Protein AF-A0A8T5K7J1-F1 (afdb_monomer_lite)

Radius of gyration: 38.27 Å; chains: 1; bounding box: 118×87×114 Å

pLDDT: mean 76.96, std 23.85, range [23.45, 98.19]

Foldseek 3Di:
DDDDDDDDDDDDDDDDDPDDPPPPQDEAAAQDEDDACDEALDRYHYYELYEYEHNYHHHAAEEHAANYEDAEADEADPVGDYHQQHAQYEYYQQHAYEYAAAEEHHHQYEAQNHAHQHDPDGQEHDDEHAYEAQYEHHACHEHQDEYHYYAQYEYDELYEAQNDAYDDDAQYAADHNYWHHQQHKDPARYQYLQAGFHHIAGHNGGNRDDDCVGGQAAARFDFAPDWRDKHKHKADQVRQWDDGNNNPKIKGAPGWPDIAIKIKTFGGLVPDFQWDDDGRWIAHHPGGTFFGGKIQIATDPIDGFDKMKIKGAGDPVRDPDQQFKFKWFQDPRGIDTADAWDGDPVRRMIIGIDGHGGIMTMDGDPPPPPDPPPCQLPDDDDLGPQFFKDWFKWKAALVQQKTKTKMAGSAADKWKWKDFPPDIDTFAFDPDQPCVVVVITMTMDHDDNPTQKMKMWIDGPRAIEIDIDGPPSHIDMFGFDASDDRYPVPTDGPPDDDDDDDDDDDDDDDDDDDDDPDDDDDDDDDDDDDDDDDDDDDDDDDDDDDDDDDDDDDDDDDDQDDEDDQWDDDPSDTHGDDDDDDDDDDDDDDD

Sequence (591 aa):
MGKKIIVTIAIISLGLIGLSPIVYADSFADRTVIAAGTDLTGDHTFGEHMEFKSNVSFKDFTTFPAGTFFSGEYTYPGDKVYTFTGNGIIFGDGSAISFITPTTFGKNADFSAGVIKNGPDAGCITGVNTYDEGTMFAPEQGFCGTQNFDKHTHFGDNTDFTAAVQTFREGMTFAEGSVFNDEQVFPVNTILSHGIVINAVTCSDSACVPDPADVISPGEKYEAGVDPAATLHQIRSDDKTFEVDGLGLTMTFDTVSTNGNIKADLVDPATVAGATLSGTTLTMEGLGPIIGNVIDLSSDSAVITGNIVVTLPYQDSEADDENNLTMYHYVNNSWIEEQNCTTDTTANTVTCTVDSLSPFGIGGKNNNSMSGGSERCSGSHEFGKNKSLKVSQVSYDIESFELTVHAYSTCGSIISKVFTSNNVSVLGLSKNQTLIDEFIAIYSIQLEESDKKFKITVANDRNAFAEAFYIHDKSIIKKYTGNTGYTSEQQNVESNVELDAITSNQLNESSEPYANLTSPIIEKTISVENEKQISNKKLDIEKVPIVEYVPEPVAEELVEPVCGIGTESKDGICKIIKQDKSPSCFLFWCE

Secondary structure (DSSP, 8-state):
-------PPP---------------EEEPTTPEEPTT-EE-SSEEE-TT-EE-TT-EE-TTEEPPTT-EE-S-EEE-TTS-EEB-STT-EE-SSS-EEESS--EE-TT-EETTS---BSSSTTEE-S--EE-TT-EE-TT-EE-S--EE-TT-EE-TT-B-TTS-----TT-EE-TT-B--TT-EE-TT-EETTEEESS-EE-SSTT-PPPGGGEE-TT----TT--PPPEEEEE-SS--EEEEGGGTEEEEEEEEEE-EEEEEEEPPTTT-TTEEEETTEEEETTS-BEEEEEEEEEESS-EEEEEEEEEEE--GGG-S-GGGEEEEEEETTEEEE-SSEEEETTTTEEEEEESS--EEEEEE-----S---TTTTSS-STT-TT--EEEEEEEE-TTT-EEEEEEEESSSPPEEEEE-SS-EEEPEEPS--TTGGGTPEEEEEEPPTT-SEEEEEEE-SS-EEEEEEE--SS-EEEE--S---SSGGGS---------S----------------------------------------PPPPPPPPPPPPPPP------PPTTEEEETTEEEE---PPPPPP-S----

Structure (mmCIF, N/CA/C/O backbone):
data_AF-A0A8T5K7J1-F1
#
_entry.id   AF-A0A8T5K7J1-F1
#
loop_
_atom_site.group_PDB
_atom_site.id
_atom_site.type_symbol
_atom_site.label_atom_id
_atom_site.label_alt_id
_atom_site.label_comp_id
_atom_site.label_asym_id
_atom_site.label_entity_id
_atom_site.label_seq_id
_atom_site.pdbx_PDB_ins_code
_atom_site.Cartn_x
_atom_site.Cartn_y
_atom_site.Cartn_z
_atom_site.occupancy
_atom_site.B_iso_or_equiv
_atom_site.auth_seq_id
_atom_site.auth_comp_id
_atom_site.auth_asym_id
_atom_site.auth_atom_id
_atom_site.pdbx_PDB_model_num
ATOM 1 N N . MET A 1 1 ? 52.796 19.834 0.984 1.00 34.38 1 MET A N 1
ATOM 2 C CA . MET A 1 1 ? 54.202 19.643 0.553 1.00 34.38 1 MET A CA 1
ATOM 3 C C . MET A 1 1 ? 54.374 18.158 0.279 1.00 34.38 1 MET A C 1
ATOM 5 O O . MET A 1 1 ? 53.837 17.369 1.039 1.00 34.38 1 MET A O 1
ATOM 9 N N . GLY A 1 2 ? 54.905 17.803 -0.888 1.00 36.69 2 GLY A N 1
ATOM 10 C CA . GLY A 1 2 ? 54.459 16.623 -1.632 1.00 36.69 2 GLY A CA 1
ATOM 11 C C . GLY A 1 2 ? 54.999 15.264 -1.191 1.00 36.69 2 GLY A C 1
ATOM 12 O O . GLY A 1 2 ? 55.945 15.177 -0.418 1.00 36.69 2 GLY A O 1
ATOM 13 N N . LYS A 1 3 ? 54.443 14.219 -1.814 1.00 32.28 3 LYS A N 1
ATOM 14 C CA . LYS A 1 3 ? 55.210 13.173 -2.511 1.00 32.28 3 LYS A CA 1
ATOM 15 C C . LYS A 1 3 ? 54.273 12.338 -3.390 1.00 32.28 3 LYS A C 1
ATOM 17 O O . LYS A 1 3 ? 53.499 11.528 -2.901 1.00 32.28 3 LYS A O 1
ATOM 22 N N . LYS A 1 4 ? 54.364 12.574 -4.703 1.00 35.75 4 LYS A N 1
ATOM 23 C CA . LYS A 1 4 ? 53.914 11.649 -5.748 1.00 35.75 4 LYS A CA 1
ATOM 24 C C . LYS A 1 4 ? 54.850 10.440 -5.721 1.00 35.75 4 LYS A C 1
ATOM 26 O O . LYS A 1 4 ? 56.065 10.630 -5.769 1.00 35.75 4 LYS A O 1
ATOM 31 N N . ILE A 1 5 ? 54.300 9.234 -5.663 1.00 33.22 5 ILE A N 1
ATOM 32 C CA . ILE A 1 5 ? 55.044 8.001 -5.919 1.00 33.22 5 ILE A CA 1
ATOM 33 C C . ILE A 1 5 ? 54.714 7.587 -7.352 1.00 33.22 5 ILE A C 1
ATOM 35 O O . ILE A 1 5 ? 53.588 7.218 -7.662 1.00 33.22 5 ILE A O 1
ATOM 39 N N . ILE A 1 6 ? 55.709 7.731 -8.225 1.00 36.62 6 ILE A N 1
ATOM 40 C CA . ILE A 1 6 ? 55.748 7.149 -9.565 1.00 36.62 6 ILE A CA 1
ATOM 41 C C . ILE A 1 6 ? 56.441 5.797 -9.398 1.00 36.62 6 ILE A C 1
ATOM 43 O O . ILE A 1 6 ? 57.596 5.762 -8.971 1.00 36.62 6 ILE A O 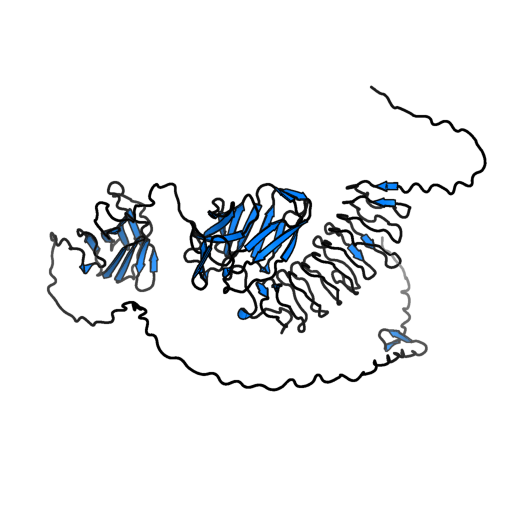1
ATOM 47 N N . VAL A 1 7 ? 55.752 4.700 -9.712 1.00 34.41 7 VAL A N 1
ATOM 48 C CA . VAL A 1 7 ? 56.388 3.387 -9.872 1.00 34.41 7 VAL A CA 1
ATOM 49 C C . VAL A 1 7 ? 56.571 3.141 -11.363 1.00 34.41 7 VAL A C 1
ATOM 51 O O . VAL A 1 7 ? 55.621 2.903 -12.101 1.00 34.41 7 VAL A O 1
ATOM 54 N N . THR A 1 8 ? 57.823 3.242 -11.792 1.00 33.78 8 THR A N 1
ATOM 55 C CA . THR A 1 8 ? 58.313 2.861 -13.116 1.00 33.78 8 THR A CA 1
ATOM 56 C C . THR A 1 8 ? 58.421 1.337 -13.180 1.00 33.78 8 THR A C 1
ATOM 58 O O . THR A 1 8 ? 59.195 0.756 -12.420 1.00 33.78 8 THR A O 1
ATOM 61 N N . ILE A 1 9 ? 57.685 0.680 -14.082 1.00 37.69 9 ILE A N 1
ATOM 62 C CA . ILE A 1 9 ? 57.870 -0.748 -14.386 1.00 37.69 9 ILE A CA 1
ATOM 63 C C . ILE A 1 9 ? 58.792 -0.880 -15.602 1.00 37.69 9 ILE A C 1
ATOM 65 O O . ILE A 1 9 ? 58.571 -0.276 -16.650 1.00 37.69 9 ILE A O 1
ATOM 69 N N . ALA A 1 10 ? 59.862 -1.651 -15.416 1.00 34.44 10 ALA A N 1
ATOM 70 C CA . ALA A 1 10 ? 60.880 -1.950 -16.410 1.00 34.44 10 ALA A CA 1
ATOM 71 C C . ALA A 1 10 ? 60.357 -2.937 -17.467 1.00 34.44 10 ALA A C 1
ATOM 73 O O . ALA A 1 10 ? 59.827 -3.996 -17.135 1.00 34.44 10 ALA A O 1
ATOM 74 N N . ILE A 1 11 ? 60.560 -2.602 -18.742 1.00 39.97 11 ILE A N 1
ATOM 75 C CA . ILE A 1 11 ? 60.294 -3.478 -19.885 1.00 39.97 11 ILE A CA 1
ATOM 76 C C . ILE A 1 11 ? 61.473 -4.450 -20.019 1.00 39.97 11 ILE A C 1
ATOM 78 O O . ILE A 1 11 ? 62.574 -4.044 -20.390 1.00 39.97 11 ILE A O 1
ATOM 82 N N . ILE A 1 12 ? 61.238 -5.729 -19.721 1.00 39.22 12 ILE A N 1
ATOM 83 C CA . ILE A 1 12 ? 62.132 -6.834 -20.081 1.00 39.22 12 ILE A CA 1
ATOM 84 C C . ILE A 1 12 ? 61.516 -7.554 -21.278 1.00 39.22 12 ILE A C 1
ATOM 86 O O . ILE A 1 12 ? 60.428 -8.118 -21.210 1.00 39.22 12 ILE A O 1
ATOM 90 N N . SER A 1 13 ? 62.237 -7.507 -22.389 1.00 41.66 13 SER A N 1
ATOM 91 C CA . SER A 1 13 ? 61.968 -8.202 -23.636 1.00 41.66 13 SER A CA 1
ATOM 92 C C . SER A 1 13 ? 62.274 -9.699 -23.512 1.00 41.66 13 SER A C 1
ATOM 94 O O . SER A 1 13 ? 63.436 -10.099 -23.466 1.00 41.66 13 SER A O 1
ATOM 96 N N . LEU A 1 14 ? 61.238 -10.541 -23.539 1.00 38.06 14 LEU A N 1
ATOM 97 C CA . LEU A 1 14 ? 61.361 -11.964 -23.861 1.00 38.06 14 LEU A CA 1
ATOM 98 C C . LEU A 1 14 ? 60.199 -12.427 -24.756 1.00 38.06 14 LEU A C 1
ATOM 100 O O . LEU A 1 14 ? 59.050 -12.434 -24.342 1.00 38.06 14 LEU A O 1
ATOM 104 N N . GLY A 1 15 ? 60.567 -12.800 -25.985 1.00 37.06 15 GLY A N 1
ATOM 105 C CA . GLY A 1 15 ? 60.052 -13.925 -26.775 1.00 37.06 15 GLY A CA 1
ATOM 106 C C . GLY A 1 15 ? 58.543 -14.136 -26.922 1.00 37.06 15 GLY A C 1
ATOM 107 O O . GLY A 1 15 ? 57.894 -14.613 -26.004 1.00 37.06 15 GLY A O 1
ATOM 108 N N . LEU A 1 16 ? 58.060 -13.917 -28.153 1.00 43.44 16 LEU A N 1
ATOM 109 C CA . LEU A 1 16 ? 56.945 -14.607 -28.824 1.00 43.44 16 LEU A CA 1
ATOM 110 C C . LEU A 1 16 ? 56.210 -15.676 -27.986 1.00 43.44 16 LEU A C 1
ATOM 112 O O . LEU A 1 16 ? 56.467 -16.873 -28.096 1.00 43.44 16 LEU A O 1
ATOM 116 N N . ILE A 1 17 ? 55.214 -15.225 -27.236 1.00 42.16 17 ILE A N 1
ATOM 117 C CA . ILE A 1 17 ? 53.998 -15.980 -26.955 1.00 42.16 17 ILE A CA 1
ATOM 118 C C . ILE A 1 17 ? 52.887 -15.089 -27.496 1.00 42.16 17 ILE A C 1
ATOM 120 O O . ILE A 1 17 ? 52.887 -13.885 -27.236 1.00 42.16 17 ILE A O 1
ATOM 124 N N . GLY A 1 18 ? 51.997 -15.651 -28.314 1.00 42.72 18 GLY A N 1
ATOM 125 C CA . GLY A 1 18 ? 50.793 -14.963 -28.761 1.00 42.72 18 GLY A CA 1
ATOM 126 C C . GLY A 1 18 ? 49.935 -14.637 -27.547 1.00 42.72 18 GLY A C 1
ATOM 127 O O . GLY A 1 18 ? 49.114 -15.446 -27.133 1.00 42.72 18 GLY A O 1
ATOM 128 N N . LEU A 1 19 ? 50.176 -13.476 -26.946 1.00 36.53 19 LEU A N 1
ATOM 129 C CA . LEU A 1 19 ? 49.265 -12.879 -25.996 1.00 36.53 19 LEU A CA 1
ATOM 130 C C . LEU A 1 19 ? 48.112 -12.342 -26.832 1.00 36.53 19 LEU A C 1
ATOM 132 O O . LEU A 1 19 ? 48.249 -11.339 -27.535 1.00 36.53 19 LEU A O 1
ATOM 136 N N . SER A 1 20 ? 46.981 -13.041 -26.774 1.00 38.69 20 SER A N 1
ATOM 137 C CA . SER A 1 20 ? 45.677 -12.419 -26.977 1.00 38.69 20 SER A CA 1
ATOM 138 C C . SER A 1 20 ? 45.686 -11.070 -26.246 1.00 38.69 20 SER A C 1
ATOM 140 O O . SER A 1 20 ? 46.233 -11.018 -25.137 1.00 38.69 20 SER A O 1
ATOM 142 N N . PRO A 1 21 ? 45.141 -9.980 -26.814 1.00 43.38 21 PRO A N 1
ATOM 143 C CA . PRO A 1 21 ? 44.996 -8.756 -26.044 1.00 43.38 21 PRO A CA 1
ATOM 144 C C . PRO A 1 21 ? 44.247 -9.116 -24.759 1.00 43.38 21 PRO A C 1
ATOM 146 O O . PRO A 1 21 ? 43.143 -9.656 -24.811 1.00 43.38 21 PRO A O 1
ATOM 149 N N . ILE A 1 22 ? 44.889 -8.898 -23.610 1.00 42.72 22 ILE A N 1
ATOM 150 C CA . ILE A 1 22 ? 44.202 -8.906 -22.324 1.00 42.72 22 ILE A CA 1
ATOM 151 C C . ILE A 1 22 ? 43.258 -7.712 -22.421 1.00 42.72 22 ILE A C 1
ATOM 153 O O . ILE A 1 22 ? 43.688 -6.570 -22.271 1.00 42.72 22 ILE A O 1
ATOM 157 N N . VAL A 1 23 ? 42.004 -7.969 -22.788 1.00 41.75 23 VAL A N 1
ATOM 158 C CA . VAL A 1 23 ? 40.929 -6.996 -22.641 1.00 41.75 23 VAL A CA 1
ATOM 159 C C . VAL A 1 23 ? 40.800 -6.810 -21.137 1.00 41.75 23 VAL A C 1
ATOM 161 O O . VAL A 1 23 ? 40.403 -7.727 -20.420 1.00 41.75 23 VAL A O 1
ATOM 164 N N . TYR A 1 24 ? 41.285 -5.675 -20.641 1.00 46.41 24 TYR A N 1
ATOM 165 C CA . TYR A 1 24 ? 41.057 -5.280 -19.263 1.00 46.41 24 TYR A CA 1
ATOM 166 C C . TYR A 1 24 ? 39.566 -4.955 -19.194 1.00 46.41 24 TYR A C 1
ATOM 168 O O . TYR A 1 24 ? 39.142 -3.936 -19.729 1.00 46.41 24 TYR A O 1
ATOM 176 N N . ALA A 1 25 ? 38.762 -5.879 -18.669 1.00 57.00 25 ALA A N 1
ATOM 177 C CA . ALA A 1 25 ? 37.384 -5.558 -18.349 1.00 57.00 25 ALA A CA 1
ATOM 178 C C . ALA A 1 25 ? 37.436 -4.544 -17.205 1.00 57.00 25 ALA A C 1
ATOM 180 O O . ALA A 1 25 ? 37.921 -4.871 -16.118 1.00 57.00 25 ALA A O 1
ATOM 181 N N . ASP A 1 26 ? 37.015 -3.309 -17.464 1.00 78.25 26 ASP A N 1
ATOM 182 C CA . ASP A 1 26 ? 36.948 -2.305 -16.410 1.00 78.25 26 ASP A CA 1
ATOM 183 C C . ASP A 1 26 ? 35.801 -2.694 -15.473 1.00 78.25 26 ASP A C 1
ATOM 185 O O . ASP A 1 26 ? 34.637 -2.774 -15.878 1.00 78.25 26 ASP A O 1
ATOM 189 N N . SER A 1 27 ? 36.148 -2.989 -14.220 1.00 88.19 27 SER A N 1
ATOM 190 C CA . SER A 1 27 ? 35.187 -3.312 -13.172 1.00 88.19 27 SER A CA 1
ATOM 191 C C . SER A 1 27 ? 34.806 -2.052 -12.405 1.00 88.19 27 SER A C 1
ATOM 193 O O . SER A 1 27 ? 35.673 -1.408 -11.805 1.00 88.19 27 SER A O 1
ATOM 195 N N . PHE A 1 28 ? 33.518 -1.734 -12.369 1.00 94.94 28 PHE A N 1
ATOM 196 C CA . PHE A 1 28 ? 32.984 -0.686 -11.507 1.00 94.94 28 PHE A CA 1
ATOM 197 C C . PHE A 1 28 ? 32.604 -1.285 -10.153 1.00 94.94 28 PHE A C 1
ATOM 199 O O . PHE A 1 28 ? 31.970 -2.335 -10.095 1.00 94.94 28 PHE A O 1
ATOM 206 N N . ALA A 1 29 ? 33.024 -0.633 -9.070 1.00 95.12 29 ALA A N 1
ATOM 207 C CA . ALA A 1 29 ? 32.695 -1.062 -7.714 1.00 95.12 29 ALA A CA 1
ATOM 208 C C . ALA A 1 29 ? 31.231 -0.748 -7.370 1.00 95.12 29 ALA A C 1
ATOM 210 O O . ALA A 1 29 ? 30.603 0.080 -8.033 1.00 95.12 29 ALA A O 1
ATOM 211 N N . ASP A 1 30 ? 30.719 -1.360 -6.303 1.00 94.88 30 ASP A N 1
ATOM 212 C CA . ASP A 1 30 ? 29.373 -1.093 -5.795 1.00 94.88 30 ASP A CA 1
ATOM 213 C C . ASP A 1 30 ? 29.132 0.409 -5.584 1.00 94.88 30 ASP A C 1
ATOM 215 O O . ASP A 1 30 ? 30.039 1.149 -5.184 1.00 94.88 30 ASP A O 1
ATOM 219 N N . ARG A 1 31 ? 27.891 0.853 -5.813 1.00 93.06 31 ARG A N 1
ATOM 220 C CA . ARG A 1 31 ? 27.452 2.247 -5.613 1.00 93.06 31 ARG A CA 1
ATOM 221 C C . ARG A 1 31 ? 28.199 3.271 -6.471 1.00 93.06 31 ARG A C 1
ATOM 223 O O . ARG A 1 31 ? 28.239 4.455 -6.135 1.00 93.06 31 ARG A O 1
ATOM 230 N N . THR A 1 32 ? 28.805 2.840 -7.578 1.00 96.00 32 THR A N 1
ATOM 231 C CA . THR A 1 32 ? 29.431 3.769 -8.523 1.00 96.00 32 THR A CA 1
ATOM 232 C C . THR A 1 32 ? 28.358 4.511 -9.323 1.00 96.00 32 THR A C 1
ATOM 234 O O . THR A 1 32 ? 27.439 3.901 -9.865 1.00 96.00 32 THR A O 1
ATOM 237 N N . VAL A 1 33 ? 28.517 5.832 -9.441 1.00 96.19 33 VAL A N 1
ATOM 238 C CA . VAL A 1 33 ? 27.673 6.692 -10.281 1.00 96.19 33 VAL A CA 1
ATOM 239 C C . VAL A 1 33 ? 28.342 6.899 -11.638 1.00 96.19 33 VAL A C 1
ATOM 241 O O . VAL A 1 33 ? 29.462 7.411 -11.718 1.00 96.19 33 VAL A O 1
ATOM 244 N N . ILE A 1 34 ? 27.647 6.535 -12.710 1.00 95.94 34 ILE A N 1
ATOM 245 C CA . ILE A 1 34 ? 28.077 6.717 -14.094 1.00 95.94 34 ILE A CA 1
ATOM 246 C C . ILE A 1 34 ? 27.441 7.984 -14.659 1.00 95.94 34 ILE A C 1
ATOM 248 O O . ILE A 1 34 ? 26.221 8.139 -14.684 1.00 95.94 34 ILE A O 1
ATOM 252 N N . ALA A 1 35 ? 28.290 8.900 -15.123 1.00 95.44 35 ALA A N 1
ATOM 253 C CA . ALA A 1 35 ? 27.867 10.190 -15.649 1.00 95.44 35 ALA A CA 1
ATOM 254 C C . ALA A 1 35 ? 27.041 10.061 -16.941 1.00 95.44 35 ALA A C 1
ATOM 256 O O . ALA A 1 35 ? 27.180 9.100 -17.701 1.00 95.44 35 ALA A O 1
ATOM 257 N N . ALA A 1 36 ? 26.219 11.075 -17.211 1.00 95.06 36 ALA A N 1
ATOM 258 C CA . ALA A 1 36 ? 25.362 11.108 -18.390 1.00 95.06 36 ALA A CA 1
ATOM 259 C C . ALA A 1 36 ? 26.174 11.040 -19.694 1.00 95.06 36 ALA A C 1
ATOM 261 O O . ALA A 1 36 ? 27.257 11.623 -19.793 1.00 95.06 36 ALA A O 1
ATOM 262 N N . GLY A 1 37 ? 25.639 10.343 -20.698 1.00 93.50 37 GLY A N 1
ATOM 263 C CA . GLY A 1 37 ? 26.270 10.193 -22.013 1.00 93.50 37 GLY A CA 1
ATOM 264 C C . GLY A 1 37 ? 27.544 9.339 -22.032 1.00 93.50 37 GLY A C 1
ATOM 265 O O . GLY A 1 37 ? 28.262 9.354 -23.031 1.00 93.50 37 GLY A O 1
ATOM 266 N N . THR A 1 38 ? 27.858 8.621 -20.947 1.00 94.94 38 THR A N 1
ATOM 267 C CA . THR A 1 38 ? 29.011 7.708 -20.915 1.00 94.94 38 THR A CA 1
ATOM 268 C C . THR A 1 38 ? 28.789 6.539 -21.878 1.00 94.94 38 THR A C 1
ATOM 270 O O . THR A 1 38 ? 27.721 5.926 -21.891 1.00 94.94 38 THR A O 1
ATOM 273 N N . ASP A 1 39 ? 29.809 6.209 -22.668 1.00 94.12 39 ASP A N 1
ATOM 274 C CA . ASP A 1 39 ? 29.814 5.042 -23.551 1.00 94.12 39 ASP A CA 1
ATOM 275 C C . ASP A 1 39 ? 30.459 3.842 -22.839 1.00 94.12 39 ASP A C 1
ATOM 277 O O . ASP A 1 39 ? 31.661 3.839 -22.576 1.00 94.12 39 ASP A O 1
ATOM 281 N N . LEU A 1 40 ? 29.640 2.841 -22.515 1.00 94.06 40 LEU A N 1
ATOM 282 C CA . LEU A 1 40 ? 30.005 1.559 -21.904 1.00 94.06 40 LEU A CA 1
ATOM 283 C C . LEU A 1 40 ? 29.709 0.392 -22.864 1.00 94.06 40 LEU A C 1
ATOM 285 O O . LEU A 1 40 ? 29.287 -0.689 -22.449 1.00 94.06 40 LEU A O 1
ATOM 289 N N . THR A 1 41 ? 29.899 0.594 -24.171 1.00 93.88 41 THR A N 1
ATOM 290 C CA . THR A 1 41 ? 29.715 -0.462 -25.185 1.00 93.88 41 THR A CA 1
ATOM 291 C C . THR A 1 41 ? 30.812 -1.537 -25.186 1.00 93.88 41 THR A C 1
ATOM 293 O O . THR A 1 41 ? 30.729 -2.494 -25.959 1.00 93.88 41 THR A O 1
ATOM 296 N N . GLY A 1 42 ? 31.820 -1.417 -24.315 1.00 90.88 42 GLY A N 1
ATOM 297 C CA . GLY A 1 42 ? 32.902 -2.385 -24.142 1.00 90.88 42 GLY A CA 1
ATOM 298 C C . GLY A 1 42 ? 32.679 -3.460 -23.065 1.00 90.88 42 GLY A C 1
ATOM 299 O O . GLY A 1 42 ? 31.618 -3.589 -22.460 1.00 90.88 42 GLY A O 1
ATOM 300 N N . ASP A 1 43 ? 33.746 -4.235 -22.853 1.00 89.88 43 ASP A N 1
ATOM 301 C CA . ASP A 1 43 ? 34.038 -5.135 -21.725 1.00 89.88 43 ASP A CA 1
ATOM 302 C C . ASP A 1 43 ? 33.861 -4.528 -20.322 1.00 89.88 43 ASP A C 1
ATOM 304 O O . ASP A 1 43 ? 34.859 -4.048 -19.789 1.00 89.88 43 ASP A O 1
ATOM 308 N N . HIS A 1 44 ? 32.679 -4.571 -19.691 1.00 91.19 44 HIS A N 1
ATOM 309 C CA . HIS A 1 44 ? 32.494 -4.050 -18.323 1.00 91.19 44 HIS A CA 1
ATOM 310 C C . HIS A 1 44 ? 31.800 -5.032 -17.376 1.00 91.19 44 HIS A C 1
ATOM 312 O O . HIS A 1 44 ? 30.934 -5.808 -17.777 1.00 91.19 44 HIS A O 1
ATOM 318 N N . THR A 1 45 ? 32.160 -4.959 -16.093 1.00 91.81 45 THR A N 1
ATOM 319 C CA . THR A 1 45 ? 31.432 -5.617 -14.997 1.00 91.81 45 THR A CA 1
ATOM 320 C C . THR A 1 45 ? 30.998 -4.578 -13.975 1.00 91.81 45 THR A C 1
ATOM 322 O O . THR A 1 45 ? 31.778 -3.685 -13.637 1.00 91.81 45 THR A O 1
ATOM 325 N N . PHE A 1 46 ? 29.788 -4.722 -13.447 1.00 95.62 46 PHE A N 1
ATOM 326 C CA . PHE A 1 46 ? 29.178 -3.767 -12.530 1.00 95.62 46 PHE A CA 1
ATOM 327 C C . PHE A 1 46 ? 28.980 -4.392 -11.145 1.00 95.62 46 PHE A C 1
ATOM 329 O O . PHE A 1 46 ? 28.479 -5.513 -11.051 1.00 95.62 46 PHE A O 1
ATOM 336 N N . GLY A 1 47 ? 29.385 -3.677 -10.094 1.00 96.06 47 GLY A N 1
ATOM 337 C CA . GLY A 1 47 ? 29.016 -3.980 -8.709 1.00 96.06 47 GLY A CA 1
ATOM 338 C C . GLY A 1 47 ? 27.548 -3.659 -8.423 1.00 96.06 47 GLY A C 1
ATOM 339 O O . GLY A 1 47 ? 26.853 -3.138 -9.283 1.00 96.06 47 GLY A O 1
ATOM 340 N N . GLU A 1 48 ? 27.048 -3.956 -7.230 1.00 95.19 48 GLU A N 1
ATOM 341 C CA . GLU A 1 48 ? 25.643 -3.695 -6.879 1.00 95.19 48 GLU A CA 1
ATOM 342 C C . GLU A 1 48 ? 25.360 -2.203 -6.647 1.00 95.19 48 GLU A C 1
ATOM 344 O O . GLU A 1 48 ? 26.257 -1.412 -6.351 1.00 95.19 48 GLU A O 1
ATOM 349 N N . HIS A 1 49 ? 24.086 -1.816 -6.712 1.00 93.69 49 HIS A N 1
ATOM 350 C CA . HIS A 1 49 ? 23.616 -0.460 -6.413 1.00 93.69 49 HIS A CA 1
ATOM 351 C C . HIS A 1 49 ? 24.216 0.633 -7.313 1.00 93.69 49 HIS A C 1
ATOM 353 O O . HIS A 1 49 ? 24.423 1.763 -6.871 1.00 93.69 49 HIS A O 1
ATOM 359 N N . MET A 1 50 ? 24.553 0.296 -8.559 1.00 95.69 50 MET A N 1
ATOM 360 C CA . MET A 1 50 ? 25.048 1.266 -9.541 1.00 95.69 50 MET A CA 1
ATOM 361 C C . MET A 1 50 ? 24.013 2.343 -9.817 1.00 95.69 50 MET A C 1
ATOM 363 O O . MET A 1 50 ? 22.828 2.045 -9.880 1.00 95.69 50 MET A O 1
ATOM 367 N N . GLU A 1 51 ? 24.464 3.559 -10.105 1.00 95.62 51 GLU A N 1
ATOM 368 C CA . GLU A 1 51 ? 23.595 4.597 -10.650 1.00 95.62 51 GLU A CA 1
ATOM 369 C C . GLU A 1 51 ? 24.034 4.952 -12.072 1.00 95.62 51 GLU A C 1
ATOM 371 O O . GLU A 1 51 ? 25.180 5.345 -12.297 1.00 95.62 51 GLU A O 1
ATOM 376 N N . PHE A 1 52 ? 23.122 4.854 -13.035 1.00 95.31 52 PHE A N 1
ATOM 377 C CA . PHE A 1 52 ? 23.341 5.268 -14.415 1.00 95.31 52 PHE A CA 1
ATOM 378 C C . PHE A 1 52 ? 22.494 6.503 -14.720 1.00 95.31 52 PHE A C 1
ATOM 380 O O . PHE A 1 52 ? 21.266 6.448 -14.709 1.00 95.31 52 PHE A O 1
ATOM 387 N N . LYS A 1 53 ? 23.163 7.625 -15.007 1.00 94.56 53 LYS A N 1
ATOM 388 C CA . LYS A 1 53 ? 22.509 8.866 -15.443 1.00 94.56 53 LYS A CA 1
ATOM 389 C C . LYS A 1 53 ? 21.994 8.740 -16.889 1.00 94.56 53 LYS A C 1
ATOM 391 O O . LYS A 1 53 ? 22.174 7.719 -17.549 1.00 94.56 53 LYS A O 1
ATOM 396 N N . SER A 1 54 ? 21.379 9.802 -17.409 1.00 91.94 54 SER A N 1
ATOM 397 C CA . SER A 1 54 ? 20.753 9.804 -18.739 1.00 91.94 54 SER A CA 1
ATOM 398 C C . SER A 1 54 ? 21.702 9.426 -19.885 1.00 91.94 54 SER A C 1
ATOM 400 O O . SER A 1 54 ? 22.891 9.763 -19.888 1.00 91.94 54 SER A O 1
ATOM 402 N N . ASN A 1 55 ? 21.153 8.767 -20.909 1.00 90.19 55 ASN A N 1
ATOM 403 C CA . ASN A 1 55 ? 21.848 8.458 -22.168 1.00 90.19 55 ASN A CA 1
ATOM 404 C C . ASN A 1 55 ? 23.165 7.657 -22.039 1.00 90.19 55 ASN A C 1
ATOM 406 O O . ASN A 1 55 ? 24.022 7.745 -22.921 1.00 90.19 55 ASN A O 1
ATOM 410 N N . VAL A 1 56 ? 23.354 6.865 -20.976 1.00 93.19 56 VAL A N 1
ATOM 411 C CA . VAL A 1 56 ? 24.486 5.923 -20.880 1.00 93.19 56 VAL A CA 1
ATOM 412 C C . VAL A 1 56 ? 24.291 4.784 -21.883 1.00 93.19 56 VAL A C 1
ATOM 414 O O . VAL A 1 56 ? 23.249 4.140 -21.912 1.00 93.19 56 VAL A O 1
ATOM 417 N N . SER A 1 57 ? 25.285 4.527 -22.731 1.00 93.00 57 SER A N 1
ATOM 418 C CA . SER A 1 57 ? 25.206 3.468 -23.745 1.00 93.00 57 SER A CA 1
ATOM 419 C C . SER A 1 57 ? 25.816 2.171 -23.236 1.00 93.00 57 SER A C 1
ATOM 421 O O . SER A 1 57 ? 26.962 2.168 -22.810 1.00 93.00 57 SER A O 1
ATOM 423 N N . PHE A 1 58 ? 25.084 1.062 -23.334 1.00 94.38 58 PHE A N 1
ATOM 424 C CA . PHE A 1 58 ? 25.542 -0.244 -22.853 1.00 94.38 58 PHE A CA 1
ATOM 425 C C . PHE A 1 58 ? 25.880 -1.204 -23.992 1.00 94.38 58 PHE A C 1
ATOM 427 O O . PHE A 1 58 ? 25.273 -1.163 -25.077 1.00 94.38 58 PHE A O 1
ATOM 434 N N . LYS A 1 59 ? 26.817 -2.112 -23.707 1.00 94.94 59 LYS A N 1
ATOM 435 C CA . LYS A 1 59 ? 27.093 -3.290 -24.528 1.00 94.94 59 LYS A CA 1
ATOM 436 C C . LYS A 1 59 ? 25.841 -4.171 -24.631 1.00 94.94 59 LYS A C 1
ATOM 438 O O . LYS A 1 59 ? 25.072 -4.289 -23.679 1.00 94.94 59 LYS A O 1
ATOM 443 N N . ASP A 1 60 ? 25.649 -4.798 -25.784 1.00 95.12 60 ASP A N 1
ATOM 444 C CA . ASP A 1 60 ? 24.651 -5.855 -25.947 1.00 95.12 60 ASP A CA 1
ATOM 445 C C . ASP A 1 60 ? 24.902 -7.020 -24.965 1.00 95.12 60 ASP A C 1
ATOM 447 O O . ASP A 1 60 ? 26.051 -7.304 -24.606 1.00 95.12 60 ASP A O 1
ATOM 451 N N . PHE A 1 61 ? 23.834 -7.680 -24.520 1.00 93.88 61 PHE A N 1
ATOM 452 C CA . PHE A 1 61 ? 23.827 -8.707 -23.471 1.00 93.88 61 PHE A CA 1
ATOM 453 C C . PHE A 1 61 ? 24.327 -8.229 -22.095 1.00 93.88 61 PHE A C 1
ATOM 455 O O . PHE 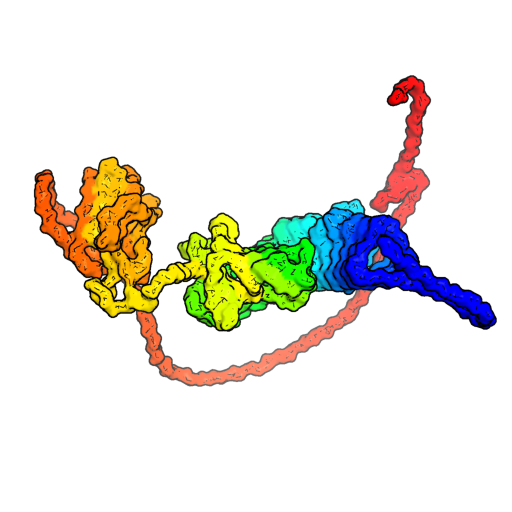A 1 61 ? 24.822 -9.027 -21.295 1.00 93.88 61 PHE A O 1
ATOM 462 N N . THR A 1 62 ? 24.198 -6.934 -21.784 1.00 94.88 62 THR A N 1
ATOM 463 C CA . THR A 1 62 ? 24.517 -6.425 -20.439 1.00 94.88 62 THR A CA 1
ATOM 464 C C . THR A 1 62 ? 23.504 -6.939 -19.415 1.00 94.88 62 THR A C 1
ATOM 466 O O . THR A 1 62 ? 22.292 -6.866 -19.626 1.00 94.88 62 THR A O 1
ATOM 469 N N . THR A 1 63 ? 24.011 -7.438 -18.286 1.00 95.12 63 THR A N 1
ATOM 470 C CA . THR A 1 63 ? 23.214 -7.802 -17.108 1.00 95.12 63 THR A CA 1
ATOM 471 C C . THR A 1 63 ? 23.399 -6.753 -16.027 1.00 95.12 63 THR A C 1
ATOM 473 O O . THR A 1 63 ? 24.535 -6.428 -15.675 1.00 95.12 63 THR A O 1
ATOM 476 N N . PHE A 1 64 ? 22.291 -6.241 -15.499 1.00 96.62 64 PHE A N 1
ATOM 477 C CA . PHE A 1 64 ? 22.311 -5.230 -14.453 1.00 96.62 64 PHE A CA 1
ATOM 478 C C . PHE A 1 64 ? 22.200 -5.874 -13.062 1.00 96.62 64 PHE A C 1
ATOM 480 O O . PHE A 1 64 ? 21.327 -6.720 -12.849 1.00 96.62 64 PHE A O 1
ATOM 487 N N . PRO A 1 65 ? 23.094 -5.518 -12.124 1.00 96.56 65 PRO A N 1
ATOM 488 C CA . PRO A 1 65 ? 23.106 -6.080 -10.777 1.00 96.56 65 PRO A CA 1
ATOM 489 C C . PRO A 1 65 ? 21.972 -5.518 -9.904 1.00 96.56 65 PRO A C 1
ATOM 491 O O . PRO A 1 65 ? 21.290 -4.559 -10.276 1.00 96.56 65 PRO A O 1
ATOM 494 N N . ALA A 1 66 ? 21.774 -6.120 -8.729 1.00 95.38 66 ALA A N 1
ATOM 495 C CA . ALA A 1 66 ? 20.761 -5.696 -7.763 1.00 95.38 66 ALA A CA 1
ATOM 496 C C . ALA A 1 66 ? 20.938 -4.227 -7.342 1.00 95.38 66 ALA A C 1
ATOM 498 O O . ALA A 1 66 ? 22.061 -3.717 -7.278 1.00 95.38 66 ALA A O 1
ATOM 499 N N . GLY A 1 67 ? 19.824 -3.547 -7.072 1.00 93.75 67 GLY A N 1
ATOM 500 C CA . GLY A 1 67 ? 19.800 -2.149 -6.642 1.00 93.75 67 GLY A CA 1
ATOM 501 C C . GLY A 1 67 ? 20.213 -1.133 -7.711 1.00 93.75 67 GLY A C 1
ATOM 502 O O . GLY A 1 67 ? 20.429 0.028 -7.372 1.00 93.75 67 GLY A O 1
ATOM 503 N N . THR A 1 68 ? 20.398 -1.544 -8.972 1.00 96.19 68 THR A N 1
ATOM 504 C CA . THR A 1 68 ? 20.759 -0.614 -10.053 1.00 96.19 68 THR A CA 1
ATOM 505 C C . THR A 1 68 ? 19.693 0.471 -10.197 1.00 96.19 68 THR A C 1
ATOM 507 O O . THR A 1 68 ? 18.515 0.153 -10.302 1.00 96.19 68 THR A O 1
ATOM 510 N N . PHE A 1 69 ? 20.107 1.734 -10.264 1.00 95.19 69 PHE A N 1
ATOM 511 C CA . PHE A 1 69 ? 19.239 2.890 -10.440 1.00 95.19 69 PHE A CA 1
ATOM 512 C C . PHE A 1 69 ? 19.499 3.576 -11.785 1.00 95.19 69 PHE A C 1
ATOM 514 O O . PHE A 1 69 ? 20.582 4.109 -12.032 1.00 95.19 69 PHE A O 1
ATOM 521 N N . PHE A 1 70 ? 18.493 3.588 -12.656 1.00 94.81 70 PHE A N 1
ATOM 522 C CA . PHE A 1 70 ? 18.496 4.340 -13.908 1.00 94.81 70 PHE A CA 1
ATOM 523 C C . PHE A 1 70 ? 17.826 5.700 -13.700 1.00 94.81 70 PHE A C 1
ATOM 525 O O . PHE A 1 70 ? 16.623 5.836 -13.875 1.00 94.81 70 PHE A O 1
ATOM 532 N N . SER A 1 71 ? 18.594 6.717 -13.319 1.00 90.75 71 SER A N 1
ATOM 533 C CA . SER A 1 71 ? 18.073 8.021 -12.877 1.00 90.75 71 SER A CA 1
ATOM 534 C C . SER A 1 71 ? 17.958 9.066 -13.986 1.00 90.75 71 SER A C 1
ATOM 536 O O . SER A 1 71 ? 18.072 10.262 -13.747 1.00 90.75 71 SER A O 1
ATOM 538 N N . GLY A 1 72 ? 17.820 8.653 -15.241 1.00 85.31 72 GLY A N 1
ATOM 539 C CA . GLY A 1 72 ? 17.700 9.603 -16.336 1.00 85.31 72 GLY A CA 1
ATOM 540 C C . GLY A 1 72 ? 17.062 8.993 -17.563 1.00 85.31 72 GLY A C 1
ATOM 541 O O . GLY A 1 72 ? 16.974 7.775 -17.693 1.00 85.31 72 GLY A O 1
ATOM 542 N N . GLU A 1 73 ? 16.636 9.865 -18.475 1.00 86.38 73 GLU A N 1
ATOM 543 C CA . GLU A 1 73 ? 15.948 9.441 -19.690 1.00 86.38 73 GLU A CA 1
ATOM 544 C C . GLU A 1 73 ? 16.798 8.458 -20.502 1.00 86.38 73 GLU A C 1
ATOM 546 O O . GLU A 1 73 ? 17.990 8.694 -20.761 1.00 86.38 73 GLU A O 1
ATOM 551 N N . TYR A 1 74 ? 16.164 7.351 -20.894 1.00 87.94 74 TYR A N 1
ATOM 552 C CA . TYR A 1 74 ? 16.769 6.345 -21.750 1.00 87.94 74 TYR A CA 1
ATOM 553 C C . TYR A 1 74 ? 15.719 5.555 -22.534 1.00 87.94 74 TYR A C 1
ATOM 555 O O . TYR A 1 74 ? 14.667 5.176 -22.020 1.00 87.94 74 TYR A O 1
ATOM 563 N N . THR A 1 75 ? 16.036 5.275 -23.796 1.00 90.06 75 THR A N 1
ATOM 564 C CA . THR A 1 75 ? 15.277 4.351 -24.644 1.00 90.06 75 THR A CA 1
ATOM 565 C C . THR A 1 75 ? 16.130 3.117 -24.881 1.00 90.06 75 THR A C 1
ATOM 567 O O . THR A 1 75 ? 17.150 3.201 -25.568 1.00 90.06 75 THR A O 1
ATOM 570 N N . TYR A 1 76 ? 15.723 1.975 -24.329 1.00 89.38 76 TYR A N 1
ATOM 571 C CA . TYR A 1 76 ? 16.397 0.703 -24.569 1.00 89.38 76 TYR A CA 1
ATOM 572 C C . TYR A 1 76 ? 16.040 0.199 -25.971 1.00 89.38 76 TYR A C 1
ATOM 574 O O . TYR A 1 76 ? 14.868 -0.097 -26.235 1.00 89.38 76 TYR A O 1
ATOM 582 N N . PRO A 1 77 ? 17.018 0.132 -26.893 1.00 89.06 77 PRO A N 1
ATOM 583 C CA . PRO A 1 77 ? 16.745 -0.194 -28.283 1.00 89.06 77 PRO A CA 1
ATOM 584 C C . PRO A 1 77 ? 16.360 -1.669 -28.444 1.00 89.06 77 PRO A C 1
ATOM 586 O O . PRO A 1 77 ? 16.866 -2.537 -27.738 1.00 89.06 77 PRO A O 1
ATOM 589 N N . GLY A 1 78 ? 15.480 -1.950 -29.406 1.00 88.06 78 GLY A N 1
ATOM 590 C CA . GLY A 1 78 ? 14.933 -3.293 -29.632 1.00 88.06 78 GLY A CA 1
ATOM 591 C C . GLY A 1 78 ? 15.856 -4.257 -30.383 1.00 88.06 78 GLY A C 1
ATOM 592 O O . GLY A 1 78 ? 15.502 -5.416 -30.575 1.00 88.06 78 GLY A O 1
ATOM 593 N N . ASP A 1 79 ? 17.017 -3.790 -30.846 1.00 91.12 79 ASP A N 1
ATOM 594 C CA . ASP A 1 79 ? 18.039 -4.603 -31.515 1.00 91.12 79 ASP A CA 1
ATOM 595 C C . ASP A 1 79 ? 19.127 -5.113 -30.554 1.00 91.12 79 ASP A C 1
ATOM 597 O O . ASP A 1 79 ? 20.066 -5.777 -30.993 1.00 91.12 79 ASP A O 1
ATOM 601 N N . LYS A 1 80 ? 18.994 -4.821 -29.253 1.00 91.94 80 LYS A N 1
ATOM 602 C CA . LYS A 1 80 ? 19.897 -5.268 -28.190 1.00 91.94 80 LYS A CA 1
ATOM 603 C C . LYS A 1 80 ? 19.135 -6.016 -27.106 1.00 91.94 80 LYS A C 1
ATOM 605 O O . LYS A 1 80 ? 17.962 -5.761 -26.850 1.00 91.94 80 LYS A O 1
ATOM 610 N N . VAL A 1 81 ? 19.835 -6.919 -26.437 1.00 92.00 81 VAL A N 1
ATOM 611 C CA . VAL A 1 81 ? 19.324 -7.719 -25.330 1.00 92.00 81 VAL A CA 1
ATOM 612 C C . VAL A 1 81 ? 19.933 -7.216 -24.028 1.00 92.00 81 VAL A C 1
ATOM 614 O O . VAL A 1 81 ? 21.151 -7.142 -23.876 1.00 92.00 81 VAL A O 1
ATOM 617 N N . TYR A 1 82 ? 19.079 -6.916 -23.057 1.00 94.56 82 TYR A N 1
ATOM 618 C CA . TYR A 1 82 ? 19.473 -6.503 -21.714 1.00 94.56 82 TYR A CA 1
ATOM 619 C C . TYR A 1 82 ? 18.793 -7.390 -20.677 1.00 94.56 82 TYR A C 1
ATOM 621 O O . TYR A 1 82 ? 17.682 -7.866 -20.896 1.00 94.56 82 TYR A O 1
ATOM 629 N N . THR A 1 83 ? 19.465 -7.638 -19.554 1.00 95.62 83 THR A N 1
ATOM 630 C CA . THR A 1 83 ? 18.923 -8.456 -18.459 1.00 95.62 83 THR A CA 1
ATOM 631 C C . THR A 1 83 ? 18.704 -7.594 -17.220 1.00 95.62 83 THR A C 1
ATOM 633 O O . THR A 1 83 ? 19.668 -7.122 -16.616 1.00 95.62 83 THR A O 1
ATOM 636 N N . PHE A 1 84 ? 17.436 -7.425 -16.834 1.00 96.56 84 PHE A N 1
ATOM 637 C CA . PHE A 1 84 ? 16.986 -6.603 -15.702 1.00 96.56 84 PHE A CA 1
ATOM 638 C C . PHE A 1 84 ? 16.469 -7.447 -14.528 1.00 96.56 84 PHE A C 1
ATOM 640 O O . PHE A 1 84 ? 15.539 -7.062 -13.829 1.00 96.56 84 PHE A O 1
ATOM 647 N N . THR A 1 85 ? 17.045 -8.629 -14.316 1.00 94.94 85 THR A N 1
ATOM 648 C CA . THR A 1 85 ? 16.591 -9.578 -13.285 1.00 94.94 85 THR A CA 1
ATOM 649 C C . THR A 1 85 ? 17.251 -9.363 -11.920 1.00 94.94 85 THR A C 1
ATOM 651 O O . THR A 1 85 ? 17.071 -10.181 -11.020 1.00 94.94 85 THR A O 1
ATOM 654 N N . GLY A 1 86 ? 18.061 -8.311 -11.759 1.00 95.44 86 GLY A N 1
ATOM 655 C CA . GLY A 1 86 ? 18.569 -7.905 -10.450 1.00 95.44 86 GLY A CA 1
ATOM 656 C C . GLY A 1 86 ? 17.416 -7.496 -9.531 1.00 95.44 86 GLY A C 1
ATOM 657 O O . GLY A 1 86 ? 16.456 -6.880 -9.981 1.00 95.44 86 GLY A O 1
ATOM 658 N N . ASN A 1 87 ? 17.505 -7.843 -8.248 1.00 94.94 87 ASN A N 1
ATOM 659 C CA . ASN A 1 87 ? 16.498 -7.456 -7.260 1.00 94.94 87 ASN A CA 1
ATOM 660 C C . ASN A 1 87 ? 16.540 -5.936 -7.018 1.00 94.94 87 ASN A C 1
ATOM 662 O O . ASN A 1 87 ? 17.631 -5.387 -6.835 1.00 94.94 87 ASN A O 1
ATOM 666 N N . GLY A 1 88 ? 15.387 -5.270 -6.976 1.00 94.06 88 GLY A N 1
ATOM 667 C CA . GLY A 1 88 ? 15.295 -3.862 -6.587 1.00 94.06 88 GLY A CA 1
ATOM 668 C C . GLY A 1 88 ? 15.889 -2.894 -7.608 1.00 94.06 88 GLY A C 1
ATOM 669 O O . GLY A 1 88 ? 16.507 -1.911 -7.205 1.00 94.06 88 GLY A O 1
ATOM 670 N N . ILE A 1 89 ? 15.818 -3.204 -8.907 1.00 95.81 89 ILE A N 1
ATOM 671 C CA . ILE A 1 89 ? 16.251 -2.258 -9.946 1.00 95.81 89 ILE A CA 1
ATOM 672 C C . ILE A 1 89 ? 15.227 -1.125 -10.040 1.00 95.81 89 ILE A C 1
ATOM 674 O O . ILE A 1 89 ? 14.038 -1.377 -10.205 1.00 95.81 89 ILE A O 1
ATOM 678 N N . ILE A 1 90 ? 15.710 0.113 -9.980 1.00 94.31 90 ILE A N 1
ATOM 679 C CA . ILE A 1 90 ? 14.899 1.329 -9.990 1.00 94.31 90 ILE A CA 1
ATOM 680 C C . ILE A 1 90 ? 14.989 1.974 -11.370 1.00 94.31 90 ILE A C 1
ATOM 682 O O . ILE A 1 90 ? 16.082 2.243 -11.885 1.00 94.31 90 ILE A O 1
ATOM 686 N N . PHE A 1 91 ? 13.833 2.250 -11.956 1.00 93.00 91 PHE A N 1
ATOM 687 C CA . PHE A 1 91 ? 13.682 2.873 -13.256 1.00 93.00 91 PHE A CA 1
ATOM 688 C C . PHE A 1 91 ? 13.095 4.271 -13.103 1.00 93.00 91 PHE A C 1
ATOM 690 O O . PHE A 1 91 ? 11.891 4.465 -12.972 1.00 93.00 91 PHE A O 1
ATOM 697 N N . GLY A 1 92 ? 13.976 5.254 -13.241 1.00 82.62 92 GLY A N 1
ATOM 698 C CA . GLY A 1 92 ? 13.614 6.648 -13.412 1.00 82.62 92 GLY A CA 1
ATOM 699 C C . GLY A 1 92 ? 13.586 7.419 -12.104 1.00 82.62 92 GLY A C 1
ATOM 700 O O . GLY A 1 92 ? 13.416 6.884 -11.019 1.00 82.62 92 GLY A O 1
ATOM 701 N N . ASP A 1 93 ? 13.757 8.723 -12.245 1.00 82.31 93 ASP A N 1
ATOM 702 C CA . ASP A 1 93 ? 13.533 9.755 -11.232 1.00 82.31 93 ASP A CA 1
ATOM 703 C C . ASP A 1 93 ? 12.342 10.654 -11.637 1.00 82.31 93 ASP A C 1
ATOM 705 O O . ASP A 1 93 ? 12.284 11.832 -11.287 1.00 82.31 93 ASP A O 1
ATOM 709 N N . GLY A 1 94 ? 11.440 10.111 -12.467 1.00 79.44 94 GLY A N 1
ATOM 710 C CA . GLY A 1 94 ? 10.433 10.844 -13.245 1.00 79.44 94 GLY A CA 1
ATOM 711 C C . GLY A 1 94 ? 10.863 11.150 -14.682 1.00 79.44 94 GLY A C 1
ATOM 712 O O . GLY A 1 94 ? 10.042 11.537 -15.518 1.00 79.44 94 GLY A O 1
ATOM 713 N N . SER A 1 95 ? 12.137 10.931 -15.017 1.00 80.88 95 SER A N 1
ATOM 714 C CA . SER A 1 95 ? 12.603 10.942 -16.404 1.00 80.88 95 SER A CA 1
ATOM 715 C C . SER A 1 95 ? 11.988 9.806 -17.230 1.00 80.88 95 SER A C 1
ATOM 717 O O . SER A 1 95 ? 11.730 8.713 -16.735 1.00 80.88 95 SER A O 1
ATOM 719 N N . ALA A 1 96 ? 11.795 10.045 -18.530 1.00 79.56 96 ALA A N 1
ATOM 720 C CA . ALA A 1 96 ? 11.175 9.074 -19.425 1.00 79.56 96 ALA A CA 1
ATOM 721 C C . ALA A 1 96 ? 12.049 7.823 -19.627 1.00 79.56 96 ALA A C 1
ATOM 723 O O . ALA A 1 96 ? 13.160 7.914 -20.146 1.00 79.56 96 ALA A O 1
ATOM 724 N N . ILE A 1 97 ? 11.521 6.646 -19.296 1.00 86.56 97 ILE A N 1
ATOM 725 C CA . ILE A 1 97 ? 12.148 5.360 -19.618 1.00 86.56 97 ILE A CA 1
ATOM 726 C C . ILE A 1 97 ? 11.238 4.580 -20.563 1.00 86.56 97 ILE A C 1
ATOM 728 O O . ILE A 1 97 ? 10.015 4.555 -20.403 1.00 86.56 97 ILE A O 1
ATOM 732 N N . SER A 1 98 ? 11.844 3.977 -21.586 1.00 88.38 98 SER A N 1
ATOM 733 C CA . SER A 1 98 ? 11.133 3.156 -22.566 1.00 88.38 98 SER A CA 1
ATOM 734 C C . SER A 1 98 ? 11.931 1.925 -22.991 1.00 88.38 98 SER A C 1
ATOM 736 O O . SER A 1 98 ? 13.161 1.943 -23.066 1.00 88.38 98 SER A O 1
ATOM 738 N N . PHE A 1 99 ? 11.204 0.858 -23.302 1.00 89.88 99 PHE A N 1
ATOM 739 C CA . PHE A 1 99 ? 11.688 -0.434 -23.767 1.00 89.88 99 PHE A CA 1
ATOM 740 C C . PHE A 1 99 ? 10.995 -0.753 -25.092 1.00 89.88 99 PHE A C 1
ATOM 742 O O . PHE A 1 99 ? 9.778 -0.923 -25.144 1.00 89.88 99 PHE A O 1
ATOM 749 N N . ILE A 1 100 ? 11.764 -0.820 -26.180 1.00 87.62 100 ILE A N 1
ATOM 750 C CA . ILE A 1 100 ? 11.207 -1.031 -27.527 1.00 87.62 100 ILE A CA 1
ATOM 751 C C . ILE A 1 100 ? 10.733 -2.478 -27.742 1.00 87.62 100 ILE A C 1
ATOM 753 O O . ILE A 1 100 ? 9.883 -2.734 -28.593 1.00 87.62 100 ILE A O 1
ATOM 757 N N . THR A 1 101 ? 11.261 -3.432 -26.974 1.00 87.19 101 THR A N 1
ATOM 758 C CA . THR A 1 101 ? 10.883 -4.849 -27.034 1.00 87.19 101 THR A CA 1
ATOM 759 C C . THR A 1 101 ? 10.389 -5.355 -25.683 1.00 87.19 101 THR A C 1
ATOM 761 O O . THR A 1 101 ? 10.864 -4.873 -24.649 1.00 87.19 101 THR A O 1
ATOM 764 N N . PRO A 1 102 ? 9.496 -6.364 -25.672 1.00 89.81 102 PRO A N 1
ATOM 765 C CA . PRO A 1 102 ? 9.071 -7.019 -24.443 1.00 89.81 102 PRO A CA 1
ATOM 766 C C . PRO A 1 102 ? 10.257 -7.473 -23.592 1.00 89.81 102 PRO A C 1
ATOM 768 O O . PRO A 1 102 ? 11.219 -8.045 -24.107 1.00 89.81 102 PRO A O 1
ATOM 771 N N . THR A 1 103 ? 10.180 -7.200 -22.296 1.00 92.31 103 THR A N 1
ATOM 772 C CA . THR A 1 103 ? 11.287 -7.349 -21.352 1.00 92.31 103 THR A CA 1
ATOM 773 C C . THR A 1 103 ? 10.824 -8.078 -20.089 1.00 92.31 103 THR A C 1
ATOM 775 O O . THR A 1 103 ? 9.652 -8.024 -19.710 1.00 92.31 103 THR A O 1
ATOM 778 N N . THR A 1 104 ? 11.752 -8.784 -19.441 1.00 96.12 104 THR A N 1
ATOM 779 C CA . THR A 1 104 ? 11.548 -9.398 -18.124 1.00 96.12 104 THR A CA 1
ATOM 780 C C . THR A 1 104 ? 12.286 -8.597 -17.058 1.00 96.12 104 THR A C 1
ATOM 782 O O . THR A 1 104 ? 13.489 -8.350 -17.189 1.00 96.12 104 THR A O 1
ATOM 785 N N . PHE A 1 105 ? 11.572 -8.243 -15.996 1.00 97.38 105 PHE A N 1
ATOM 786 C CA . PHE A 1 105 ? 12.068 -7.501 -14.844 1.00 97.38 105 PHE A CA 1
ATOM 787 C C . PHE A 1 105 ? 12.071 -8.401 -13.609 1.00 97.38 105 PHE A C 1
ATOM 789 O O . PHE A 1 105 ? 11.159 -9.204 -13.426 1.00 97.38 105 PHE A O 1
ATOM 796 N N . GLY A 1 106 ? 13.133 -8.308 -12.808 1.00 97.38 106 GLY A N 1
ATOM 797 C CA . GLY A 1 106 ? 13.285 -9.081 -11.575 1.00 97.38 106 GLY A CA 1
ATOM 798 C C . GLY A 1 106 ? 12.455 -8.533 -10.418 1.00 97.38 106 GLY A C 1
ATOM 799 O O . GLY A 1 106 ? 11.758 -7.530 -10.554 1.00 97.38 106 GLY A O 1
ATOM 800 N N . LYS A 1 107 ? 12.555 -9.209 -9.269 1.00 96.44 107 LYS A N 1
ATOM 801 C CA . LYS A 1 107 ? 11.814 -8.855 -8.053 1.00 96.44 107 LYS A CA 1
ATOM 802 C C . LYS A 1 107 ? 12.023 -7.406 -7.641 1.00 96.44 107 LYS A C 1
ATOM 804 O O . LYS A 1 107 ? 13.144 -6.895 -7.711 1.00 96.44 107 LYS A O 1
ATOM 809 N N . ASN A 1 108 ? 10.954 -6.801 -7.138 1.00 95.38 108 ASN A N 1
ATOM 810 C CA . ASN A 1 108 ? 10.918 -5.431 -6.650 1.00 95.38 108 ASN A CA 1
ATOM 811 C C . ASN A 1 108 ? 11.448 -4.411 -7.675 1.00 95.38 108 ASN A C 1
ATOM 813 O O . ASN A 1 108 ? 12.102 -3.438 -7.306 1.00 95.38 108 ASN A O 1
ATOM 817 N N . ALA A 1 109 ? 11.251 -4.659 -8.974 1.00 96.19 109 ALA A N 1
ATOM 818 C CA . ALA A 1 109 ? 11.528 -3.646 -9.981 1.00 96.19 109 ALA A CA 1
ATOM 819 C C . ALA A 1 109 ? 10.620 -2.434 -9.738 1.00 96.19 109 ALA A C 1
ATOM 821 O O . ALA A 1 109 ? 9.415 -2.587 -9.543 1.00 96.19 109 ALA A O 1
ATOM 822 N N . ASP A 1 110 ? 11.192 -1.238 -9.752 1.00 94.75 110 ASP A N 1
ATOM 823 C CA . ASP A 1 110 ? 10.468 -0.032 -9.378 1.00 94.75 110 ASP A CA 1
ATOM 824 C C . ASP A 1 110 ? 10.333 0.942 -10.549 1.00 94.75 110 ASP A C 1
ATOM 826 O O . ASP A 1 110 ? 11.328 1.469 -11.044 1.00 94.75 110 ASP A O 1
ATOM 830 N N . PHE A 1 111 ? 9.091 1.197 -10.954 1.00 94.19 111 PHE A N 1
ATOM 831 C CA . PHE A 1 111 ? 8.682 2.193 -11.944 1.00 94.19 111 PHE A CA 1
ATOM 832 C C . PHE A 1 111 ? 7.786 3.283 -11.330 1.00 94.19 111 PHE A C 1
ATOM 834 O O . PHE A 1 111 ? 7.120 4.011 -12.061 1.00 94.19 111 PHE A O 1
ATOM 841 N N . SER A 1 112 ? 7.731 3.403 -10.000 1.00 91.94 112 SER A N 1
ATOM 842 C CA . SER A 1 112 ? 6.879 4.358 -9.270 1.00 91.94 112 SER A CA 1
ATOM 843 C C . SER A 1 112 ? 7.219 5.824 -9.542 1.00 91.94 112 SER A C 1
ATOM 845 O O . SER A 1 112 ? 6.359 6.694 -9.423 1.00 91.94 112 SER A O 1
ATOM 847 N N . ALA A 1 113 ? 8.451 6.113 -9.972 1.00 90.19 113 ALA A N 1
ATOM 848 C CA . ALA A 1 113 ? 8.900 7.476 -10.226 1.00 90.19 113 ALA A CA 1
ATOM 849 C C . ALA A 1 113 ? 8.250 8.122 -11.465 1.00 90.19 113 ALA A C 1
ATOM 851 O O . ALA A 1 113 ? 8.214 9.349 -11.561 1.00 90.19 113 ALA A O 1
ATOM 852 N N . GLY A 1 114 ? 7.752 7.337 -12.427 1.00 89.06 114 GLY A N 1
ATOM 853 C CA . GLY A 1 114 ? 7.052 7.871 -13.594 1.00 89.06 114 GLY A CA 1
ATOM 854 C C . GLY A 1 114 ? 6.593 6.812 -14.594 1.00 89.06 114 GLY A C 1
ATOM 855 O O . GLY A 1 114 ? 7.122 5.706 -14.647 1.00 89.06 114 GLY A O 1
ATOM 856 N N . VAL A 1 115 ? 5.617 7.182 -15.429 1.00 90.19 115 VAL A N 1
ATOM 857 C CA . VAL A 1 115 ? 5.009 6.263 -16.402 1.00 90.19 115 VAL A CA 1
ATOM 858 C C . VAL A 1 115 ? 6.013 5.729 -17.427 1.00 90.19 115 VAL A C 1
ATOM 860 O O . VAL A 1 115 ? 6.819 6.467 -18.011 1.00 90.19 115 VAL A O 1
ATOM 863 N N . ILE A 1 116 ? 5.898 4.437 -17.717 1.00 88.38 116 ILE A N 1
ATOM 864 C CA . ILE A 1 116 ? 6.624 3.762 -18.786 1.00 88.38 116 ILE A CA 1
ATOM 865 C C . ILE A 1 116 ? 6.015 4.174 -20.128 1.00 88.38 116 ILE A C 1
ATOM 867 O O . ILE A 1 116 ? 4.805 4.083 -20.355 1.00 88.38 116 ILE A O 1
ATOM 871 N N . LYS A 1 117 ? 6.866 4.606 -21.061 1.00 75.94 117 LYS A N 1
ATOM 872 C CA . LYS A 1 117 ? 6.443 5.061 -22.394 1.00 75.94 117 LYS A CA 1
ATOM 873 C C . LYS A 1 117 ? 6.745 3.991 -23.442 1.00 75.94 117 LYS A C 1
ATOM 875 O O . LYS A 1 117 ? 7.721 4.110 -24.174 1.00 75.94 117 LYS A O 1
ATOM 880 N N . ASN A 1 118 ? 5.912 2.952 -23.518 1.00 69.88 118 ASN A N 1
ATOM 881 C CA . ASN A 1 118 ? 6.121 1.815 -24.422 1.00 69.88 118 ASN A CA 1
ATOM 882 C C . ASN A 1 118 ? 4.980 1.659 -25.433 1.00 69.88 118 ASN A C 1
ATOM 884 O O . ASN A 1 118 ? 4.108 0.808 -25.266 1.00 69.88 118 ASN A O 1
ATOM 888 N N . GLY A 1 119 ? 5.006 2.406 -26.534 1.00 61.72 119 GLY A N 1
ATOM 889 C CA . GLY A 1 119 ? 4.013 2.227 -27.593 1.00 61.72 119 GLY A CA 1
ATOM 890 C C . GLY A 1 119 ? 3.814 3.460 -28.470 1.00 61.72 119 GLY A C 1
ATOM 891 O O . GLY A 1 119 ? 4.553 4.437 -28.334 1.00 61.72 119 GLY A O 1
ATOM 892 N N . PRO A 1 120 ? 2.832 3.418 -29.390 1.00 56.97 120 PRO A N 1
ATOM 893 C CA . PRO A 1 120 ? 2.442 4.582 -30.186 1.00 56.97 120 PRO A CA 1
ATOM 894 C C . PRO A 1 120 ? 1.848 5.705 -29.320 1.00 56.97 120 PRO A C 1
ATOM 896 O O . PRO A 1 120 ? 2.026 6.876 -29.655 1.00 56.97 120 PRO A O 1
ATOM 899 N N . ASP A 1 121 ? 1.208 5.345 -28.202 1.00 65.25 121 ASP A N 1
ATOM 900 C CA . ASP A 1 121 ? 0.612 6.268 -27.239 1.00 65.25 121 ASP A CA 1
ATOM 901 C C . ASP A 1 121 ? 1.501 6.380 -25.991 1.00 65.25 121 ASP A C 1
ATOM 903 O O . ASP A 1 121 ? 1.913 5.382 -25.393 1.00 65.25 121 ASP A O 1
ATOM 907 N N . ALA A 1 122 ? 1.837 7.611 -25.602 1.00 66.75 122 ALA A N 1
ATOM 908 C CA . ALA A 1 122 ? 2.669 7.867 -24.429 1.00 66.75 122 ALA A CA 1
ATOM 909 C C . ALA A 1 122 ? 1.938 7.463 -23.137 1.00 66.75 122 ALA A C 1
ATOM 911 O O . ALA A 1 122 ? 0.761 7.770 -22.982 1.00 66.75 122 ALA A O 1
ATOM 912 N N . GLY A 1 123 ? 2.647 6.819 -22.205 1.00 75.94 123 GLY A N 1
ATOM 913 C CA . GLY A 1 123 ? 2.087 6.394 -20.914 1.00 75.94 123 GLY A CA 1
ATOM 914 C C . GLY A 1 123 ? 1.311 5.077 -20.955 1.00 75.94 123 GLY A C 1
ATOM 915 O O . GLY A 1 123 ? 0.836 4.639 -19.914 1.00 75.94 123 GLY A O 1
ATOM 916 N N . CYS A 1 124 ? 1.223 4.414 -22.114 1.00 86.00 124 CYS A N 1
ATOM 917 C CA . CYS A 1 124 ? 0.652 3.077 -22.206 1.00 86.00 124 CYS A CA 1
ATOM 918 C C . CYS A 1 124 ? 1.711 2.020 -22.512 1.00 86.00 124 CYS A C 1
ATOM 920 O O . CYS A 1 124 ? 2.561 2.222 -23.379 1.00 86.00 124 CYS A O 1
ATOM 922 N N . ILE A 1 125 ? 1.648 0.879 -21.824 1.00 91.00 125 ILE A N 1
ATOM 923 C CA . ILE A 1 125 ? 2.521 -0.269 -22.069 1.00 91.00 125 ILE A CA 1
ATOM 924 C C . ILE A 1 125 ? 1.866 -1.197 -23.088 1.00 91.00 125 ILE A C 1
ATOM 926 O O . ILE A 1 125 ? 0.761 -1.704 -22.890 1.00 91.00 125 ILE A O 1
ATOM 930 N N . THR A 1 126 ? 2.586 -1.434 -24.179 1.00 85.94 126 THR A N 1
ATOM 931 C CA . THR A 1 126 ? 2.245 -2.404 -25.224 1.00 85.94 126 THR A CA 1
ATOM 932 C C . THR A 1 126 ? 3.266 -3.550 -25.264 1.00 85.94 126 THR A C 1
ATOM 934 O O . THR A 1 126 ? 4.359 -3.454 -24.701 1.00 85.94 126 THR A O 1
ATOM 937 N N . GLY A 1 127 ? 2.909 -4.663 -25.914 1.00 87.69 127 GLY A N 1
ATOM 938 C CA . GLY A 1 127 ? 3.688 -5.909 -25.867 1.00 87.69 127 GLY A CA 1
ATOM 939 C C . GLY A 1 127 ? 3.407 -6.734 -24.605 1.00 87.69 127 GLY A C 1
ATOM 940 O O . GLY A 1 127 ? 2.499 -6.401 -23.854 1.00 87.69 127 GLY A O 1
ATOM 941 N N . VAL A 1 128 ? 4.158 -7.821 -24.394 1.00 92.81 128 VAL A N 1
ATOM 942 C CA . VAL A 1 128 ? 3.965 -8.753 -23.263 1.00 92.81 128 VAL A CA 1
ATOM 943 C C . VAL A 1 128 ? 5.218 -8.781 -22.392 1.00 92.81 128 VAL A C 1
ATOM 945 O O . VAL A 1 128 ? 6.107 -9.612 -22.586 1.00 92.81 128 VAL A O 1
ATOM 948 N N . ASN A 1 129 ? 5.320 -7.846 -21.452 1.00 94.81 129 ASN A N 1
ATOM 949 C CA . ASN A 1 129 ? 6.405 -7.820 -20.474 1.00 94.81 129 ASN A CA 1
ATOM 950 C C . ASN A 1 129 ? 6.119 -8.794 -19.328 1.00 94.81 129 ASN A C 1
ATOM 952 O O . ASN A 1 129 ? 4.985 -9.227 -19.118 1.00 94.81 129 ASN A O 1
ATOM 956 N N . THR A 1 130 ? 7.171 -9.163 -18.601 1.00 97.44 130 THR A N 1
ATOM 957 C CA . THR A 1 130 ? 7.062 -9.998 -17.401 1.00 97.44 130 THR A CA 1
ATOM 958 C C . THR A 1 130 ? 7.650 -9.262 -16.211 1.00 97.44 130 THR A C 1
ATOM 960 O O . THR A 1 130 ? 8.819 -8.884 -16.245 1.00 97.44 130 THR A O 1
ATOM 963 N N . TYR A 1 131 ? 6.835 -9.078 -15.182 1.00 97.75 131 TYR A N 1
ATOM 964 C CA . TYR A 1 131 ? 7.156 -8.382 -13.946 1.00 97.75 131 TYR A CA 1
ATOM 965 C C . TYR A 1 131 ? 7.084 -9.384 -12.797 1.00 97.75 131 TYR A C 1
ATOM 967 O O . TYR A 1 131 ? 6.045 -10.012 -12.585 1.00 97.75 131 TYR A O 1
ATOM 975 N N . ASP A 1 132 ? 8.205 -9.573 -12.113 1.00 97.75 132 ASP A N 1
ATOM 976 C CA . ASP A 1 132 ? 8.314 -10.477 -10.969 1.00 97.75 132 ASP A CA 1
ATOM 977 C C . ASP A 1 132 ? 7.727 -9.825 -9.697 1.00 97.75 132 ASP A C 1
ATOM 979 O O . ASP A 1 132 ? 7.270 -8.677 -9.703 1.00 97.75 132 ASP A O 1
ATOM 983 N N . GLU A 1 133 ? 7.729 -10.580 -8.604 1.00 96.50 133 GLU A N 1
ATOM 984 C CA . GLU A 1 133 ? 7.111 -10.239 -7.322 1.00 96.50 133 GLU A CA 1
ATOM 985 C C . GLU A 1 133 ? 7.531 -8.856 -6.796 1.00 96.50 133 GLU A C 1
ATOM 987 O O . GLU A 1 133 ? 8.718 -8.513 -6.826 1.00 96.50 133 GLU A O 1
ATOM 992 N N . GLY A 1 134 ? 6.572 -8.080 -6.281 1.00 94.88 134 GLY A N 1
ATOM 993 C CA . GLY A 1 134 ? 6.844 -6.786 -5.639 1.00 94.88 134 GLY A CA 1
ATOM 994 C C . GLY A 1 134 ? 7.096 -5.622 -6.604 1.00 94.88 134 GLY A C 1
ATOM 995 O O . GLY A 1 134 ? 7.571 -4.574 -6.175 1.00 94.88 134 GLY A O 1
ATOM 996 N N . THR A 1 135 ? 6.853 -5.793 -7.910 1.00 97.00 135 THR A N 1
ATOM 997 C CA . THR A 1 135 ? 7.032 -4.706 -8.891 1.00 97.00 135 THR A CA 1
ATOM 998 C C . THR A 1 135 ? 6.103 -3.528 -8.579 1.00 97.00 135 THR A C 1
ATOM 1000 O O . THR A 1 135 ? 4.939 -3.743 -8.252 1.00 97.00 135 THR A O 1
ATOM 1003 N N . MET A 1 136 ? 6.584 -2.291 -8.727 1.00 95.38 136 MET A N 1
ATOM 1004 C CA . MET A 1 136 ? 5.815 -1.069 -8.445 1.00 95.38 136 MET A CA 1
ATOM 1005 C C . MET A 1 136 ? 5.655 -0.201 -9.693 1.00 95.38 136 MET A C 1
ATOM 1007 O O . MET A 1 136 ? 6.608 -0.038 -10.455 1.00 95.38 136 MET A O 1
ATOM 1011 N N . PHE A 1 137 ? 4.473 0.382 -9.888 1.00 95.31 137 PHE A N 1
ATOM 1012 C CA . PHE A 1 137 ? 4.162 1.271 -11.009 1.00 95.31 137 PHE A CA 1
ATOM 1013 C C . PHE A 1 137 ? 3.696 2.646 -10.539 1.00 95.31 137 PHE A C 1
ATOM 1015 O O . PHE A 1 137 ? 2.978 2.767 -9.549 1.00 95.31 137 PHE A O 1
ATOM 1022 N N . ALA A 1 138 ? 4.091 3.674 -11.291 1.00 93.88 138 ALA A N 1
ATOM 1023 C CA . ALA A 1 138 ? 3.650 5.043 -11.067 1.00 93.88 138 ALA A CA 1
ATOM 1024 C C . ALA A 1 138 ? 2.130 5.200 -11.256 1.00 93.88 138 ALA A C 1
ATOM 1026 O O . ALA A 1 138 ? 1.515 4.407 -11.978 1.00 93.88 138 ALA A O 1
ATOM 1027 N N . PRO A 1 139 ? 1.544 6.268 -10.689 1.00 94.12 139 PRO A N 1
ATOM 1028 C CA . PRO A 1 139 ? 0.203 6.707 -11.043 1.00 94.12 139 PRO A CA 1
ATOM 1029 C C . PRO A 1 139 ? 0.029 6.932 -12.551 1.00 94.12 139 PRO A C 1
ATOM 1031 O O . PRO A 1 139 ? 0.992 7.209 -13.269 1.00 94.12 139 PRO A O 1
ATOM 1034 N N . GLU A 1 140 ? -1.217 6.856 -13.016 1.00 94.06 140 GLU A N 1
ATOM 1035 C CA . GLU A 1 140 ? -1.651 7.092 -14.402 1.00 94.06 140 GLU A CA 1
ATOM 1036 C C . GLU A 1 140 ? -1.052 6.116 -15.435 1.00 94.06 140 GLU A C 1
ATOM 1038 O O . GLU A 1 140 ? -1.120 6.349 -16.646 1.00 94.06 140 GLU A O 1
ATOM 1043 N N . GLN A 1 141 ? -0.452 5.009 -14.988 1.00 95.00 141 GLN A N 1
ATOM 1044 C CA . GLN A 1 141 ? 0.109 4.007 -15.888 1.00 95.00 141 GLN A CA 1
ATOM 1045 C C . GLN A 1 141 ? -1.006 3.279 -16.655 1.00 95.00 141 GLN A C 1
ATOM 1047 O O . GLN A 1 141 ? -1.877 2.648 -16.065 1.00 95.00 141 GLN A O 1
ATOM 1052 N N . GLY A 1 142 ? -0.948 3.295 -17.987 1.00 94.69 142 GLY A N 1
ATOM 1053 C CA . GLY A 1 142 ? -1.839 2.497 -18.831 1.00 94.69 142 GLY A CA 1
ATOM 1054 C C . GLY A 1 142 ? -1.238 1.144 -19.216 1.00 94.69 142 GLY A C 1
ATOM 1055 O O . GLY A 1 142 ? -0.053 1.056 -19.557 1.00 94.69 142 GLY A O 1
ATOM 1056 N N . PHE A 1 143 ? -2.061 0.097 -19.248 1.00 95.25 143 PHE A N 1
ATOM 1057 C CA . PHE A 1 143 ? -1.717 -1.244 -19.727 1.00 95.25 143 PHE A CA 1
ATOM 1058 C C . PHE A 1 143 ? -2.562 -1.618 -20.954 1.00 95.25 143 PHE A C 1
ATOM 1060 O O . PHE A 1 143 ? -3.583 -2.297 -20.867 1.00 95.25 143 PHE A O 1
ATOM 1067 N N . CYS A 1 144 ? -2.091 -1.201 -22.133 1.00 92.44 144 CYS A N 1
ATOM 1068 C CA . CYS A 1 144 ? -2.772 -1.376 -23.425 1.00 92.44 144 CYS A CA 1
ATOM 1069 C C . CYS A 1 144 ? -2.643 -2.785 -24.027 1.00 92.44 144 CYS A C 1
ATOM 1071 O O . CYS A 1 144 ? -3.142 -3.050 -25.121 1.00 92.44 144 CYS A O 1
ATOM 1073 N N . GLY A 1 145 ? -1.941 -3.690 -23.354 1.00 92.06 145 GLY A N 1
ATOM 1074 C CA . GLY A 1 145 ? -1.816 -5.088 -23.739 1.00 92.06 145 GLY A CA 1
ATOM 1075 C C . GLY A 1 145 ? -1.668 -5.973 -22.510 1.00 92.06 145 GLY A C 1
ATOM 1076 O O . GLY A 1 145 ? -1.321 -5.500 -21.425 1.00 92.06 145 GLY A O 1
ATOM 1077 N N . THR A 1 146 ? -1.913 -7.270 -22.675 1.00 95.56 146 THR A N 1
ATOM 1078 C CA . THR A 1 146 ? -1.733 -8.247 -21.597 1.00 95.56 146 THR A CA 1
ATOM 1079 C C . THR A 1 146 ? -0.270 -8.301 -21.159 1.00 95.56 146 THR A C 1
ATOM 1081 O O . THR A 1 146 ? 0.621 -8.511 -21.982 1.00 95.56 146 THR A O 1
ATOM 1084 N N . GLN A 1 147 ? -0.030 -8.134 -19.861 1.00 97.25 147 GLN A N 1
ATOM 1085 C CA . GLN A 1 147 ? 1.275 -8.323 -19.233 1.00 97.25 147 GLN A CA 1
ATOM 1086 C C . GLN A 1 147 ? 1.264 -9.583 -18.361 1.00 97.25 147 GLN A C 1
ATOM 1088 O O . GLN A 1 147 ? 0.209 -10.094 -17.984 1.00 97.25 147 GLN A O 1
ATOM 1093 N N . ASN A 1 148 ? 2.451 -10.068 -18.005 1.00 98.00 148 ASN A N 1
ATOM 1094 C CA . ASN A 1 148 ? 2.606 -11.108 -16.997 1.00 98.00 148 ASN A CA 1
ATOM 1095 C C . ASN A 1 148 ? 3.054 -10.463 -15.686 1.00 98.00 148 ASN A C 1
ATOM 1097 O O . ASN A 1 148 ? 4.202 -10.035 -15.580 1.00 98.00 148 ASN A O 1
ATOM 1101 N N . PHE A 1 149 ? 2.168 -10.422 -14.696 1.00 98.19 149 PHE A N 1
ATOM 1102 C CA . PHE A 1 149 ? 2.491 -9.959 -13.349 1.00 98.19 149 PHE A CA 1
ATOM 1103 C C . PHE A 1 149 ? 2.583 -11.143 -12.379 1.00 98.19 149 PHE A C 1
ATOM 1105 O O . PHE A 1 149 ? 1.767 -12.077 -12.438 1.00 98.19 149 PHE A O 1
ATOM 1112 N N . ASP A 1 150 ? 3.560 -11.102 -11.478 1.00 97.69 150 ASP A N 1
ATOM 1113 C CA . ASP A 1 150 ? 3.606 -11.972 -10.303 1.00 97.69 150 ASP A CA 1
ATOM 1114 C C . ASP A 1 150 ? 2.930 -11.308 -9.084 1.00 97.69 150 ASP A C 1
ATOM 1116 O O . ASP A 1 150 ? 2.407 -10.193 -9.160 1.00 97.69 150 ASP A O 1
ATOM 1120 N N . LYS A 1 151 ? 2.860 -12.029 -7.965 1.00 96.31 151 LYS A N 1
ATOM 1121 C CA . LYS A 1 151 ? 2.206 -11.593 -6.721 1.00 96.31 151 LYS A CA 1
ATOM 1122 C C . LYS A 1 151 ? 2.781 -10.279 -6.191 1.00 96.31 151 LYS A C 1
ATOM 1124 O O . LYS A 1 151 ? 3.908 -9.905 -6.510 1.00 96.31 151 LYS A O 1
ATOM 1129 N N . HIS A 1 152 ? 2.008 -9.601 -5.347 1.00 95.88 152 HIS A N 1
ATOM 1130 C CA . HIS A 1 152 ? 2.453 -8.375 -4.669 1.00 95.88 152 HIS A CA 1
ATOM 1131 C C . HIS A 1 152 ? 2.868 -7.243 -5.629 1.00 95.88 152 HIS A C 1
ATOM 1133 O O . HIS A 1 152 ? 3.657 -6.383 -5.272 1.00 95.88 152 HIS A O 1
ATOM 1139 N N . THR A 1 153 ? 2.372 -7.238 -6.870 1.00 97.25 153 THR A N 1
ATOM 1140 C CA . THR A 1 153 ? 2.573 -6.094 -7.773 1.00 97.25 153 THR A CA 1
ATOM 1141 C C . THR A 1 153 ? 1.723 -4.911 -7.298 1.00 97.25 153 THR A C 1
ATOM 1143 O O . THR A 1 153 ? 0.544 -5.092 -6.988 1.00 97.25 153 THR A O 1
ATOM 1146 N N . HIS A 1 154 ? 2.304 -3.713 -7.272 1.00 96.00 154 HIS A N 1
ATOM 1147 C CA . HIS A 1 154 ? 1.663 -2.484 -6.812 1.00 96.00 154 HIS A CA 1
ATOM 1148 C C . HIS A 1 154 ? 1.397 -1.525 -7.970 1.00 96.00 154 HIS A C 1
ATOM 1150 O O . HIS A 1 154 ? 2.309 -1.170 -8.722 1.00 96.00 154 HIS A O 1
ATOM 1156 N N . PHE A 1 155 ? 0.153 -1.074 -8.080 1.00 97.00 155 PHE A N 1
ATOM 1157 C CA . PHE A 1 155 ? -0.294 -0.118 -9.083 1.00 97.00 155 PHE A CA 1
ATOM 1158 C C . PHE A 1 155 ? -0.738 1.178 -8.403 1.00 97.00 155 PHE A C 1
ATOM 1160 O O . PHE A 1 155 ? -1.614 1.140 -7.536 1.00 97.00 155 PHE A O 1
ATOM 1167 N N . GLY A 1 156 ? -0.116 2.298 -8.785 1.00 95.06 156 GLY A N 1
ATOM 1168 C CA . GLY A 1 156 ? -0.449 3.626 -8.269 1.00 95.06 156 GLY A CA 1
ATOM 1169 C C . GLY A 1 156 ? -1.786 4.166 -8.782 1.00 95.06 156 GLY A C 1
ATOM 1170 O O . GLY A 1 156 ? -2.481 3.517 -9.570 1.00 95.06 156 GLY A O 1
ATOM 1171 N N . ASP A 1 157 ? -2.145 5.365 -8.326 1.00 95.62 157 ASP A N 1
ATOM 1172 C CA . ASP A 1 157 ? -3.458 5.964 -8.581 1.00 95.62 157 ASP A CA 1
ATOM 1173 C C . ASP A 1 157 ? -3.785 6.040 -10.069 1.00 95.62 157 ASP A C 1
ATOM 1175 O O . ASP A 1 157 ? -2.915 6.288 -10.903 1.00 95.62 157 ASP A O 1
ATOM 1179 N N . ASN A 1 158 ? -5.062 5.925 -10.418 1.00 96.00 158 ASN A N 1
ATOM 1180 C CA . ASN A 1 158 ? -5.544 6.113 -11.789 1.00 96.00 158 ASN A CA 1
ATOM 1181 C C . ASN A 1 158 ? -4.875 5.186 -12.825 1.00 96.00 158 ASN A C 1
ATOM 1183 O O . ASN A 1 158 ? -4.756 5.549 -13.996 1.00 96.00 158 ASN A O 1
ATOM 1187 N N . THR A 1 159 ? -4.424 3.995 -12.416 1.00 96.88 159 THR A N 1
ATOM 1188 C CA . THR A 1 159 ? -3.896 2.989 -13.349 1.00 96.88 159 THR A CA 1
ATOM 1189 C C . THR A 1 159 ? -5.012 2.479 -14.273 1.00 96.88 159 THR A C 1
ATOM 1191 O O . THR A 1 159 ? -6.114 2.170 -13.818 1.00 96.88 159 THR A O 1
ATOM 1194 N N . ASP A 1 160 ? -4.736 2.358 -15.575 1.00 96.50 160 ASP A N 1
ATOM 1195 C CA . ASP A 1 160 ? -5.729 1.983 -16.592 1.00 96.50 160 ASP A CA 1
ATOM 1196 C C . ASP A 1 160 ? -5.479 0.580 -17.172 1.00 96.50 160 ASP A C 1
ATOM 1198 O O . ASP A 1 160 ? -4.483 0.335 -17.859 1.00 96.50 160 ASP A O 1
ATOM 1202 N N . PHE A 1 161 ? -6.424 -0.335 -16.940 1.00 97.38 161 PHE A N 1
ATOM 1203 C CA . PHE A 1 161 ? -6.457 -1.698 -17.485 1.00 97.38 161 PHE A CA 1
ATOM 1204 C C . PHE A 1 161 ? -7.623 -1.942 -18.458 1.00 97.38 161 PHE A C 1
ATOM 1206 O O . PHE A 1 161 ? -7.899 -3.085 -18.825 1.00 97.38 161 PHE A O 1
ATOM 1213 N N . THR A 1 162 ? -8.336 -0.903 -18.895 1.00 96.44 162 THR A N 1
ATOM 1214 C CA . THR A 1 162 ? -9.556 -1.040 -19.714 1.00 96.44 162 THR A CA 1
ATOM 1215 C C . THR A 1 162 ? -9.306 -1.734 -21.055 1.00 96.44 162 THR A C 1
ATOM 1217 O O . THR A 1 162 ? -10.171 -2.446 -21.570 1.00 96.44 162 THR A O 1
ATOM 1220 N N . ALA A 1 163 ? -8.106 -1.576 -21.614 1.00 94.56 163 ALA A N 1
ATOM 1221 C CA . ALA A 1 163 ? -7.746 -2.062 -22.941 1.00 94.56 163 ALA A CA 1
ATOM 1222 C C . ALA A 1 163 ? -7.537 -3.586 -23.037 1.00 94.56 163 ALA A C 1
ATOM 1224 O O . ALA A 1 163 ? -7.682 -4.146 -24.126 1.00 94.56 163 ALA A O 1
ATOM 1225 N N . ALA A 1 164 ? -7.180 -4.264 -21.941 1.00 94.50 164 ALA A N 1
ATOM 1226 C CA . ALA A 1 164 ? -6.906 -5.698 -21.950 1.00 94.50 164 ALA A CA 1
ATOM 1227 C C . ALA A 1 164 ? -7.171 -6.339 -20.585 1.00 94.50 164 ALA A C 1
ATOM 1229 O O . ALA A 1 164 ? -6.691 -5.853 -19.564 1.00 94.50 164 ALA A O 1
ATOM 1230 N N . VAL A 1 165 ? -7.849 -7.490 -20.588 1.00 97.12 165 VAL A N 1
ATOM 1231 C CA . VAL A 1 165 ? -8.007 -8.321 -19.388 1.00 97.12 165 VAL A CA 1
ATOM 1232 C C . VAL A 1 165 ? -6.641 -8.851 -18.953 1.00 97.12 165 VAL A C 1
ATOM 1234 O O . VAL A 1 165 ? -5.909 -9.463 -19.740 1.00 97.12 165 VAL A O 1
ATOM 1237 N N . GLN A 1 166 ? -6.307 -8.623 -17.688 1.00 98.00 166 GLN A N 1
ATOM 1238 C CA . GLN A 1 166 ? -5.076 -9.080 -17.058 1.00 98.00 166 GLN A CA 1
ATOM 1239 C C . GLN A 1 166 ? -5.331 -10.309 -16.186 1.00 98.00 166 GLN A C 1
ATOM 1241 O O . GLN A 1 166 ? -6.446 -10.572 -15.736 1.00 98.00 166 GLN A O 1
ATOM 1246 N N . THR A 1 167 ? -4.273 -11.066 -15.900 1.00 97.81 167 THR A N 1
ATOM 1247 C CA . THR A 1 167 ? -4.324 -12.129 -14.887 1.00 97.81 167 THR A CA 1
ATOM 1248 C C . THR A 1 167 ? -3.767 -11.601 -13.570 1.00 97.81 167 THR A C 1
ATOM 1250 O O . THR A 1 167 ? -2.551 -11.573 -13.380 1.00 97.81 167 THR A O 1
ATOM 1253 N N . PHE A 1 168 ? -4.653 -11.188 -12.665 1.00 97.75 168 PHE A N 1
ATOM 1254 C CA . PHE A 1 168 ? -4.271 -10.737 -11.328 1.00 97.75 168 PHE A CA 1
ATOM 1255 C C . PHE A 1 168 ? -4.050 -11.902 -10.357 1.00 97.75 168 PHE A C 1
ATOM 1257 O O . PHE A 1 168 ? -4.473 -13.036 -10.600 1.00 97.75 168 PHE A O 1
ATOM 1264 N N . ARG A 1 169 ? -3.331 -11.629 -9.265 1.00 96.44 169 ARG A N 1
ATOM 1265 C CA . ARG A 1 169 ? -2.935 -12.600 -8.235 1.00 96.44 169 ARG A CA 1
ATOM 1266 C C . ARG A 1 169 ? -3.110 -11.999 -6.840 1.00 96.44 169 ARG A C 1
ATOM 1268 O O . ARG A 1 169 ? -3.340 -10.801 -6.687 1.00 96.44 169 ARG A O 1
ATOM 1275 N N . GLU A 1 170 ? -2.975 -12.851 -5.831 1.00 94.56 170 GLU A N 1
ATOM 1276 C CA . GLU A 1 170 ? -2.975 -12.438 -4.428 1.00 94.56 170 GLU A CA 1
ATOM 1277 C C . GLU A 1 170 ? -1.896 -11.389 -4.120 1.00 94.56 170 GLU A C 1
ATOM 1279 O O . GLU A 1 170 ? -0.822 -11.360 -4.734 1.00 94.56 170 GLU A O 1
ATOM 1284 N N . GLY A 1 171 ? -2.214 -10.514 -3.170 1.00 94.44 171 GLY A N 1
ATOM 1285 C CA . GLY A 1 171 ? -1.350 -9.459 -2.662 1.00 94.44 171 GLY A CA 1
ATOM 1286 C C . GLY A 1 171 ? -1.137 -8.276 -3.605 1.00 94.44 171 GLY A C 1
ATOM 1287 O O . GLY A 1 171 ? -0.523 -7.302 -3.180 1.00 94.44 171 GLY A O 1
ATOM 1288 N N . MET A 1 172 ? -1.618 -8.331 -4.854 1.00 97.06 172 MET A N 1
ATOM 1289 C CA . MET A 1 172 ? -1.574 -7.176 -5.756 1.00 97.06 172 MET A CA 1
ATOM 1290 C C . MET A 1 172 ? -2.401 -6.025 -5.190 1.00 97.06 172 MET A C 1
ATOM 1292 O O . MET A 1 172 ? -3.513 -6.261 -4.712 1.00 97.06 172 MET A O 1
ATOM 1296 N N . THR A 1 173 ? -1.875 -4.803 -5.272 1.00 96.81 173 THR A N 1
ATOM 1297 C CA . THR A 1 173 ? -2.537 -3.606 -4.742 1.00 96.81 173 THR A CA 1
ATOM 1298 C C . THR A 1 173 ? -2.897 -2.640 -5.860 1.00 96.81 173 THR A C 1
ATOM 1300 O O . THR A 1 173 ? -2.069 -2.358 -6.727 1.00 96.81 173 THR A O 1
ATOM 1303 N N . PHE A 1 174 ? -4.109 -2.102 -5.805 1.00 97.00 174 PHE A N 1
ATOM 1304 C CA . PHE A 1 174 ? -4.624 -1.123 -6.755 1.00 97.00 174 PHE A CA 1
ATOM 1305 C C . PHE A 1 174 ? -5.074 0.115 -5.989 1.00 97.00 174 PHE A C 1
ATOM 1307 O O . PHE A 1 174 ? -6.044 0.051 -5.230 1.00 97.00 174 PHE A O 1
ATOM 1314 N N . ALA A 1 175 ? -4.347 1.210 -6.179 1.00 94.31 175 ALA A N 1
ATOM 1315 C CA . ALA A 1 175 ? -4.637 2.484 -5.543 1.00 94.31 175 ALA A CA 1
ATOM 1316 C C . ALA A 1 175 ? -5.869 3.175 -6.159 1.00 94.31 175 ALA A C 1
ATOM 1318 O O . ALA A 1 175 ? -6.464 2.693 -7.140 1.00 94.31 175 ALA A O 1
ATOM 1319 N N . GLU A 1 176 ? -6.284 4.288 -5.553 1.00 93.38 176 GLU A N 1
ATOM 1320 C CA . GLU A 1 176 ? -7.521 4.996 -5.896 1.00 93.38 176 GLU A CA 1
ATOM 1321 C C . GLU A 1 176 ? -7.614 5.372 -7.389 1.00 93.38 176 GLU A C 1
ATOM 1323 O O . GLU A 1 176 ? -6.634 5.689 -8.062 1.00 93.38 176 GLU A O 1
ATOM 1328 N N . GLY A 1 177 ? -8.827 5.319 -7.947 1.00 94.94 177 GLY A N 1
ATOM 1329 C CA . GLY A 1 177 ? -9.096 5.754 -9.321 1.00 94.94 177 GLY A CA 1
ATOM 1330 C C . GLY A 1 177 ? -8.665 4.775 -10.415 1.00 94.94 177 GLY A C 1
ATOM 1331 O O . GLY A 1 177 ? -8.890 5.060 -11.591 1.00 94.94 177 GLY A O 1
ATOM 1332 N N . SER A 1 178 ? -8.083 3.624 -10.064 1.00 96.94 178 SER A N 1
ATOM 1333 C CA . SER A 1 178 ? -7.781 2.566 -11.033 1.00 96.94 178 SER A CA 1
ATOM 1334 C C . SER A 1 178 ? -9.044 2.115 -11.782 1.00 96.94 178 SER A C 1
ATOM 1336 O O . SER A 1 178 ? -10.104 1.944 -11.179 1.00 96.94 178 SER A O 1
ATOM 1338 N N . VAL A 1 179 ? -8.927 1.906 -13.095 1.00 97.44 179 VAL A N 1
ATOM 1339 C CA . VAL A 1 179 ? -10.032 1.475 -13.967 1.00 97.44 179 VAL A CA 1
ATOM 1340 C C . VAL A 1 179 ? -9.697 0.175 -14.683 1.00 97.44 179 VAL A C 1
ATOM 1342 O O . VAL A 1 179 ? -8.554 -0.079 -15.065 1.00 97.44 179 VAL A O 1
ATOM 1345 N N . PHE A 1 180 ? -10.711 -0.659 -14.883 1.00 98.06 180 PHE A N 1
ATOM 1346 C CA . PHE A 1 180 ? -10.544 -2.042 -15.306 1.00 98.06 180 PHE A CA 1
ATOM 1347 C C . PHE A 1 180 ? -11.353 -2.369 -16.551 1.00 98.06 180 PHE A C 1
ATOM 1349 O O . PHE A 1 180 ? -12.280 -1.663 -16.939 1.00 98.06 180 PHE A O 1
ATOM 1356 N N . ASN A 1 181 ? -10.977 -3.460 -17.207 1.00 97.31 181 ASN A N 1
ATOM 1357 C CA . ASN A 1 181 ? -11.819 -4.053 -18.230 1.00 97.31 181 ASN A CA 1
ATOM 1358 C C . ASN A 1 181 ? -13.081 -4.660 -17.585 1.00 97.31 181 ASN A C 1
ATOM 1360 O O . ASN A 1 181 ? -12.993 -5.250 -16.510 1.00 97.31 181 ASN A O 1
ATOM 1364 N N . ASP A 1 182 ? -14.230 -4.576 -18.258 1.00 94.88 182 ASP A N 1
ATOM 1365 C CA . ASP A 1 182 ? -15.506 -5.100 -17.742 1.00 94.88 182 ASP A CA 1
ATOM 1366 C C . ASP A 1 182 ? -15.487 -6.627 -17.515 1.00 94.88 182 ASP A C 1
ATOM 1368 O O . ASP A 1 182 ? -16.305 -7.143 -16.767 1.00 94.88 182 ASP A O 1
ATOM 1372 N N . GLU A 1 183 ? -14.558 -7.368 -18.129 1.00 95.44 183 GLU A N 1
ATOM 1373 C CA . GLU A 1 183 ? -14.377 -8.815 -17.921 1.00 95.44 183 GLU A CA 1
ATOM 1374 C C . GLU A 1 183 ? -13.270 -9.146 -16.901 1.00 95.44 183 GLU A C 1
ATOM 1376 O O . GLU A 1 183 ? -12.893 -10.310 -16.735 1.00 95.44 183 GLU A O 1
ATOM 1381 N N . GLN A 1 184 ? -12.706 -8.140 -16.230 1.00 98.06 184 GLN A N 1
ATOM 1382 C CA . GLN A 1 184 ? -11.613 -8.338 -15.287 1.00 98.06 184 GLN A CA 1
ATOM 1383 C C . GLN A 1 184 ? -12.076 -9.136 -14.059 1.00 98.06 184 GLN A C 1
ATOM 1385 O O . GLN A 1 184 ? -13.168 -8.945 -13.527 1.00 98.06 184 GLN A O 1
ATOM 1390 N N . VAL A 1 185 ? -11.218 -10.049 -13.601 1.00 97.75 185 VAL A N 1
ATOM 1391 C CA . VAL A 1 185 ? -11.452 -10.867 -12.406 1.00 97.75 185 VAL A CA 1
ATOM 1392 C C . VAL A 1 185 ? -10.406 -10.535 -11.352 1.00 97.75 185 VAL A C 1
ATOM 1394 O O . VAL A 1 185 ? -9.206 -10.517 -11.647 1.00 97.75 185 VAL A O 1
ATOM 1397 N N . PHE A 1 186 ? -10.867 -10.324 -10.124 1.00 97.94 186 PHE A N 1
ATOM 1398 C CA . PHE A 1 186 ? -10.052 -10.182 -8.929 1.00 97.94 186 PHE A CA 1
ATOM 1399 C C . PHE A 1 186 ? -10.121 -11.465 -8.098 1.00 97.94 186 PHE A C 1
ATOM 1401 O O . PHE A 1 186 ? -11.197 -11.824 -7.608 1.00 97.94 186 PHE A O 1
ATOM 1408 N N . PRO A 1 187 ? -9.007 -12.203 -7.954 1.00 97.19 187 PRO A N 1
ATOM 1409 C CA . PRO A 1 187 ? -8.965 -13.340 -7.050 1.00 97.19 187 PRO A CA 1
ATOM 1410 C C . PRO A 1 187 ? -9.020 -12.887 -5.584 1.00 97.19 187 PRO A C 1
ATOM 1412 O O . PRO A 1 187 ? -8.786 -11.727 -5.249 1.00 97.19 187 PRO A O 1
ATOM 1415 N N . VAL A 1 188 ? -9.289 -13.845 -4.696 1.00 96.69 188 VAL A N 1
ATOM 1416 C CA . VAL A 1 188 ? -9.159 -13.653 -3.244 1.00 96.69 188 VAL A CA 1
ATOM 1417 C C . VAL A 1 188 ? -7.749 -13.151 -2.910 1.00 96.69 188 VAL A C 1
ATOM 1419 O O . VAL A 1 188 ? -6.772 -13.560 -3.543 1.00 96.69 188 VAL A O 1
ATOM 1422 N N . ASN A 1 189 ? -7.659 -12.282 -1.904 1.00 96.50 189 ASN A N 1
ATOM 1423 C CA . ASN A 1 189 ? -6.463 -11.588 -1.429 1.00 96.50 189 ASN A CA 1
ATOM 1424 C C . ASN A 1 189 ? -5.893 -10.528 -2.381 1.00 96.50 189 ASN A C 1
ATOM 1426 O O . ASN A 1 189 ? -4.778 -10.056 -2.163 1.00 96.50 189 ASN A O 1
ATOM 1430 N N . THR A 1 190 ? -6.605 -10.131 -3.434 1.00 97.25 190 THR A N 1
ATOM 1431 C CA . THR A 1 190 ? -6.294 -8.863 -4.106 1.00 97.25 190 THR A CA 1
ATOM 1432 C C . THR A 1 190 ? -6.725 -7.685 -3.227 1.00 97.25 190 THR A C 1
ATOM 1434 O O . THR A 1 190 ? -7.734 -7.768 -2.533 1.00 97.25 190 THR A O 1
ATOM 1437 N N . ILE A 1 191 ? -5.958 -6.597 -3.240 1.00 97.25 191 ILE A N 1
ATOM 1438 C CA . ILE A 1 191 ? -6.185 -5.410 -2.414 1.00 97.25 191 ILE A CA 1
ATOM 1439 C C . ILE A 1 191 ? -6.590 -4.258 -3.336 1.00 97.25 191 ILE A C 1
ATOM 1441 O O . ILE A 1 191 ? -5.763 -3.694 -4.050 1.00 97.25 191 ILE A O 1
ATOM 1445 N N . LEU A 1 192 ? -7.877 -3.930 -3.345 1.00 96.06 192 LEU A N 1
ATOM 1446 C CA . LEU A 1 192 ? -8.423 -2.775 -4.056 1.00 96.06 192 LEU A CA 1
ATOM 1447 C C . LEU A 1 192 ? -8.459 -1.581 -3.104 1.00 96.06 192 LEU A C 1
ATOM 1449 O O . LEU A 1 192 ? -8.503 -1.781 -1.896 1.00 96.06 192 LEU A O 1
ATOM 1453 N N . SER A 1 193 ? -8.565 -0.353 -3.610 1.00 92.94 193 SER A N 1
ATOM 1454 C CA . SER A 1 193 ? -8.772 0.837 -2.763 1.00 92.94 193 SER A CA 1
ATOM 1455 C C . SER A 1 193 ? -9.982 0.725 -1.815 1.00 92.94 193 SER A C 1
ATOM 1457 O O . SER A 1 193 ? -10.037 1.391 -0.788 1.00 92.94 193 SER A O 1
ATOM 1459 N N . HIS A 1 194 ? -10.943 -0.149 -2.131 1.00 90.62 194 HIS A N 1
ATOM 1460 C CA . HIS A 1 194 ? -12.138 -0.415 -1.328 1.00 90.62 194 HIS A CA 1
ATOM 1461 C C . HIS A 1 194 ? -11.933 -1.448 -0.207 1.00 90.62 194 HIS A C 1
ATOM 1463 O O . HIS A 1 194 ? -12.819 -1.599 0.636 1.00 90.62 194 HIS A O 1
ATOM 1469 N N . GLY A 1 195 ? -10.817 -2.184 -0.202 1.00 94.44 195 GLY A N 1
ATOM 1470 C CA . GLY A 1 195 ? -10.583 -3.276 0.737 1.00 94.44 195 GLY A CA 1
ATOM 1471 C C . GLY A 1 195 ? -9.849 -4.479 0.148 1.00 94.44 195 GLY A C 1
ATOM 1472 O O . GLY A 1 195 ? -9.574 -4.559 -1.054 1.00 94.44 195 GLY A O 1
ATOM 1473 N N . ILE A 1 196 ? -9.576 -5.462 1.005 1.00 95.81 196 ILE A N 1
ATOM 1474 C CA . ILE A 1 196 ? -9.054 -6.767 0.588 1.00 95.81 196 ILE A CA 1
ATOM 1475 C C . ILE A 1 196 ? -10.195 -7.695 0.162 1.00 95.81 196 ILE A C 1
ATOM 1477 O O . ILE A 1 196 ? -11.177 -7.866 0.876 1.00 95.81 196 ILE A O 1
ATOM 1481 N N . VAL A 1 197 ? -10.057 -8.310 -1.008 1.00 96.69 197 VAL A N 1
ATOM 1482 C CA . VAL A 1 197 ? -11.041 -9.219 -1.604 1.00 96.69 197 VAL A CA 1
ATOM 1483 C C . VAL A 1 197 ? -11.041 -10.559 -0.866 1.00 96.69 197 VAL A C 1
ATOM 1485 O O . VAL A 1 197 ? -10.030 -11.260 -0.852 1.00 96.69 197 VAL A O 1
ATOM 1488 N N . ILE A 1 198 ? -12.182 -10.951 -0.297 1.00 95.25 198 ILE A N 1
ATOM 1489 C CA . ILE A 1 198 ? -12.361 -12.219 0.435 1.00 95.25 198 ILE A CA 1
ATOM 1490 C C . ILE A 1 198 ? -13.150 -13.272 -0.352 1.00 95.25 198 ILE A C 1
ATOM 1492 O O . ILE A 1 198 ? -12.998 -14.466 -0.100 1.00 95.25 198 ILE A O 1
ATOM 1496 N N . ASN A 1 199 ? -13.910 -12.857 -1.368 1.00 94.69 199 ASN A N 1
ATOM 1497 C CA . ASN A 1 199 ? -14.515 -13.735 -2.372 1.00 94.69 199 ASN A CA 1
ATOM 1498 C C . ASN A 1 199 ? -14.155 -13.219 -3.765 1.00 94.69 199 ASN A C 1
ATOM 1500 O O . ASN A 1 199 ? -14.117 -12.017 -3.973 1.00 94.69 199 ASN A O 1
ATOM 1504 N N . ALA A 1 200 ? -13.896 -14.101 -4.734 1.00 95.88 200 ALA A N 1
ATOM 1505 C CA . ALA A 1 200 ? -13.494 -13.658 -6.071 1.00 95.88 200 ALA A CA 1
ATOM 1506 C C . ALA A 1 200 ? -14.559 -12.754 -6.724 1.00 95.88 200 ALA A C 1
ATOM 1508 O O . ALA A 1 200 ? -15.722 -13.145 -6.831 1.00 95.88 200 ALA A O 1
ATOM 1509 N N . VAL A 1 201 ? -14.135 -11.591 -7.218 1.00 96.81 201 VAL A N 1
ATOM 1510 C CA . VAL A 1 201 ? -15.003 -10.580 -7.839 1.00 96.81 201 VAL A CA 1
ATOM 1511 C C . VAL A 1 201 ? -14.769 -10.570 -9.344 1.00 96.81 201 VAL A C 1
ATOM 1513 O O . VAL A 1 201 ? -13.633 -10.618 -9.807 1.00 96.81 201 VAL A O 1
ATOM 1516 N N . THR A 1 202 ? -15.844 -10.521 -10.127 1.00 96.69 202 THR A N 1
ATOM 1517 C CA . THR A 1 202 ? -15.784 -10.252 -11.571 1.00 96.69 202 THR A CA 1
ATOM 1518 C C . THR A 1 202 ? -16.402 -8.891 -11.821 1.00 96.69 202 THR A C 1
ATOM 1520 O O . THR A 1 202 ? -17.484 -8.615 -11.304 1.00 96.69 202 THR A O 1
ATOM 1523 N N . CYS A 1 203 ? -15.723 -8.056 -12.596 1.00 95.00 203 CYS A N 1
ATOM 1524 C CA . CYS A 1 203 ? -16.194 -6.718 -12.897 1.00 95.00 203 CYS A CA 1
ATOM 1525 C C . CYS A 1 203 ? -17.529 -6.745 -13.646 1.00 95.00 203 CYS A C 1
ATOM 1527 O O . CYS A 1 203 ? -17.822 -7.646 -14.431 1.00 95.00 203 CYS A O 1
ATOM 1529 N N . SER A 1 204 ? -18.374 -5.761 -13.351 1.00 91.19 204 SER A N 1
ATOM 1530 C CA . SER A 1 204 ? -19.604 -5.484 -14.103 1.00 91.19 204 SER A CA 1
ATOM 1531 C C . SER A 1 204 ? -19.498 -4.218 -14.950 1.00 91.19 204 SER A C 1
ATOM 1533 O O . SER A 1 204 ? -20.319 -4.009 -15.841 1.00 91.19 204 SER A O 1
ATOM 1535 N N . ASP A 1 205 ? -18.522 -3.372 -14.630 1.00 94.50 205 ASP A N 1
ATOM 1536 C CA . ASP A 1 205 ? -18.172 -2.127 -15.299 1.00 94.50 205 ASP A CA 1
ATOM 1537 C C . ASP A 1 205 ? -16.696 -1.791 -15.025 1.00 94.50 205 ASP A C 1
ATOM 1539 O O . ASP A 1 205 ? -16.018 -2.472 -14.247 1.00 94.50 205 ASP A O 1
ATOM 1543 N N . SER A 1 206 ? -16.221 -0.706 -15.633 1.00 93.56 206 SER A N 1
ATOM 1544 C CA . SER A 1 206 ? -14.826 -0.289 -15.549 1.00 93.56 206 SER A CA 1
ATOM 1545 C C . SER A 1 206 ? -14.394 0.259 -14.191 1.00 93.56 206 SER A C 1
ATOM 1547 O O . SER A 1 206 ? -13.196 0.329 -13.935 1.00 93.56 206 SER A O 1
ATOM 1549 N N . ALA A 1 207 ? -15.322 0.695 -13.334 1.00 92.56 207 ALA A N 1
ATOM 1550 C CA . ALA A 1 207 ? -14.980 1.114 -11.974 1.00 92.56 207 ALA A CA 1
ATOM 1551 C C . ALA A 1 207 ? -14.756 -0.106 -11.071 1.00 92.56 207 ALA A C 1
ATOM 1553 O O . ALA A 1 207 ? -13.984 -0.034 -10.121 1.00 92.56 207 ALA A O 1
ATOM 1554 N N . CYS A 1 208 ? -15.422 -1.220 -11.393 1.00 93.94 208 CYS A N 1
ATOM 1555 C CA . CYS A 1 208 ? -15.295 -2.510 -10.732 1.00 93.94 208 CYS A CA 1
ATOM 1556 C C . CYS A 1 208 ? -15.337 -2.420 -9.202 1.00 93.94 208 CYS A C 1
ATOM 1558 O O . CYS A 1 208 ? -14.480 -2.947 -8.490 1.00 93.94 208 CYS A O 1
ATOM 1560 N N . VAL A 1 209 ? -16.355 -1.722 -8.699 1.00 93.62 209 VAL A N 1
ATOM 1561 C CA . VAL A 1 209 ? -16.600 -1.598 -7.263 1.00 93.62 209 VAL A CA 1
ATOM 1562 C C . VAL A 1 209 ? -17.175 -2.928 -6.750 1.00 93.62 209 VAL A C 1
ATOM 1564 O O . VAL A 1 209 ? -18.242 -3.335 -7.219 1.00 93.62 209 VAL A O 1
ATOM 1567 N N . PRO A 1 210 ? -16.494 -3.624 -5.824 1.00 93.25 210 PRO A N 1
ATOM 1568 C CA . PRO A 1 210 ? -16.959 -4.900 -5.286 1.00 93.25 210 PRO A CA 1
ATOM 1569 C C . PRO A 1 210 ? -18.165 -4.726 -4.346 1.00 93.25 210 PRO A C 1
ATOM 1571 O O . PRO A 1 210 ? -18.385 -3.649 -3.788 1.00 93.25 210 PRO A O 1
ATOM 1574 N N . ASP A 1 211 ? -18.942 -5.796 -4.145 1.00 90.94 211 ASP A N 1
ATOM 1575 C CA . ASP A 1 211 ? -19.978 -5.827 -3.102 1.00 90.94 211 ASP A CA 1
ATOM 1576 C C . ASP A 1 211 ? -19.305 -5.786 -1.714 1.00 90.94 211 ASP A C 1
ATOM 1578 O O . ASP A 1 211 ? -18.318 -6.500 -1.515 1.00 90.94 211 ASP A O 1
ATOM 1582 N N . PRO A 1 212 ? -19.819 -5.010 -0.739 1.00 90.44 212 PRO A N 1
ATOM 1583 C CA . PRO A 1 212 ? -19.292 -5.001 0.627 1.00 90.44 212 PRO A CA 1
ATOM 1584 C C . PRO A 1 212 ? -19.187 -6.383 1.288 1.00 90.44 212 PRO A C 1
ATOM 1586 O O . PRO A 1 212 ? -18.365 -6.566 2.170 1.00 90.44 212 PRO A O 1
ATOM 1589 N N . ALA A 1 213 ? -19.989 -7.373 0.884 1.00 90.31 213 ALA A N 1
ATOM 1590 C CA . ALA A 1 213 ? -19.884 -8.737 1.409 1.00 90.31 213 ALA A CA 1
ATOM 1591 C C . ALA A 1 213 ? -18.671 -9.529 0.872 1.00 90.31 213 ALA A C 1
ATOM 1593 O O . ALA A 1 213 ? -18.342 -10.586 1.416 1.00 90.31 213 ALA A O 1
ATOM 1594 N N . ASP A 1 214 ? -18.035 -9.050 -0.200 1.00 94.62 214 ASP A N 1
ATOM 1595 C CA . ASP A 1 214 ? -16.920 -9.711 -0.884 1.00 94.62 214 ASP A CA 1
ATOM 1596 C C . ASP A 1 214 ? -15.561 -9.062 -0.589 1.00 94.62 214 ASP A C 1
ATOM 1598 O O . ASP A 1 214 ? -14.529 -9.563 -1.051 1.00 94.62 214 ASP A O 1
ATOM 1602 N N . VAL A 1 215 ? -15.537 -7.990 0.207 1.00 94.38 215 VAL A N 1
ATOM 1603 C CA . VAL A 1 215 ? -14.322 -7.293 0.643 1.00 94.38 215 VAL A CA 1
ATOM 1604 C C . VAL A 1 215 ? -14.322 -7.034 2.144 1.00 94.38 215 VAL A C 1
ATOM 1606 O O . VAL A 1 215 ? -15.373 -6.929 2.756 1.00 94.38 215 VAL A O 1
ATOM 1609 N N . ILE A 1 216 ? -13.131 -6.905 2.727 1.00 94.00 216 ILE A N 1
ATOM 1610 C CA . ILE A 1 216 ? -12.939 -6.276 4.038 1.00 94.00 216 ILE A CA 1
ATOM 1611 C C . ILE A 1 216 ? -12.412 -4.871 3.776 1.00 94.00 216 ILE A C 1
ATOM 1613 O O . ILE A 1 216 ? -11.279 -4.711 3.308 1.00 94.00 216 ILE A O 1
ATOM 1617 N N . SER A 1 217 ? -13.229 -3.863 4.058 1.00 94.12 217 SER A N 1
ATOM 1618 C CA . SER A 1 217 ? -12.865 -2.462 3.884 1.00 94.12 217 SER A CA 1
ATOM 1619 C C . SER A 1 217 ? -11.838 -1.984 4.924 1.00 94.12 217 SER A C 1
ATOM 1621 O O . SER A 1 217 ? -11.700 -2.578 5.999 1.00 94.12 217 SER A O 1
ATOM 1623 N N . PRO A 1 218 ? -11.112 -0.883 4.649 1.00 92.88 218 PRO A N 1
ATOM 1624 C CA . PRO A 1 218 ? -10.167 -0.300 5.600 1.00 92.88 218 PRO A CA 1
ATOM 1625 C C . PRO A 1 218 ? -10.787 -0.095 6.993 1.00 92.88 218 PRO A C 1
ATOM 1627 O O . PRO A 1 218 ? -11.795 0.590 7.142 1.00 92.88 218 PRO A O 1
ATOM 1630 N N . GLY A 1 219 ? -10.204 -0.699 8.031 1.00 90.50 219 GLY A N 1
ATOM 1631 C CA . GLY A 1 219 ? -10.667 -0.557 9.420 1.00 90.50 219 GLY A CA 1
ATOM 1632 C C . GLY A 1 219 ? -11.960 -1.311 9.777 1.00 90.50 219 GLY A C 1
ATOM 1633 O O . GLY A 1 219 ? -12.431 -1.188 10.908 1.00 90.50 219 GLY A O 1
ATOM 1634 N N . GLU A 1 220 ? -12.541 -2.089 8.861 1.00 90.31 220 GLU A N 1
ATOM 1635 C CA . GLU A 1 220 ? -13.774 -2.859 9.083 1.00 90.31 220 GLU A CA 1
ATOM 1636 C C . GLU A 1 220 ? -13.511 -4.143 9.870 1.00 90.31 220 GLU A C 1
ATOM 1638 O O . GLU A 1 220 ? -12.701 -4.950 9.436 1.00 90.31 220 GLU A O 1
ATOM 1643 N N . LYS A 1 221 ? -14.232 -4.400 10.969 1.00 89.00 221 LYS A N 1
ATOM 1644 C CA . LYS A 1 221 ? -14.160 -5.684 11.694 1.00 89.00 221 LYS A CA 1
ATOM 1645 C C . LYS A 1 221 ? -14.642 -6.853 10.841 1.00 89.00 221 LYS A C 1
ATOM 1647 O O . LYS A 1 221 ? -15.683 -6.753 10.204 1.00 89.00 221 LYS A O 1
ATOM 1652 N N . TYR A 1 222 ? -13.980 -8.000 10.953 1.00 89.56 222 TYR A N 1
ATOM 1653 C CA . TYR A 1 222 ? -14.438 -9.230 10.307 1.00 89.56 222 TYR A CA 1
ATOM 1654 C C . TYR A 1 222 ? -14.521 -10.419 11.272 1.00 89.56 222 TYR A C 1
ATOM 1656 O O . TYR A 1 222 ? -14.050 -10.383 12.410 1.00 89.56 222 TYR A O 1
ATOM 1664 N N . GLU A 1 223 ? -15.216 -11.465 10.830 1.00 85.44 223 GLU A N 1
ATOM 1665 C CA . GLU A 1 223 ? -15.489 -12.657 11.631 1.00 85.44 223 GLU A CA 1
ATOM 1666 C C . GLU A 1 223 ? -14.237 -13.523 11.831 1.00 85.44 223 GLU A C 1
ATOM 1668 O O . GLU A 1 223 ? -13.354 -13.601 10.977 1.00 85.44 223 GLU A O 1
ATOM 1673 N N . ALA A 1 224 ? -14.198 -14.248 12.948 1.00 89.62 224 ALA A N 1
ATOM 1674 C CA . ALA A 1 224 ? -13.141 -15.218 13.218 1.00 89.62 224 ALA A CA 1
ATOM 1675 C C . ALA A 1 224 ? -13.066 -16.337 12.167 1.00 89.62 224 ALA A C 1
ATOM 1677 O O . ALA A 1 224 ? -14.087 -16.853 11.705 1.00 89.62 224 ALA A O 1
ATOM 1678 N N . GLY A 1 225 ? -11.843 -16.788 11.888 1.00 88.38 225 GLY A N 1
ATOM 1679 C CA . GLY A 1 225 ? -11.542 -17.830 10.907 1.00 88.38 225 GLY A CA 1
ATOM 1680 C C . GLY A 1 225 ? -11.287 -17.307 9.493 1.00 88.38 225 GLY A C 1
ATOM 1681 O O . GLY A 1 225 ? -11.063 -18.117 8.591 1.00 88.38 225 GLY A O 1
ATOM 1682 N N . VAL A 1 226 ? -11.328 -15.987 9.291 1.00 89.56 226 VAL A N 1
ATOM 1683 C CA . VAL A 1 226 ? -10.864 -15.324 8.068 1.00 89.56 226 VAL A CA 1
ATOM 1684 C C . VAL A 1 226 ? -9.424 -14.870 8.301 1.00 89.56 226 VAL A C 1
ATOM 1686 O O . VAL A 1 226 ? -9.158 -14.187 9.279 1.00 89.56 226 VAL A O 1
ATOM 1689 N N . ASP A 1 227 ? -8.507 -15.262 7.420 1.00 91.88 227 ASP A N 1
ATOM 1690 C CA . ASP A 1 227 ? -7.076 -14.936 7.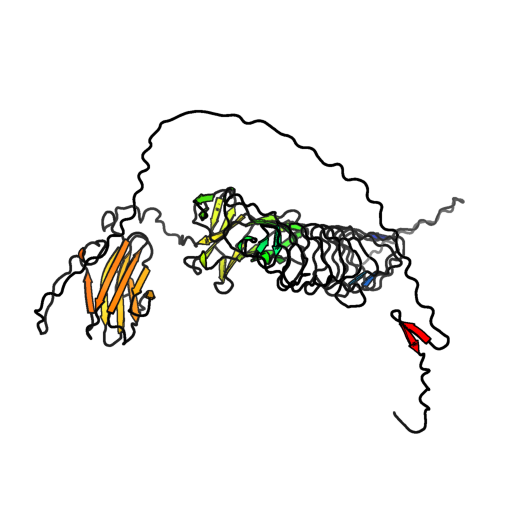509 1.00 91.88 227 ASP A CA 1
ATOM 1691 C C . ASP A 1 227 ? -6.595 -14.499 6.116 1.00 91.88 227 ASP A C 1
ATOM 1693 O O . ASP A 1 227 ? -6.197 -15.346 5.304 1.00 91.88 227 ASP A O 1
ATOM 1697 N N . PRO A 1 228 ? -6.779 -13.215 5.753 1.00 93.19 228 PRO A N 1
ATOM 1698 C CA . PRO A 1 228 ? -6.362 -12.714 4.452 1.00 93.19 228 PRO A CA 1
ATOM 1699 C C . PRO A 1 228 ? -4.847 -12.845 4.273 1.00 93.19 228 PRO A C 1
ATOM 1701 O O . PRO A 1 228 ? -4.083 -12.688 5.217 1.00 93.19 228 PRO A O 1
ATOM 1704 N N . ALA A 1 229 ? -4.386 -13.115 3.053 1.00 93.06 229 ALA A N 1
ATOM 1705 C CA . ALA A 1 229 ? -2.948 -13.227 2.818 1.00 93.06 229 ALA A CA 1
ATOM 1706 C C . ALA A 1 229 ? -2.253 -11.862 2.950 1.00 93.06 229 ALA A C 1
ATOM 1708 O O . ALA A 1 229 ? -2.726 -10.857 2.414 1.00 93.06 229 ALA A O 1
ATOM 1709 N N . ALA A 1 230 ? -1.083 -11.861 3.588 1.00 93.62 230 ALA A N 1
ATOM 1710 C CA . ALA A 1 230 ? -0.228 -10.689 3.695 1.00 93.62 230 ALA A CA 1
ATOM 1711 C C . ALA A 1 230 ? 0.147 -10.088 2.331 1.00 93.62 230 ALA A C 1
ATOM 1713 O O . ALA A 1 230 ? 0.278 -10.791 1.323 1.00 93.62 230 ALA A O 1
ATOM 1714 N N . THR A 1 231 ? 0.433 -8.787 2.330 1.00 93.94 231 THR A N 1
ATOM 1715 C CA . THR A 1 231 ? 1.100 -8.107 1.219 1.00 93.94 231 THR A CA 1
ATOM 1716 C C . THR A 1 231 ? 2.498 -7.636 1.608 1.00 93.94 231 THR A C 1
ATOM 1718 O O . THR A 1 231 ? 2.795 -7.387 2.779 1.00 93.94 231 THR A O 1
ATOM 1721 N N . LEU A 1 232 ? 3.373 -7.558 0.611 1.00 92.94 232 LEU A N 1
ATOM 1722 C CA . LEU A 1 232 ? 4.778 -7.198 0.736 1.00 92.94 232 LEU A CA 1
ATOM 1723 C C . LEU A 1 232 ? 5.021 -6.003 -0.167 1.00 92.94 232 LEU A C 1
ATOM 1725 O O . LEU A 1 232 ? 4.758 -6.113 -1.355 1.00 92.94 232 LEU A O 1
ATOM 1729 N N . HIS A 1 233 ? 5.565 -4.920 0.373 1.00 89.25 233 HIS A N 1
ATOM 1730 C CA . HIS A 1 233 ? 5.943 -3.749 -0.417 1.00 89.25 233 HIS A CA 1
ATOM 1731 C C . HIS A 1 233 ? 7.388 -3.373 -0.114 1.00 89.25 233 HIS A C 1
ATOM 1733 O O . HIS A 1 233 ? 7.833 -3.446 1.040 1.00 89.25 233 HIS A O 1
ATOM 1739 N N . GLN A 1 234 ? 8.133 -2.983 -1.146 1.00 90.75 234 GLN A N 1
ATOM 1740 C CA . GLN A 1 234 ? 9.533 -2.620 -0.991 1.00 90.75 234 GLN A CA 1
ATOM 1741 C C . GLN A 1 234 ? 9.673 -1.201 -0.438 1.00 90.75 234 GLN A C 1
ATOM 1743 O O . GLN A 1 234 ? 9.179 -0.248 -1.018 1.00 90.75 234 GLN A O 1
ATOM 1748 N N . ILE A 1 235 ? 10.452 -1.052 0.629 1.00 92.81 235 ILE A N 1
ATOM 1749 C CA . ILE A 1 235 ? 10.916 0.236 1.137 1.00 92.81 235 ILE A CA 1
ATOM 1750 C C . ILE A 1 235 ? 12.406 0.435 0.849 1.00 92.81 235 ILE A C 1
ATOM 1752 O O . ILE A 1 235 ? 13.193 -0.524 0.799 1.00 92.81 235 ILE A O 1
ATOM 1756 N N . ARG A 1 236 ? 12.826 1.693 0.689 1.00 90.50 236 ARG A N 1
ATOM 1757 C CA . ARG A 1 236 ? 14.208 2.051 0.371 1.00 90.50 236 ARG A CA 1
ATOM 1758 C C . ARG A 1 236 ? 14.770 3.155 1.261 1.00 90.50 236 ARG A C 1
ATOM 1760 O O . ARG A 1 236 ? 14.082 3.833 2.012 1.00 90.50 236 ARG A O 1
ATOM 1767 N N . SER A 1 237 ? 16.084 3.343 1.191 1.00 90.12 237 SER A N 1
ATOM 1768 C CA . SER A 1 237 ? 16.757 4.433 1.906 1.00 90.12 237 SER A CA 1
ATOM 1769 C C . SER A 1 237 ? 16.403 5.830 1.383 1.00 90.12 237 SER A C 1
ATOM 1771 O O . SER A 1 237 ? 16.511 6.804 2.132 1.00 90.12 237 SER A O 1
ATOM 1773 N N . ASP A 1 238 ? 16.038 5.926 0.104 1.00 85.19 238 ASP A N 1
ATOM 1774 C CA . ASP A 1 238 ? 15.668 7.155 -0.604 1.00 85.19 238 ASP A CA 1
ATOM 1775 C C . ASP A 1 238 ? 14.150 7.381 -0.684 1.00 85.19 238 ASP A C 1
ATOM 1777 O O . ASP A 1 238 ? 13.732 8.533 -0.754 1.00 85.19 238 ASP A O 1
ATOM 1781 N N . ASP A 1 239 ? 13.351 6.318 -0.574 1.00 89.25 239 ASP A N 1
ATOM 1782 C CA . ASP A 1 239 ? 11.905 6.370 -0.352 1.00 89.25 239 ASP A CA 1
ATOM 1783 C C . ASP A 1 239 ? 11.528 5.596 0.915 1.00 89.25 239 ASP A C 1
ATOM 1785 O O . ASP A 1 239 ? 11.579 4.366 0.965 1.00 89.25 239 ASP A O 1
ATOM 1789 N N . LYS A 1 240 ? 11.186 6.356 1.956 1.00 92.19 240 LYS A N 1
ATOM 1790 C CA . LYS A 1 240 ? 10.911 5.854 3.307 1.00 92.19 240 LYS A CA 1
ATOM 1791 C C . LYS A 1 240 ? 9.422 5.846 3.632 1.00 92.19 240 LYS A C 1
ATOM 1793 O O . LYS A 1 240 ? 9.059 5.878 4.811 1.00 92.19 240 LYS A O 1
ATOM 1798 N N . THR A 1 241 ? 8.582 5.907 2.610 1.00 91.62 241 THR A N 1
ATOM 1799 C CA . THR A 1 241 ? 7.136 5.814 2.751 1.00 91.62 241 THR A CA 1
ATOM 1800 C C . THR A 1 241 ? 6.690 4.391 2.443 1.00 91.62 241 THR A C 1
ATOM 1802 O O . THR A 1 241 ? 7.358 3.654 1.722 1.00 91.62 241 THR A O 1
ATOM 1805 N N . PHE A 1 242 ? 5.616 3.961 3.086 1.00 91.25 242 PHE A N 1
ATOM 1806 C CA . PHE A 1 242 ? 4.955 2.697 2.804 1.00 91.25 242 PHE A CA 1
ATOM 1807 C C . PHE A 1 242 ? 3.464 2.964 2.884 1.00 91.25 242 PHE A C 1
ATOM 1809 O O . PHE A 1 242 ? 2.984 3.481 3.895 1.00 91.25 242 PHE A O 1
ATOM 1816 N N . GLU A 1 243 ? 2.741 2.599 1.839 1.00 92.50 243 GLU A N 1
ATOM 1817 C CA . GLU A 1 243 ? 1.314 2.853 1.739 1.00 92.50 243 GLU A CA 1
ATOM 1818 C C . GLU A 1 243 ? 0.617 1.670 1.076 1.00 92.50 243 GLU A C 1
ATOM 1820 O O . GLU A 1 243 ? 1.127 1.065 0.131 1.00 92.50 243 GLU A O 1
ATOM 1825 N N . VAL A 1 244 ? -0.536 1.307 1.634 1.00 93.12 244 VAL A N 1
ATOM 1826 C CA . VAL A 1 244 ? -1.438 0.306 1.069 1.00 93.12 244 VAL A CA 1
ATOM 1827 C C . VAL A 1 244 ? -2.865 0.822 1.237 1.00 93.12 244 VAL A C 1
ATOM 1829 O O . VAL A 1 244 ? -3.511 0.553 2.252 1.00 93.12 244 VAL A O 1
ATOM 1832 N N . ASP A 1 245 ? -3.358 1.546 0.232 1.00 89.38 245 ASP A N 1
ATOM 1833 C CA . ASP A 1 245 ? -4.666 2.221 0.224 1.00 89.38 245 ASP A CA 1
ATOM 1834 C C . ASP A 1 245 ? -5.815 1.303 0.631 1.00 89.38 245 ASP A C 1
ATOM 1836 O O . ASP A 1 245 ? -6.639 1.653 1.471 1.00 89.38 245 ASP A O 1
ATOM 1840 N N . GLY A 1 246 ? -5.845 0.084 0.086 1.00 90.75 246 GLY A N 1
ATOM 1841 C CA . GLY A 1 246 ? -6.892 -0.893 0.386 1.00 90.75 246 GLY A CA 1
ATOM 1842 C C . GLY A 1 246 ? -6.889 -1.422 1.818 1.00 90.75 246 GLY A C 1
ATOM 1843 O O . GLY A 1 246 ? -7.847 -2.064 2.236 1.00 90.75 246 GLY A O 1
ATOM 1844 N N . LEU A 1 247 ? -5.831 -1.149 2.583 1.00 93.94 247 LEU A N 1
ATOM 1845 C CA . LEU A 1 247 ? -5.775 -1.377 4.027 1.00 93.94 247 LEU A CA 1
ATOM 1846 C C . LEU A 1 247 ? -5.928 -0.068 4.823 1.00 93.94 247 LEU A C 1
ATOM 1848 O O . LEU A 1 247 ? -5.931 -0.111 6.052 1.00 93.94 247 LEU A O 1
ATOM 1852 N N . GLY A 1 248 ? -6.013 1.083 4.142 1.00 92.50 248 GLY A N 1
ATOM 1853 C CA . GLY A 1 248 ? -5.937 2.439 4.702 1.00 92.50 248 GLY A CA 1
ATOM 1854 C C . GLY A 1 248 ? -4.663 2.695 5.509 1.00 92.50 248 GLY A C 1
ATOM 1855 O O . GLY A 1 248 ? -4.651 3.535 6.408 1.00 92.50 248 GLY A O 1
ATOM 1856 N N . LEU A 1 249 ? -3.611 1.922 5.238 1.00 95.44 249 LEU A N 1
ATOM 1857 C CA . LEU A 1 249 ? -2.369 1.918 5.995 1.00 95.44 249 LEU A CA 1
ATOM 1858 C C . LEU A 1 249 ? -1.379 2.883 5.357 1.00 95.44 249 LEU A C 1
ATOM 1860 O O . LEU A 1 249 ? -1.004 2.701 4.201 1.00 95.44 249 LEU A O 1
ATOM 1864 N N . THR A 1 250 ? -0.872 3.825 6.148 1.00 95.56 250 THR A N 1
ATOM 1865 C CA . THR A 1 250 ? 0.290 4.635 5.765 1.00 95.56 250 THR A CA 1
ATOM 1866 C C . THR A 1 250 ? 1.356 4.578 6.848 1.00 95.56 250 THR A C 1
ATOM 1868 O O . THR A 1 250 ? 1.064 4.576 8.047 1.00 95.56 250 THR A O 1
ATOM 1871 N N . MET A 1 251 ? 2.617 4.516 6.432 1.00 95.44 251 MET A N 1
ATOM 1872 C CA . MET A 1 251 ? 3.766 4.567 7.321 1.00 95.44 251 MET A CA 1
ATOM 1873 C C . MET A 1 251 ? 4.876 5.442 6.762 1.00 95.44 251 MET A C 1
ATOM 1875 O O . MET A 1 251 ? 5.135 5.473 5.560 1.00 95.44 251 MET A O 1
ATOM 1879 N N . THR A 1 252 ? 5.600 6.098 7.665 1.00 94.88 252 THR A N 1
ATOM 1880 C CA . THR A 1 252 ? 6.882 6.727 7.342 1.00 94.88 252 THR A CA 1
ATOM 1881 C C . THR A 1 252 ? 7.946 6.297 8.334 1.00 94.88 252 THR A C 1
ATOM 1883 O O . THR A 1 252 ? 7.693 6.176 9.534 1.00 94.88 252 THR A O 1
ATOM 1886 N N . PHE A 1 253 ? 9.149 6.058 7.825 1.00 93.81 253 PHE A N 1
ATOM 1887 C CA . PHE A 1 253 ? 10.267 5.551 8.610 1.00 93.81 253 PHE A CA 1
ATOM 1888 C C . PHE A 1 253 ? 11.349 6.620 8.729 1.00 93.81 253 PHE A C 1
ATOM 1890 O O . PHE A 1 253 ? 11.734 7.243 7.739 1.00 93.81 253 PHE A O 1
ATOM 1897 N N . ASP A 1 254 ? 11.899 6.804 9.929 1.00 91.06 254 ASP A N 1
ATOM 1898 C CA . ASP A 1 254 ? 13.022 7.723 10.131 1.00 91.06 254 ASP A CA 1
ATOM 1899 C C . ASP A 1 254 ? 14.255 7.273 9.328 1.00 91.06 254 ASP A C 1
ATOM 1901 O O . ASP A 1 254 ? 14.827 8.029 8.532 1.00 91.06 254 ASP A O 1
ATOM 1905 N N . THR A 1 255 ? 14.643 6.000 9.468 1.00 90.44 255 THR A N 1
ATOM 1906 C CA . THR A 1 255 ? 15.796 5.433 8.763 1.00 90.44 255 THR A CA 1
ATOM 1907 C C . THR A 1 255 ? 15.513 4.045 8.198 1.00 90.44 255 THR A C 1
ATOM 1909 O O . THR A 1 255 ? 15.131 3.127 8.920 1.00 90.44 255 THR A O 1
ATOM 1912 N N . VAL A 1 256 ? 15.834 3.880 6.913 1.00 94.00 256 VAL A N 1
ATOM 1913 C CA . VAL A 1 256 ? 15.906 2.597 6.206 1.00 94.00 256 VAL A CA 1
ATOM 1914 C C . VAL A 1 256 ? 17.362 2.403 5.796 1.00 94.00 256 VAL A C 1
ATOM 1916 O O . VAL A 1 256 ? 17.887 3.112 4.939 1.00 94.00 256 VAL A O 1
ATOM 1919 N N . SER A 1 257 ? 18.054 1.498 6.483 1.00 90.81 257 SER A N 1
ATOM 1920 C CA . SER A 1 257 ? 19.498 1.277 6.308 1.00 90.81 257 SER A CA 1
ATOM 1921 C C . SER A 1 257 ? 19.818 0.225 5.246 1.00 90.81 257 SER A C 1
ATOM 1923 O O . SER A 1 257 ? 20.908 0.229 4.676 1.00 90.81 257 SER A O 1
ATOM 1925 N N . THR A 1 258 ? 18.867 -0.672 4.981 1.00 91.44 258 THR A N 1
ATOM 1926 C CA . THR A 1 258 ? 18.924 -1.681 3.921 1.00 91.44 258 THR A CA 1
ATOM 1927 C C . THR A 1 258 ? 17.557 -1.741 3.255 1.00 91.44 258 THR A C 1
ATOM 1929 O O . THR A 1 258 ? 16.558 -1.924 3.953 1.00 91.44 258 THR A O 1
ATOM 1932 N N . ASN A 1 259 ? 17.532 -1.573 1.930 1.00 90.69 259 ASN A N 1
ATOM 1933 C CA . ASN A 1 259 ? 16.321 -1.708 1.124 1.00 90.69 259 ASN A CA 1
ATOM 1934 C C . ASN A 1 259 ? 15.769 -3.129 1.254 1.00 90.69 259 ASN A C 1
ATOM 1936 O O . ASN A 1 259 ? 16.530 -4.097 1.315 1.00 90.69 259 ASN A O 1
ATOM 1940 N N . GLY A 1 260 ? 14.453 -3.265 1.248 1.00 92.50 260 GLY A N 1
ATOM 1941 C CA . GLY A 1 260 ? 13.817 -4.565 1.381 1.00 92.50 260 GLY A CA 1
ATOM 1942 C C . GLY A 1 260 ? 12.324 -4.443 1.585 1.00 92.50 260 GLY A C 1
ATOM 1943 O O . GLY A 1 260 ? 11.782 -3.352 1.469 1.00 92.50 260 GLY A O 1
ATOM 1944 N N . ASN A 1 261 ? 11.673 -5.551 1.912 1.00 93.44 261 ASN A N 1
ATOM 1945 C CA . ASN A 1 261 ? 10.222 -5.582 2.006 1.00 93.44 261 ASN A CA 1
ATOM 1946 C C . ASN A 1 261 ? 9.737 -5.363 3.441 1.00 93.44 261 ASN A C 1
ATOM 1948 O O . ASN A 1 261 ? 10.339 -5.852 4.405 1.00 93.44 261 ASN A O 1
ATOM 1952 N N . ILE A 1 262 ? 8.631 -4.635 3.559 1.00 95.44 262 ILE A N 1
ATOM 1953 C CA . ILE A 1 262 ? 7.780 -4.591 4.745 1.00 95.44 262 ILE A CA 1
ATOM 1954 C C . ILE A 1 262 ? 6.559 -5.462 4.462 1.00 95.44 262 ILE A C 1
ATOM 1956 O O . ILE A 1 262 ? 5.985 -5.394 3.374 1.00 95.44 262 ILE A O 1
ATOM 1960 N N . LYS A 1 263 ? 6.187 -6.293 5.435 1.00 95.44 263 LYS A N 1
ATOM 1961 C CA . LYS A 1 263 ? 4.984 -7.123 5.401 1.00 95.44 263 LYS A CA 1
ATOM 1962 C C . LYS A 1 263 ? 3.856 -6.394 6.127 1.00 95.44 263 LYS A C 1
ATOM 1964 O O . LYS A 1 263 ? 4.053 -5.966 7.266 1.00 95.44 263 LYS A O 1
ATOM 1969 N N . ALA A 1 264 ? 2.694 -6.312 5.487 1.00 96.19 264 ALA A N 1
ATOM 1970 C CA . ALA A 1 264 ? 1.437 -5.899 6.097 1.00 96.19 264 ALA A CA 1
ATOM 1971 C C . ALA A 1 264 ? 0.421 -7.039 6.007 1.00 96.19 264 ALA A C 1
ATOM 1973 O O . ALA A 1 264 ? 0.183 -7.577 4.925 1.00 96.19 264 ALA A O 1
ATOM 1974 N N . ASP A 1 265 ? -0.138 -7.426 7.150 1.00 95.81 265 ASP A N 1
ATOM 1975 C CA . ASP A 1 265 ? -0.875 -8.679 7.295 1.00 95.81 265 ASP A CA 1
ATOM 1976 C C . ASP A 1 265 ? -2.080 -8.484 8.221 1.00 95.81 265 ASP A C 1
ATOM 1978 O O . ASP A 1 265 ? -1.915 -8.141 9.391 1.00 95.81 265 ASP A O 1
ATOM 1982 N N . LEU A 1 266 ? -3.301 -8.637 7.707 1.00 95.44 266 LEU A N 1
ATOM 1983 C CA . LEU A 1 266 ? -4.498 -8.587 8.549 1.00 95.44 266 LEU A CA 1
ATOM 1984 C C . LEU A 1 266 ? -4.648 -9.934 9.252 1.00 95.44 266 LEU A C 1
ATOM 1986 O O . LEU A 1 266 ? -4.753 -10.958 8.594 1.00 95.44 266 LEU A O 1
ATOM 1990 N N . VAL A 1 267 ? -4.683 -9.927 10.582 1.00 95.06 267 VAL A N 1
ATOM 1991 C CA . VAL A 1 267 ? -4.609 -11.162 11.377 1.00 95.06 267 VAL A CA 1
ATOM 1992 C C . VAL A 1 267 ? -5.997 -11.669 11.745 1.00 95.06 267 VAL A C 1
ATOM 1994 O O . VAL A 1 267 ? -6.767 -10.907 12.334 1.00 95.06 267 VAL A O 1
ATOM 1997 N N . ASP A 1 268 ? -6.266 -12.966 11.532 1.00 95.12 268 ASP A N 1
ATOM 1998 C CA . ASP A 1 268 ? -7.493 -13.617 12.021 1.00 95.12 268 ASP A CA 1
ATOM 1999 C C . ASP A 1 268 ? -7.758 -13.267 13.502 1.00 95.12 268 ASP A C 1
ATOM 2001 O O . ASP A 1 268 ? -6.951 -13.640 14.371 1.00 95.12 268 ASP A O 1
ATOM 2005 N N . PRO A 1 269 ? -8.900 -12.624 13.834 1.00 94.25 269 PRO A N 1
ATOM 2006 C CA . PRO A 1 269 ? -9.272 -12.249 15.194 1.00 94.25 269 PRO A CA 1
ATOM 2007 C C . PRO A 1 269 ? -9.202 -13.397 16.206 1.00 94.25 269 PRO A C 1
ATOM 2009 O O . PRO A 1 269 ? -8.969 -13.160 17.392 1.00 94.25 269 PRO A O 1
ATOM 2012 N N . ALA A 1 270 ? -9.381 -14.650 15.774 1.00 93.38 270 ALA A N 1
ATOM 2013 C CA . ALA A 1 270 ? -9.281 -15.820 16.646 1.00 93.38 270 ALA A CA 1
ATOM 2014 C C . ALA A 1 270 ? -7.844 -16.168 17.068 1.00 93.38 270 ALA A C 1
ATOM 2016 O O . ALA A 1 270 ? -7.654 -16.926 18.024 1.00 93.38 270 ALA A O 1
ATOM 2017 N N . THR A 1 271 ? -6.839 -15.653 16.358 1.00 94.94 271 THR A N 1
ATOM 2018 C CA . THR A 1 271 ? -5.426 -16.023 16.528 1.00 94.94 271 THR A CA 1
ATOM 2019 C C . THR A 1 271 ? -4.560 -14.905 17.104 1.00 94.94 271 THR A C 1
ATOM 2021 O O . THR A 1 271 ? -3.398 -15.146 17.441 1.00 94.94 271 THR A O 1
ATOM 2024 N N . VAL A 1 272 ? -5.123 -13.707 17.290 1.00 95.88 272 VAL A N 1
ATOM 2025 C CA . VAL A 1 272 ? -4.406 -12.553 17.841 1.00 95.88 272 VAL A CA 1
ATOM 2026 C C . VAL A 1 272 ? -3.851 -12.866 19.235 1.00 95.88 272 VAL A C 1
ATOM 2028 O O . VAL A 1 272 ? -4.575 -13.189 20.181 1.00 95.88 272 VAL A O 1
ATOM 2031 N N . ALA A 1 273 ? -2.530 -12.751 19.374 1.00 93.25 273 ALA A N 1
ATOM 2032 C CA . ALA A 1 273 ? -1.831 -13.027 20.622 1.00 93.25 273 ALA A CA 1
ATOM 2033 C C . ALA A 1 273 ? -2.212 -12.022 21.722 1.00 93.25 273 ALA A C 1
ATOM 2035 O O . ALA A 1 273 ? -2.348 -10.830 21.468 1.00 93.25 273 ALA A O 1
ATOM 2036 N N . GLY A 1 274 ? -2.346 -12.488 22.970 1.00 92.50 274 GLY A N 1
ATOM 2037 C CA . GLY A 1 274 ? -2.666 -11.615 24.110 1.00 92.50 274 GLY A CA 1
ATOM 2038 C C . GLY A 1 274 ? -4.044 -10.950 24.019 1.00 92.50 274 GLY A C 1
ATOM 2039 O O . GLY A 1 274 ? -4.230 -9.870 24.570 1.00 92.50 274 GLY A O 1
ATOM 2040 N N . ALA A 1 275 ? -4.993 -11.562 23.308 1.00 94.50 275 ALA A N 1
ATOM 2041 C CA . ALA A 1 275 ? -6.344 -11.049 23.140 1.00 94.50 275 ALA A CA 1
ATOM 2042 C C . ALA A 1 275 ? -7.402 -12.096 23.513 1.00 94.50 275 ALA A C 1
ATOM 2044 O O . ALA A 1 275 ? -7.147 -13.301 23.559 1.00 94.50 275 ALA A O 1
ATOM 2045 N N . THR A 1 276 ? -8.615 -11.622 23.781 1.00 92.75 276 THR A N 1
ATOM 2046 C CA . THR A 1 276 ? -9.801 -12.457 23.985 1.00 92.75 276 THR A CA 1
ATOM 2047 C C . THR A 1 276 ? -10.886 -12.048 23.005 1.00 92.75 276 THR A C 1
ATOM 2049 O O . THR A 1 276 ? -11.188 -10.864 22.864 1.00 92.75 276 THR A O 1
ATOM 2052 N N . LEU A 1 277 ? -11.473 -13.033 22.330 1.00 90.19 277 LEU A N 1
ATOM 2053 C CA . LEU A 1 277 ? -12.544 -12.821 21.367 1.00 90.19 277 LEU A CA 1
ATOM 2054 C C . LEU A 1 277 ? -13.892 -13.224 21.977 1.00 90.19 277 LEU A C 1
ATOM 2056 O O . LEU A 1 277 ? -14.053 -14.340 22.477 1.00 90.19 277 LEU A O 1
ATOM 2060 N N . SER A 1 278 ? -14.870 -12.320 21.918 1.00 87.06 278 SER A N 1
ATOM 2061 C CA . SER A 1 278 ? -16.257 -12.580 22.312 1.00 87.06 278 SER A CA 1
ATOM 2062 C C . SER A 1 278 ? -17.207 -12.067 21.232 1.00 87.06 278 SER A C 1
ATOM 2064 O O . SER A 1 278 ? -17.439 -10.863 21.121 1.00 87.06 278 SER A O 1
ATOM 2066 N N . GLY A 1 279 ? -17.779 -12.980 20.442 1.00 85.00 279 GLY A N 1
ATOM 2067 C CA . GLY A 1 279 ? -18.454 -12.599 19.197 1.00 85.00 279 GLY A CA 1
ATOM 2068 C C . GLY A 1 279 ? -17.431 -12.012 18.223 1.00 85.00 279 GLY A C 1
ATOM 2069 O O . GLY A 1 279 ? -16.384 -12.618 18.028 1.00 85.00 279 GLY A O 1
ATOM 2070 N N . THR A 1 280 ? -17.701 -10.819 17.696 1.00 81.19 280 THR A N 1
ATOM 2071 C CA . THR A 1 280 ? -16.783 -10.040 16.840 1.00 81.19 280 THR A CA 1
ATOM 2072 C C . THR A 1 280 ? -15.928 -9.038 17.619 1.00 81.19 280 THR A C 1
ATOM 2074 O O . THR A 1 280 ? -15.108 -8.327 17.048 1.00 81.19 280 THR A O 1
ATOM 2077 N N . THR A 1 281 ? -16.123 -8.927 18.937 1.00 87.31 281 THR A N 1
ATOM 2078 C CA . THR A 1 281 ? -15.372 -7.971 19.757 1.00 87.31 281 THR A CA 1
ATOM 2079 C C . THR A 1 281 ? -14.079 -8.605 20.242 1.00 87.31 281 THR A C 1
ATOM 2081 O O . THR A 1 281 ? -14.095 -9.492 21.103 1.00 87.31 281 THR A O 1
ATOM 2084 N N . LEU A 1 282 ? -12.959 -8.123 19.709 1.00 92.88 282 LEU A N 1
ATOM 2085 C CA . LEU A 1 282 ? -11.621 -8.494 20.144 1.00 92.88 282 LEU A CA 1
ATOM 2086 C C . LEU A 1 282 ? -11.145 -7.534 21.242 1.00 92.88 282 LEU A C 1
ATOM 2088 O O . LEU A 1 282 ? -11.151 -6.320 21.058 1.00 92.88 282 LEU A O 1
ATOM 2092 N N . THR A 1 283 ? -10.767 -8.073 22.401 1.00 92.56 283 THR A N 1
ATOM 2093 C CA . THR A 1 283 ? -10.315 -7.305 23.575 1.00 92.56 283 THR A CA 1
ATOM 2094 C C . THR A 1 283 ? -8.880 -7.654 23.923 1.00 92.56 283 THR A C 1
ATOM 2096 O O . THR A 1 283 ? -8.581 -8.825 24.173 1.00 92.56 283 THR A O 1
ATOM 2099 N N . MET A 1 284 ? -8.013 -6.643 23.979 1.00 92.00 284 MET A N 1
ATOM 2100 C CA . MET A 1 284 ? -6.593 -6.813 24.285 1.00 92.00 284 MET A CA 1
ATOM 2101 C C . MET A 1 284 ? -6.373 -6.958 25.788 1.00 92.00 284 MET A C 1
ATOM 2103 O O . MET A 1 284 ? -6.920 -6.199 26.591 1.00 92.00 284 MET A O 1
ATOM 2107 N N . GLU A 1 285 ? -5.572 -7.943 26.188 1.00 88.56 285 GLU A N 1
ATOM 2108 C CA . GLU A 1 285 ? -5.273 -8.201 27.594 1.00 88.56 285 GLU A CA 1
ATOM 2109 C C . GLU A 1 285 ? -4.627 -6.972 28.250 1.00 88.56 285 GLU A C 1
ATOM 2111 O O . GLU A 1 285 ? -3.652 -6.415 27.749 1.00 88.56 285 GLU A O 1
ATOM 2116 N N . GLY A 1 286 ? -5.178 -6.543 29.389 1.00 83.19 286 GLY A N 1
ATOM 2117 C CA . GLY A 1 286 ? -4.698 -5.372 30.129 1.00 83.19 286 GLY A CA 1
ATOM 2118 C C . GLY A 1 286 ? -5.174 -4.021 29.585 1.00 83.19 286 GLY A C 1
ATOM 2119 O O . GLY A 1 286 ? -4.955 -3.011 30.254 1.00 83.19 286 GLY A O 1
ATOM 2120 N N . LEU A 1 287 ? -5.856 -4.006 28.438 1.00 89.38 287 LEU A N 1
ATOM 2121 C CA . LEU A 1 287 ? -6.431 -2.819 27.809 1.00 89.38 287 LEU A CA 1
ATOM 2122 C C . LEU A 1 287 ? -7.938 -3.041 27.567 1.00 89.38 287 LEU A C 1
ATOM 2124 O O . LEU A 1 287 ? -8.621 -3.663 28.384 1.00 89.38 287 LEU A O 1
ATOM 2128 N N . GLY A 1 288 ? -8.466 -2.489 26.475 1.00 89.62 288 GLY A N 1
ATOM 2129 C CA . GLY A 1 288 ? -9.873 -2.549 26.103 1.00 89.62 288 GLY A CA 1
ATOM 2130 C C . GLY A 1 288 ? -10.142 -3.283 24.784 1.00 89.62 288 GLY A C 1
ATOM 2131 O O . GLY A 1 288 ? -9.244 -3.913 24.210 1.00 89.62 288 GLY A O 1
ATOM 2132 N N . PRO A 1 289 ? -11.399 -3.228 24.307 1.00 91.50 289 PRO A N 1
ATOM 2133 C CA . PRO A 1 289 ? -11.757 -3.686 22.972 1.00 91.50 289 PRO A CA 1
ATOM 2134 C C . PRO A 1 289 ? -11.071 -2.837 21.899 1.00 91.50 289 PRO A C 1
ATOM 2136 O O . PRO A 1 289 ? -10.849 -1.639 22.100 1.00 91.50 289 PRO A O 1
ATOM 2139 N N . ILE A 1 290 ? -10.774 -3.453 20.756 1.00 92.00 290 ILE A N 1
ATOM 2140 C CA . ILE A 1 290 ? -10.348 -2.725 19.561 1.00 92.00 290 ILE A CA 1
ATOM 2141 C C . ILE A 1 290 ? -11.528 -2.373 18.650 1.00 92.00 290 ILE A C 1
ATOM 2143 O O . ILE A 1 290 ? -12.585 -3.014 18.652 1.00 92.00 290 ILE A O 1
ATOM 2147 N N . ILE A 1 291 ? -11.312 -1.333 17.861 1.00 88.81 291 ILE A N 1
ATOM 2148 C CA . ILE A 1 291 ? -12.172 -0.804 16.815 1.00 88.81 291 ILE A CA 1
ATOM 2149 C C . ILE A 1 291 ? -11.486 -1.191 15.502 1.00 88.81 291 ILE A C 1
ATOM 2151 O O . ILE A 1 291 ? -10.329 -0.841 15.281 1.00 88.81 291 ILE A O 1
ATOM 2155 N N . GLY A 1 292 ? -12.162 -1.989 14.677 1.00 88.06 292 GLY A N 1
ATOM 2156 C CA . GLY A 1 292 ? -11.545 -2.674 13.539 1.00 88.06 292 GLY A CA 1
ATOM 2157 C C . GLY A 1 292 ? -10.786 -3.944 13.938 1.00 88.06 292 GLY A C 1
ATOM 2158 O O . GLY A 1 292 ? -11.154 -4.627 14.897 1.00 88.06 292 GLY A O 1
ATOM 2159 N N . ASN A 1 293 ? -9.728 -4.262 13.193 1.00 89.50 293 ASN A N 1
ATOM 2160 C CA . ASN A 1 293 ? -8.927 -5.474 13.394 1.00 89.50 293 ASN A CA 1
ATOM 2161 C C . ASN A 1 293 ? -7.494 -5.158 13.791 1.00 89.50 293 ASN A C 1
ATOM 2163 O O . ASN A 1 293 ? -7.084 -4.005 13.924 1.00 89.50 293 ASN A O 1
ATOM 2167 N N . VAL A 1 294 ? -6.733 -6.235 13.954 1.00 96.31 294 VAL A N 1
ATOM 2168 C CA . VAL A 1 294 ? -5.295 -6.178 14.125 1.00 96.31 294 VAL A CA 1
ATOM 2169 C C . VAL A 1 294 ? -4.603 -6.336 12.783 1.00 96.31 294 VAL A C 1
ATOM 2171 O O . VAL A 1 294 ? -4.922 -7.240 12.010 1.00 96.31 294 VAL A O 1
ATOM 2174 N N . ILE A 1 295 ? -3.621 -5.474 12.551 1.00 97.06 295 ILE A N 1
ATOM 2175 C CA . ILE A 1 295 ? -2.680 -5.590 11.447 1.00 97.06 295 ILE A CA 1
ATOM 2176 C C . ILE A 1 295 ? -1.292 -5.897 12.005 1.00 97.06 295 ILE A C 1
ATOM 2178 O O . ILE A 1 295 ? -0.770 -5.149 12.831 1.00 97.06 295 ILE A O 1
ATOM 2182 N N . ASP A 1 296 ? -0.711 -7.019 11.594 1.00 97.06 296 ASP A N 1
ATOM 2183 C CA . ASP A 1 296 ? 0.670 -7.393 11.878 1.00 97.06 296 ASP A CA 1
ATOM 2184 C C . ASP A 1 296 ? 1.595 -6.739 10.854 1.00 97.06 296 ASP A C 1
ATOM 2186 O O . ASP A 1 296 ? 1.583 -7.059 9.661 1.00 97.06 296 ASP A O 1
ATOM 2190 N N . LEU A 1 297 ? 2.397 -5.795 11.338 1.00 97.19 297 LEU A N 1
ATOM 2191 C CA . LEU A 1 297 ? 3.420 -5.125 10.555 1.00 97.19 297 LEU A CA 1
ATOM 2192 C C . LEU A 1 297 ? 4.779 -5.679 10.958 1.00 97.19 297 LEU A C 1
ATOM 2194 O O . LEU A 1 297 ? 5.112 -5.757 12.139 1.00 97.19 297 LEU A O 1
ATOM 2198 N N . SER A 1 298 ? 5.602 -6.039 9.979 1.00 95.44 298 SER A N 1
ATOM 2199 C CA . SER A 1 298 ? 6.957 -6.522 10.251 1.00 95.44 298 SER A CA 1
ATOM 2200 C C . SER A 1 298 ? 7.912 -6.216 9.108 1.00 95.44 298 SER A C 1
ATOM 2202 O O . SER A 1 298 ? 7.522 -6.077 7.950 1.00 95.44 298 SER A O 1
ATOM 2204 N N . SER A 1 299 ? 9.196 -6.105 9.439 1.00 93.69 299 SER A N 1
ATOM 2205 C CA . SER A 1 299 ? 10.250 -6.079 8.432 1.00 93.69 299 SER A CA 1
ATOM 2206 C C . SER A 1 299 ? 10.521 -7.505 7.962 1.00 93.69 299 SER A C 1
ATOM 2208 O O . SER A 1 299 ? 10.866 -8.353 8.787 1.00 93.69 299 SER A O 1
ATOM 2210 N N . ASP A 1 300 ? 10.407 -7.754 6.661 1.00 91.56 300 ASP A N 1
ATOM 2211 C CA . ASP A 1 300 ? 10.839 -9.016 6.065 1.00 91.56 300 ASP A CA 1
ATOM 2212 C C . ASP A 1 300 ? 12.346 -8.939 5.776 1.00 91.56 300 ASP A C 1
ATOM 2214 O O . ASP A 1 300 ? 13.173 -9.350 6.592 1.00 91.56 300 ASP A O 1
ATOM 2218 N N . SER A 1 301 ? 12.730 -8.304 4.665 1.00 91.69 301 SER A N 1
ATOM 2219 C CA . SER A 1 301 ? 14.139 -8.149 4.283 1.00 91.69 301 SER A CA 1
ATOM 2220 C C . SER A 1 301 ? 14.716 -6.751 4.540 1.00 91.69 301 SER A C 1
ATOM 2222 O O . SER A 1 301 ? 15.925 -6.556 4.400 1.00 91.69 301 SER A O 1
ATOM 2224 N N . ALA A 1 302 ? 13.875 -5.768 4.882 1.00 93.88 302 ALA A N 1
ATOM 2225 C CA . ALA A 1 302 ? 14.311 -4.403 5.170 1.00 93.88 302 ALA A CA 1
ATOM 2226 C C . ALA A 1 302 ? 14.971 -4.291 6.553 1.00 93.88 302 ALA A C 1
ATOM 2228 O O . ALA A 1 302 ? 14.618 -5.006 7.489 1.00 93.88 302 ALA A O 1
ATOM 2229 N N . VAL A 1 303 ? 15.890 -3.334 6.713 1.00 93.00 303 VAL A N 1
ATOM 2230 C CA . VAL A 1 303 ? 16.465 -2.997 8.027 1.00 93.00 303 VAL A CA 1
ATOM 2231 C C . VAL A 1 303 ? 16.135 -1.553 8.374 1.00 93.00 303 VAL A C 1
ATOM 2233 O O . VAL A 1 303 ? 16.749 -0.619 7.844 1.00 93.00 303 VAL A O 1
ATOM 2236 N N . ILE A 1 304 ? 15.189 -1.390 9.295 1.00 92.69 304 ILE A N 1
ATOM 2237 C CA . ILE A 1 304 ? 14.682 -0.101 9.770 1.00 92.69 304 ILE A CA 1
ATOM 2238 C C . ILE A 1 304 ? 15.206 0.224 11.172 1.00 92.69 304 ILE A C 1
ATOM 2240 O O . ILE A 1 304 ? 15.444 -0.670 11.985 1.00 92.69 304 ILE A O 1
ATOM 2244 N N . THR A 1 305 ? 15.389 1.509 11.460 1.00 87.12 305 THR A N 1
ATOM 2245 C CA . THR A 1 305 ? 15.750 2.002 12.797 1.00 87.12 305 THR A CA 1
ATOM 2246 C C . THR A 1 305 ? 15.147 3.380 13.039 1.00 87.12 305 THR A C 1
ATOM 2248 O O . THR A 1 305 ? 14.941 4.133 12.088 1.00 87.12 305 THR A O 1
ATOM 2251 N N . GLY A 1 306 ? 14.991 3.746 14.309 1.00 86.56 306 GLY A N 1
ATOM 2252 C CA . GLY A 1 306 ? 14.434 5.038 14.700 1.00 86.56 306 GLY A CA 1
ATOM 2253 C C . GLY A 1 306 ? 12.913 4.996 14.767 1.00 86.56 306 GLY A C 1
ATOM 2254 O O . GLY A 1 306 ? 12.316 3.922 14.802 1.00 86.56 306 GLY A O 1
ATOM 2255 N N . ASN A 1 307 ? 12.311 6.178 14.814 1.00 87.19 307 ASN A N 1
ATOM 2256 C CA . ASN A 1 307 ? 10.870 6.314 14.966 1.00 87.19 307 ASN A CA 1
ATOM 2257 C C . ASN A 1 307 ? 10.147 5.938 13.666 1.00 87.19 307 ASN A C 1
ATOM 2259 O O . ASN A 1 307 ? 10.632 6.202 12.562 1.00 87.19 307 ASN A O 1
ATOM 2263 N N . ILE A 1 308 ? 8.957 5.375 13.817 1.00 93.88 308 ILE A N 1
ATOM 2264 C CA . ILE A 1 308 ? 8.050 5.007 12.736 1.00 93.88 308 ILE A CA 1
ATOM 2265 C C . ILE A 1 308 ? 6.745 5.747 12.994 1.00 93.88 308 ILE A C 1
ATOM 2267 O O . ILE A 1 308 ? 6.212 5.690 14.099 1.00 93.88 308 ILE A O 1
ATOM 2271 N N . VAL A 1 309 ? 6.230 6.464 12.005 1.00 96.06 309 VAL A N 1
ATOM 2272 C CA . VAL A 1 309 ? 4.887 7.044 12.084 1.00 96.06 309 VAL A CA 1
ATOM 2273 C C . VAL A 1 309 ? 3.949 6.087 11.374 1.00 96.06 309 VAL A C 1
ATOM 2275 O O . VAL A 1 309 ? 4.160 5.834 10.194 1.00 96.06 309 VAL A O 1
ATOM 2278 N N . VAL A 1 310 ? 2.953 5.558 12.080 1.00 97.31 310 VAL A N 1
ATOM 2279 C CA . VAL A 1 310 ? 1.958 4.609 11.561 1.00 97.31 310 VAL A CA 1
ATOM 2280 C C . VAL A 1 310 ? 0.589 5.261 11.626 1.00 97.31 310 VAL A C 1
ATOM 2282 O O . VAL A 1 310 ? 0.197 5.745 12.687 1.00 97.31 310 VAL A O 1
ATOM 2285 N N . THR A 1 311 ? -0.147 5.244 10.522 1.00 97.75 311 THR A N 1
ATOM 2286 C CA . THR A 1 311 ? -1.548 5.663 10.462 1.00 97.75 311 THR A CA 1
ATOM 2287 C C . THR A 1 311 ? -2.409 4.474 10.090 1.00 97.75 311 THR A C 1
ATOM 2289 O O . THR A 1 311 ? -2.140 3.802 9.094 1.00 97.75 311 THR A O 1
ATOM 2292 N N . LEU A 1 312 ? -3.443 4.231 10.892 1.00 97.50 312 LEU A N 1
ATOM 2293 C CA . LEU A 1 312 ? -4.431 3.187 10.654 1.00 97.50 312 LEU A CA 1
ATOM 2294 C C . LEU A 1 312 ? -5.836 3.785 10.536 1.00 97.50 312 LEU A C 1
ATOM 2296 O O . LEU A 1 312 ? -6.136 4.769 11.223 1.00 97.50 312 LEU A O 1
ATOM 2300 N N . PRO A 1 313 ? -6.705 3.185 9.711 1.00 95.88 313 PRO A N 1
ATOM 2301 C CA . PRO A 1 313 ? -8.089 3.603 9.560 1.00 95.88 313 PRO A CA 1
ATOM 2302 C C . PRO A 1 313 ? -8.987 2.930 10.605 1.00 95.88 313 PRO A C 1
ATOM 2304 O O . PRO A 1 313 ? -8.700 1.829 11.081 1.00 95.88 313 PRO A O 1
ATOM 2307 N N . TYR A 1 314 ? -10.119 3.556 10.907 1.00 94.44 314 TYR A N 1
ATOM 2308 C CA . TYR A 1 314 ? -11.220 2.943 11.648 1.00 94.44 314 TYR A CA 1
ATOM 2309 C C . TYR A 1 314 ? -12.565 3.259 10.989 1.00 94.44 314 TYR A C 1
ATOM 2311 O O . TYR A 1 314 ? -12.689 4.180 10.186 1.00 94.44 314 TYR A O 1
ATOM 2319 N N . GLN A 1 315 ? -13.589 2.488 11.350 1.00 87.12 315 GLN A N 1
ATOM 2320 C CA . GLN A 1 315 ? -14.970 2.759 10.960 1.00 87.12 315 GLN A CA 1
ATOM 2321 C C . GLN A 1 315 ? -15.675 3.548 12.070 1.00 87.12 315 GLN A C 1
ATOM 2323 O O . GLN A 1 315 ? -15.736 3.078 13.205 1.00 87.12 315 GLN A O 1
ATOM 2328 N N . ASP A 1 316 ? -16.229 4.721 11.746 1.00 86.75 316 ASP A N 1
ATOM 2329 C CA . ASP A 1 316 ? -16.972 5.587 12.688 1.00 86.75 316 ASP A CA 1
ATOM 2330 C C . ASP A 1 316 ? -18.120 4.817 13.371 1.00 86.75 316 ASP A C 1
ATOM 2332 O O . ASP A 1 316 ? -18.300 4.874 14.584 1.00 86.75 316 ASP A O 1
ATOM 2336 N N . SER A 1 317 ? -18.813 3.940 12.631 1.00 82.50 317 SER A N 1
ATOM 2337 C CA . SER A 1 317 ? -19.881 3.090 13.185 1.00 82.50 317 SER A CA 1
ATOM 2338 C C . SER A 1 317 ? -19.434 2.150 14.310 1.00 82.50 317 SER A C 1
ATOM 2340 O O . SER A 1 317 ? -20.277 1.647 15.051 1.00 82.50 317 SER A O 1
ATOM 2342 N N . GLU A 1 318 ? -18.131 1.889 14.421 1.00 81.44 318 GLU A N 1
ATOM 2343 C CA . GLU A 1 318 ? -17.527 1.027 15.436 1.00 81.44 318 GLU A CA 1
ATOM 2344 C C . GLU A 1 318 ? -16.946 1.819 16.621 1.00 81.44 318 GLU A C 1
ATOM 2346 O O . GLU A 1 318 ? -16.504 1.207 17.599 1.00 81.44 318 GLU A O 1
ATOM 2351 N N . ALA A 1 319 ? -16.926 3.154 16.548 1.00 83.00 319 ALA A N 1
ATOM 2352 C CA . ALA A 1 319 ? -16.362 4.033 17.562 1.00 83.00 319 ALA A CA 1
ATOM 2353 C C . ALA A 1 319 ? -17.458 4.702 18.410 1.00 83.00 319 ALA A C 1
ATOM 2355 O O . ALA A 1 319 ? -18.275 5.477 17.926 1.00 83.00 319 ALA A O 1
ATOM 2356 N N . ASP A 1 320 ? -17.446 4.454 19.723 1.00 78.50 320 ASP A N 1
ATOM 2357 C CA . ASP A 1 320 ? -18.377 5.117 20.653 1.00 78.50 320 ASP A CA 1
ATOM 2358 C C . ASP A 1 320 ? -18.017 6.600 20.907 1.00 78.50 320 ASP A C 1
ATOM 2360 O O . ASP A 1 320 ? -18.893 7.423 21.189 1.00 78.50 320 ASP A O 1
ATOM 2364 N N . ASP A 1 321 ? -16.722 6.935 20.862 1.00 84.25 321 ASP A N 1
ATOM 2365 C CA . ASP A 1 321 ? -16.180 8.296 20.990 1.00 84.25 321 ASP A CA 1
ATOM 2366 C C . ASP A 1 321 ? -14.862 8.415 20.214 1.00 84.25 321 ASP A C 1
ATOM 2368 O O . ASP A 1 321 ? -13.786 8.065 20.711 1.00 84.25 321 ASP A O 1
ATOM 2372 N N . GLU A 1 322 ? -14.945 8.948 18.998 1.00 84.19 322 GLU A N 1
ATOM 2373 C CA . GLU A 1 322 ? -13.800 9.144 18.104 1.00 84.19 322 GLU A CA 1
ATOM 2374 C C . GLU A 1 322 ? -12.709 10.054 18.706 1.00 84.19 322 GLU A C 1
ATOM 2376 O O . GLU A 1 322 ? -11.526 9.925 18.389 1.00 84.19 322 GLU A O 1
ATOM 2381 N N . ASN A 1 323 ? -13.049 10.941 19.650 1.00 84.19 323 ASN A N 1
ATOM 2382 C CA . ASN A 1 323 ? -12.059 11.826 20.282 1.00 84.19 323 ASN A CA 1
ATOM 2383 C C . ASN A 1 323 ? -11.156 11.087 21.278 1.00 84.19 323 ASN A C 1
ATOM 2385 O O . ASN A 1 323 ? -10.109 11.603 21.693 1.00 84.19 323 ASN A O 1
ATOM 2389 N N . ASN A 1 324 ? -11.562 9.885 21.681 1.00 87.06 324 ASN A N 1
ATOM 2390 C CA . ASN A 1 324 ? -10.884 9.082 22.681 1.00 87.06 324 ASN A CA 1
ATOM 2391 C C . ASN A 1 324 ? -10.252 7.825 22.069 1.00 87.06 324 ASN A C 1
ATOM 2393 O O . ASN A 1 324 ? -10.174 6.805 22.745 1.00 87.06 324 ASN A O 1
ATOM 2397 N N . LEU A 1 325 ? -9.786 7.885 20.817 1.00 93.94 325 LEU A N 1
ATOM 2398 C CA . LEU A 1 325 ? -9.099 6.771 20.153 1.00 93.94 325 LEU A CA 1
ATOM 2399 C C . LEU A 1 325 ? -7.577 6.886 20.215 1.00 93.94 325 LEU A C 1
ATOM 2401 O O . LEU A 1 325 ? -7.020 7.983 20.228 1.00 93.94 325 LEU A O 1
ATOM 2405 N N . THR A 1 326 ? -6.910 5.740 20.255 1.00 95.50 326 THR A N 1
ATOM 2406 C CA . THR A 1 326 ? -5.453 5.586 20.195 1.00 95.50 326 THR A CA 1
ATOM 2407 C C . THR A 1 326 ? -5.093 4.245 19.555 1.00 95.50 326 THR A C 1
ATOM 2409 O O . THR A 1 326 ? -5.973 3.449 19.229 1.00 95.50 326 THR A O 1
ATOM 2412 N N . MET A 1 327 ? -3.803 3.983 19.373 1.00 95.88 327 MET A N 1
ATOM 2413 C CA . MET A 1 327 ? -3.303 2.711 18.866 1.00 95.88 327 MET A CA 1
ATOM 2414 C C . MET A 1 327 ? -2.802 1.842 20.017 1.00 95.88 327 MET A C 1
ATOM 2416 O O . MET A 1 327 ? -2.077 2.291 20.905 1.00 95.88 327 MET A O 1
ATOM 2420 N N . TYR A 1 328 ? -3.200 0.581 20.005 1.00 97.12 328 TYR A N 1
ATOM 2421 C CA . TYR A 1 328 ? -2.618 -0.465 20.824 1.00 97.12 328 TYR A CA 1
ATOM 2422 C C . TYR A 1 328 ? -1.512 -1.152 20.034 1.00 97.12 328 TYR A C 1
ATOM 2424 O O . TYR A 1 328 ? -1.663 -1.419 18.843 1.00 97.12 328 TYR A O 1
ATOM 2432 N N . HIS A 1 329 ? -0.412 -1.446 20.712 1.00 95.62 329 HIS A N 1
ATOM 2433 C CA . HIS A 1 329 ? 0.804 -1.989 20.122 1.00 95.62 329 HIS A CA 1
ATOM 2434 C C . HIS A 1 329 ? 1.252 -3.213 20.920 1.00 95.62 329 HIS A C 1
ATOM 2436 O O . HIS A 1 329 ? 1.379 -3.157 22.145 1.00 95.62 329 HIS A O 1
ATOM 2442 N N . TYR A 1 330 ? 1.468 -4.343 20.249 1.00 94.94 330 TYR A N 1
ATOM 2443 C CA . TYR A 1 330 ? 1.919 -5.563 20.909 1.00 94.94 330 TYR A CA 1
ATOM 2444 C C . TYR A 1 330 ? 3.446 -5.598 21.027 1.00 94.94 330 TYR A C 1
ATOM 2446 O O . TYR A 1 330 ? 4.142 -5.848 20.052 1.00 94.94 330 TYR A O 1
ATOM 2454 N N . VAL A 1 331 ? 4.003 -5.404 22.222 1.00 89.00 331 VAL A N 1
ATOM 2455 C CA . VAL A 1 331 ? 5.457 -5.431 22.458 1.00 89.00 331 VAL A CA 1
ATOM 2456 C C . VAL A 1 331 ? 5.806 -6.328 23.632 1.00 89.00 331 VAL A C 1
ATOM 2458 O O . VAL A 1 331 ? 5.101 -6.377 24.635 1.00 89.00 331 VAL A O 1
ATOM 2461 N N . ASN A 1 332 ? 6.930 -7.044 23.544 1.00 87.88 332 ASN A N 1
ATOM 2462 C CA . ASN A 1 332 ? 7.417 -7.904 24.633 1.00 87.88 332 ASN A CA 1
ATOM 2463 C C . ASN A 1 332 ? 6.350 -8.886 25.164 1.00 87.88 332 ASN A C 1
ATOM 2465 O O . ASN A 1 332 ? 6.240 -9.099 26.371 1.00 87.88 332 ASN A O 1
ATOM 2469 N N . ASN A 1 333 ? 5.563 -9.470 24.255 1.00 87.31 333 ASN A N 1
ATOM 2470 C CA . ASN A 1 333 ? 4.452 -10.372 24.562 1.00 87.31 333 ASN A CA 1
ATOM 2471 C C . ASN A 1 333 ? 3.291 -9.741 25.356 1.00 87.31 333 ASN A C 1
ATOM 2473 O O . ASN A 1 333 ? 2.575 -10.446 26.068 1.00 87.31 333 ASN A O 1
ATOM 2477 N N . SER A 1 334 ? 3.084 -8.430 25.265 1.00 88.94 334 SER A N 1
ATOM 2478 C CA . SER A 1 334 ? 1.969 -7.740 25.920 1.00 88.94 334 SER A CA 1
ATOM 2479 C C . SER A 1 334 ? 1.480 -6.563 25.086 1.00 88.94 334 SER A C 1
ATOM 2481 O O . SER A 1 334 ? 2.261 -5.914 24.397 1.00 88.94 334 SER A O 1
ATOM 2483 N N . TRP A 1 335 ? 0.185 -6.272 25.160 1.00 93.56 335 TRP A N 1
ATOM 2484 C CA . TRP A 1 335 ? -0.370 -5.072 24.547 1.00 93.56 335 TRP A CA 1
ATOM 2485 C C . TRP A 1 335 ? -0.087 -3.854 25.420 1.00 93.56 335 TRP A C 1
ATOM 2487 O O . TRP A 1 335 ? -0.282 -3.886 26.637 1.00 93.56 335 TRP A O 1
ATOM 2497 N N . ILE A 1 336 ? 0.365 -2.778 24.789 1.00 89.56 336 ILE A N 1
ATOM 2498 C CA . ILE A 1 336 ? 0.501 -1.459 25.400 1.00 89.56 336 ILE A CA 1
ATOM 2499 C C . ILE A 1 336 ? -0.358 -0.452 24.643 1.00 89.56 336 ILE A C 1
ATOM 2501 O O . ILE A 1 336 ? -0.702 -0.656 23.481 1.00 89.56 336 ILE A O 1
ATOM 2505 N N . GLU A 1 337 ? -0.688 0.644 25.310 1.00 92.00 337 GLU A N 1
ATOM 2506 C CA . GLU A 1 337 ? -1.327 1.794 24.687 1.00 92.00 337 GLU A CA 1
ATOM 2507 C C . GLU A 1 337 ? -0.276 2.811 24.254 1.00 92.00 337 GLU A C 1
ATOM 2509 O O . GLU A 1 337 ? 0.491 3.305 25.090 1.00 92.00 337 GLU A O 1
ATOM 2514 N N . GLU A 1 338 ? -0.279 3.173 22.975 1.00 89.00 338 GLU A N 1
ATOM 2515 C CA . GLU A 1 338 ? 0.590 4.224 22.469 1.00 89.00 338 GLU A CA 1
ATOM 2516 C C . GLU A 1 338 ? 0.145 5.603 22.952 1.00 89.00 338 GLU A C 1
ATOM 2518 O O . GLU A 1 338 ? -1.042 5.925 23.036 1.00 89.00 338 GLU A O 1
ATOM 2523 N N . GLN A 1 339 ? 1.131 6.423 23.309 1.00 83.50 339 GLN A N 1
ATOM 2524 C CA . GLN A 1 339 ? 0.897 7.716 23.961 1.00 83.50 339 GLN A CA 1
ATOM 2525 C C . GLN A 1 339 ? 1.068 8.897 23.004 1.00 83.50 339 GLN A C 1
ATOM 2527 O O . GLN A 1 339 ? 0.528 9.976 23.245 1.00 83.50 339 GLN A O 1
ATOM 2532 N N . ASN A 1 340 ? 1.830 8.713 21.925 1.00 87.06 340 ASN A N 1
ATOM 2533 C CA . ASN A 1 340 ? 2.113 9.760 20.951 1.00 87.06 340 ASN A CA 1
ATOM 2534 C C . ASN A 1 340 ? 1.243 9.579 19.707 1.00 87.06 340 ASN A C 1
ATOM 2536 O O . ASN A 1 340 ? 1.747 9.240 18.636 1.00 87.06 340 ASN A O 1
ATOM 2540 N N . CYS A 1 341 ? -0.064 9.768 19.900 1.00 91.88 341 CYS A N 1
ATOM 2541 C CA . CYS A 1 341 ? -1.088 9.528 18.895 1.00 91.88 341 CYS A CA 1
ATOM 2542 C C . CYS A 1 341 ? -1.986 10.745 18.670 1.00 91.88 341 CYS A C 1
ATOM 2544 O O . CYS A 1 341 ? -2.339 11.469 19.607 1.00 91.88 341 CYS A O 1
ATOM 2546 N N . THR A 1 342 ? -2.419 10.919 17.429 1.00 90.12 342 THR A N 1
ATOM 2547 C CA . THR A 1 342 ? -3.412 11.904 17.000 1.00 90.12 342 THR A CA 1
ATOM 2548 C C . THR A 1 342 ? -4.530 11.205 16.243 1.00 90.12 342 THR A C 1
ATOM 2550 O O . THR A 1 342 ? -4.258 10.318 15.440 1.00 90.12 342 THR A O 1
ATOM 2553 N N . THR A 1 343 ? -5.770 11.632 16.472 1.00 95.00 343 THR A N 1
ATOM 2554 C CA . THR A 1 343 ? -6.945 11.119 15.760 1.00 95.00 343 THR A CA 1
ATOM 2555 C C . THR A 1 343 ? -7.462 12.184 14.808 1.00 95.00 343 THR A C 1
ATOM 2557 O O . THR A 1 343 ? -7.649 13.331 15.219 1.00 95.00 343 THR A O 1
ATOM 2560 N N . ASP A 1 344 ? -7.706 11.802 13.560 1.00 92.56 344 ASP A N 1
ATOM 2561 C CA . ASP A 1 344 ? -8.448 12.592 12.588 1.00 92.56 344 ASP A CA 1
ATOM 2562 C C . ASP A 1 344 ? -9.856 11.993 12.456 1.00 92.56 344 ASP A C 1
ATOM 2564 O O . ASP A 1 344 ? -10.027 10.884 11.954 1.00 92.56 344 ASP A O 1
ATOM 2568 N N . THR A 1 345 ? -10.866 12.711 12.953 1.00 92.31 345 THR A N 1
ATOM 2569 C CA . THR A 1 345 ? -12.285 12.299 12.911 1.00 92.31 345 THR A CA 1
ATOM 2570 C C . THR A 1 345 ? -12.982 12.705 11.611 1.00 92.31 345 THR A C 1
ATOM 2572 O O . THR A 1 345 ? -14.184 12.541 11.467 1.00 92.31 345 THR A O 1
ATOM 2575 N N . THR A 1 346 ? -12.271 13.357 10.688 1.00 91.44 346 THR A N 1
ATOM 2576 C CA . THR A 1 346 ? -12.785 13.649 9.342 1.00 91.44 346 THR A CA 1
ATOM 2577 C C . THR A 1 346 ? -12.306 12.590 8.361 1.00 91.44 346 THR A C 1
ATOM 2579 O O . THR A 1 346 ? -13.072 12.147 7.512 1.00 91.44 346 THR A O 1
ATOM 2582 N N . ALA A 1 347 ? -11.040 12.187 8.485 1.00 88.44 347 ALA A N 1
ATOM 2583 C CA . ALA A 1 347 ? -10.449 11.111 7.696 1.00 88.44 347 ALA A CA 1
ATOM 2584 C C . ALA A 1 347 ? -10.657 9.717 8.316 1.00 88.44 347 ALA A C 1
ATOM 2586 O O . ALA A 1 347 ? -10.314 8.725 7.686 1.00 88.44 347 ALA A O 1
ATOM 2587 N N . ASN A 1 348 ? -11.187 9.639 9.540 1.00 94.19 348 ASN A N 1
ATOM 2588 C CA . ASN A 1 348 ? -11.362 8.414 10.324 1.00 94.19 348 ASN A CA 1
ATOM 2589 C C . ASN A 1 348 ? -10.065 7.607 10.465 1.00 94.19 348 ASN A C 1
ATOM 2591 O O . ASN A 1 348 ? -10.009 6.403 10.213 1.00 94.19 348 ASN A O 1
ATOM 2595 N N . THR A 1 349 ? -8.996 8.289 10.883 1.00 95.81 349 THR A N 1
ATOM 2596 C CA . THR A 1 349 ? -7.679 7.674 11.086 1.00 95.81 349 THR A CA 1
ATOM 2597 C C . THR A 1 349 ? -7.079 7.985 12.452 1.00 95.81 349 THR A C 1
ATOM 2599 O O . THR A 1 349 ? -7.377 9.001 13.084 1.00 95.81 349 THR A O 1
ATOM 2602 N N . VAL A 1 350 ? -6.205 7.093 12.916 1.00 97.06 350 VAL A N 1
ATOM 2603 C CA . VAL A 1 350 ? -5.345 7.297 14.085 1.00 97.06 350 VAL A CA 1
ATOM 2604 C C . VAL A 1 350 ? -3.894 7.174 13.644 1.00 97.06 350 VAL A C 1
ATOM 2606 O O . VAL A 1 350 ? -3.481 6.127 13.149 1.00 97.06 350 VAL A O 1
ATOM 2609 N N . THR A 1 351 ? -3.113 8.229 13.866 1.00 97.06 351 THR A N 1
ATOM 2610 C CA . THR A 1 351 ? -1.678 8.284 13.569 1.00 97.06 351 THR A CA 1
ATOM 2611 C C . THR A 1 351 ? -0.877 8.268 14.861 1.00 97.06 351 THR A C 1
ATOM 2613 O O . THR A 1 351 ? -1.103 9.114 15.723 1.00 97.06 351 THR A O 1
ATOM 2616 N N . CYS A 1 352 ? 0.091 7.363 14.989 1.00 94.25 352 CYS A N 1
ATOM 2617 C CA . CYS A 1 352 ? 0.973 7.258 16.149 1.00 94.25 352 CYS A CA 1
ATOM 2618 C C . CYS A 1 352 ? 2.446 7.215 15.745 1.00 94.25 352 CYS A C 1
ATOM 2620 O O . CYS A 1 352 ? 2.796 6.702 14.687 1.00 94.25 352 CYS A O 1
ATOM 2622 N N . THR A 1 353 ? 3.323 7.729 16.609 1.00 92.00 353 THR A N 1
ATOM 2623 C CA . THR A 1 353 ? 4.773 7.503 16.499 1.00 92.00 353 THR A CA 1
ATOM 2624 C C . THR A 1 353 ? 5.185 6.349 17.407 1.00 92.00 353 THR A C 1
ATOM 2626 O O . THR A 1 353 ? 4.962 6.436 18.613 1.00 92.00 353 THR A O 1
ATOM 2629 N N . VAL A 1 354 ? 5.807 5.317 16.841 1.00 91.19 354 VAL A N 1
ATOM 2630 C CA . VAL A 1 354 ? 6.197 4.068 17.513 1.00 91.19 354 VAL A CA 1
ATOM 2631 C C . VAL A 1 354 ? 7.665 3.722 17.243 1.00 91.19 354 VAL A C 1
ATOM 2633 O O . VAL A 1 354 ? 8.275 4.245 16.309 1.00 91.19 354 VAL A O 1
ATOM 2636 N N . ASP A 1 355 ? 8.228 2.813 18.042 1.00 87.19 355 ASP A N 1
ATOM 2637 C CA . ASP A 1 355 ? 9.660 2.462 17.994 1.00 87.19 355 ASP A CA 1
ATOM 2638 C C . ASP A 1 355 ? 9.942 1.091 17.343 1.00 87.19 355 ASP A C 1
ATOM 2640 O O . ASP A 1 355 ? 11.099 0.700 17.162 1.00 87.19 355 ASP A O 1
ATOM 2644 N N . SER A 1 356 ? 8.899 0.327 17.011 1.00 91.12 356 SER A N 1
ATOM 2645 C CA . SER A 1 356 ? 9.000 -0.998 16.391 1.00 91.12 356 SER A CA 1
ATOM 2646 C C . SER A 1 356 ? 7.780 -1.302 15.536 1.00 91.12 356 SER A C 1
ATOM 2648 O O . SER A 1 356 ? 6.699 -0.807 15.828 1.00 91.12 356 SER A O 1
ATOM 2650 N N . LEU A 1 357 ? 7.947 -2.145 14.514 1.00 94.44 357 LEU A N 1
ATOM 2651 C CA . LEU A 1 357 ? 6.826 -2.786 13.829 1.00 94.44 357 LEU A CA 1
ATOM 2652 C C . LEU A 1 357 ? 6.356 -3.992 14.641 1.00 94.44 357 LEU A C 1
ATOM 2654 O O . LEU A 1 357 ? 7.185 -4.727 15.185 1.00 94.44 357 LEU A O 1
ATOM 2658 N N . SER A 1 358 ? 5.046 -4.168 14.729 1.00 94.12 358 SER A N 1
ATOM 2659 C CA . SER A 1 358 ? 4.413 -5.279 15.426 1.00 94.12 358 SER A CA 1
ATOM 2660 C C . SER A 1 358 ? 2.934 -5.352 15.033 1.00 94.12 358 SER A C 1
ATOM 2662 O O . SER A 1 358 ? 2.476 -4.539 14.226 1.00 94.12 358 SER A O 1
ATOM 2664 N N . PRO A 1 359 ? 2.145 -6.252 15.635 1.00 97.25 359 PRO A N 1
ATOM 2665 C CA . PRO A 1 359 ? 0.703 -6.124 15.621 1.00 97.25 359 PRO A CA 1
ATOM 2666 C C . PRO A 1 359 ? 0.232 -4.808 16.244 1.00 97.25 359 PRO A C 1
ATOM 2668 O O . PRO A 1 359 ? 0.599 -4.466 17.377 1.00 97.25 359 PRO A O 1
ATOM 2671 N N . PHE A 1 360 ? -0.625 -4.112 15.505 1.00 97.88 360 PHE A N 1
ATOM 2672 C CA . PHE A 1 360 ? -1.311 -2.897 15.921 1.00 97.88 360 PHE A CA 1
ATOM 2673 C C . PHE A 1 360 ? -2.820 -3.058 15.785 1.00 97.88 360 PHE A C 1
ATOM 2675 O O . PHE A 1 360 ? -3.297 -3.741 14.884 1.00 97.88 360 PHE A O 1
ATOM 2682 N N . GLY A 1 361 ? -3.575 -2.387 16.647 1.00 96.25 361 GLY A N 1
ATOM 2683 C CA . GLY A 1 361 ? -5.022 -2.224 16.504 1.00 96.25 361 GLY A CA 1
ATOM 2684 C C . GLY A 1 361 ? -5.458 -0.889 17.091 1.00 96.25 361 GLY A C 1
ATOM 2685 O O . GLY A 1 361 ? -4.781 -0.354 17.965 1.00 96.25 361 GLY A O 1
ATOM 2686 N N . ILE A 1 362 ? -6.571 -0.326 16.629 1.00 96.25 362 ILE A N 1
ATOM 2687 C CA . ILE A 1 362 ? -7.104 0.919 17.198 1.00 96.25 362 ILE A CA 1
ATOM 2688 C C . ILE A 1 362 ? -7.984 0.575 18.392 1.00 96.25 362 ILE A C 1
ATOM 2690 O O . ILE A 1 362 ? -8.790 -0.340 18.322 1.00 96.25 362 ILE A O 1
ATOM 2694 N N . GLY A 1 363 ? -7.853 1.300 19.495 1.00 93.62 363 GLY A N 1
ATOM 2695 C CA . GLY A 1 363 ? -8.675 1.110 20.685 1.00 93.62 363 GLY A CA 1
ATOM 2696 C C . GLY A 1 363 ? -8.979 2.428 21.379 1.00 93.62 363 GLY A C 1
ATOM 2697 O O . GLY A 1 363 ? -8.483 3.490 21.004 1.00 93.62 363 GLY A O 1
ATOM 2698 N N . GLY A 1 364 ? -9.803 2.368 22.421 1.00 90.69 364 GLY A N 1
ATOM 2699 C CA . GLY A 1 364 ? -10.053 3.535 23.261 1.00 90.69 364 GLY A CA 1
ATOM 2700 C C . GLY A 1 364 ? -8.818 3.897 24.090 1.00 90.69 364 GLY A C 1
ATOM 2701 O O . GLY A 1 364 ? -8.153 3.013 24.635 1.00 90.69 364 GLY A O 1
ATOM 2702 N N . LYS A 1 365 ? -8.527 5.189 24.252 1.00 85.12 365 LYS A N 1
ATOM 2703 C CA . LYS A 1 365 ? -7.550 5.663 25.236 1.00 85.12 365 LYS A CA 1
ATOM 2704 C C . LYS A 1 365 ? -7.992 5.208 26.613 1.00 85.12 365 LYS A C 1
ATOM 2706 O O . LYS A 1 365 ? -9.058 5.609 27.102 1.00 85.12 365 LYS A O 1
ATOM 2711 N N . ASN A 1 366 ? -7.154 4.419 27.269 1.00 68.50 366 ASN A N 1
ATOM 2712 C CA . ASN A 1 366 ? -7.262 4.243 28.696 1.00 68.50 366 ASN A CA 1
ATOM 2713 C C . ASN A 1 366 ? -6.668 5.511 29.284 1.00 68.50 366 ASN A C 1
ATOM 2715 O O . ASN A 1 366 ? -5.455 5.688 29.329 1.00 68.50 366 ASN A O 1
ATOM 2719 N N . ASN A 1 367 ? -7.531 6.414 29.747 1.00 52.09 367 ASN A N 1
ATOM 2720 C CA . ASN A 1 367 ? -7.130 7.603 30.491 1.00 52.09 367 ASN A CA 1
ATOM 2721 C C . ASN A 1 367 ? -6.547 7.209 31.866 1.00 52.09 367 ASN A C 1
ATOM 2723 O O . ASN A 1 367 ? -7.030 7.627 32.917 1.00 52.09 367 ASN A O 1
ATOM 2727 N N . ASN A 1 368 ? -5.472 6.423 31.874 1.00 40.47 368 ASN A N 1
ATOM 2728 C CA . ASN A 1 368 ? -4.565 6.237 32.987 1.00 40.47 368 ASN A CA 1
ATOM 2729 C C . ASN A 1 368 ? -3.660 7.470 33.064 1.00 40.47 368 ASN A C 1
ATOM 2731 O O . ASN A 1 368 ? -2.436 7.408 32.975 1.00 40.47 368 ASN A O 1
ATOM 2735 N N . SER A 1 369 ? -4.280 8.620 33.332 1.00 31.66 369 SER A N 1
ATOM 2736 C CA . SER A 1 369 ? -3.613 9.629 34.142 1.00 31.66 369 SER A CA 1
ATOM 2737 C C . SER A 1 369 ? -3.079 8.906 35.376 1.00 31.66 369 SER A C 1
ATOM 2739 O O . SER A 1 369 ? -3.841 8.173 36.009 1.00 31.66 369 SER A O 1
ATOM 2741 N N . MET A 1 370 ? -1.801 9.091 35.729 1.00 33.38 370 MET A N 1
ATOM 2742 C CA . MET A 1 370 ? -1.262 8.673 37.026 1.00 33.38 370 MET A CA 1
ATOM 2743 C C . MET A 1 370 ? -2.245 9.084 38.132 1.00 33.38 370 MET A C 1
ATOM 2745 O O . MET A 1 370 ? -2.289 10.225 38.582 1.00 33.38 370 MET A O 1
ATOM 2749 N N . SER A 1 371 ? -3.053 8.131 38.562 1.00 30.78 371 SER A N 1
ATOM 2750 C CA . SER A 1 371 ? -3.969 8.234 39.675 1.00 30.78 371 SER A CA 1
ATOM 2751 C C . SER A 1 371 ? -3.945 6.853 40.287 1.00 30.78 371 SER A C 1
ATOM 2753 O O . SER A 1 371 ? -4.600 5.933 39.804 1.00 30.78 371 SER A O 1
ATOM 2755 N N . GLY A 1 372 ? -3.155 6.694 41.349 1.00 32.12 372 GLY A N 1
ATOM 2756 C CA . GLY A 1 372 ? -3.311 5.551 42.236 1.00 32.12 372 GLY A CA 1
ATOM 2757 C C . GLY A 1 372 ? -4.791 5.424 42.594 1.00 32.12 372 GLY A C 1
ATOM 2758 O O . GLY A 1 372 ? -5.362 6.312 43.228 1.00 32.12 372 GLY A O 1
ATOM 2759 N N . GLY A 1 373 ? -5.436 4.369 42.102 1.00 35.97 373 GLY A N 1
ATOM 2760 C CA . GLY A 1 373 ? -6.889 4.309 42.148 1.00 35.97 373 GLY A CA 1
ATOM 2761 C C . GLY A 1 373 ? -7.525 3.075 41.529 1.00 35.97 373 GLY A C 1
ATOM 2762 O O . GLY A 1 373 ? -8.717 3.132 41.251 1.00 35.97 373 GLY A O 1
ATOM 2763 N N . SER A 1 374 ? -6.813 1.954 41.383 1.00 38.75 374 SER A N 1
ATOM 2764 C CA . SER A 1 374 ? -7.400 0.664 40.971 1.00 38.75 374 SER A CA 1
ATOM 2765 C C . SER A 1 374 ? -8.361 0.049 42.010 1.00 38.75 374 SER A C 1
ATOM 2767 O O . SER A 1 374 ? -8.758 -1.105 41.893 1.00 38.75 374 SER A O 1
ATOM 2769 N N . GLU A 1 375 ? -8.805 0.820 43.007 1.00 44.22 375 GLU A N 1
ATOM 2770 C CA . GLU A 1 375 ? -9.764 0.376 44.025 1.00 44.22 375 GLU A CA 1
ATOM 2771 C C . GLU A 1 375 ? -10.912 1.371 44.293 1.00 44.22 375 GLU A C 1
ATOM 2773 O O . GLU A 1 375 ? -11.705 1.145 45.203 1.00 44.22 375 GLU A O 1
ATOM 2778 N N . ARG A 1 376 ? -11.089 2.463 43.524 1.00 46.00 376 ARG A N 1
ATOM 2779 C CA . ARG A 1 376 ? -12.126 3.472 43.866 1.00 46.00 376 ARG A CA 1
ATOM 2780 C C . ARG A 1 376 ? -13.572 3.077 43.552 1.00 46.00 376 ARG A C 1
ATOM 2782 O O . ARG A 1 376 ? -14.487 3.592 44.191 1.00 46.00 376 ARG A O 1
ATOM 2789 N N . CYS A 1 377 ? -13.803 2.117 42.659 1.00 51.31 377 CYS A N 1
ATOM 2790 C CA . CYS A 1 377 ? -15.147 1.580 42.409 1.00 51.31 377 CYS A CA 1
ATOM 2791 C C . CYS A 1 377 ? -15.457 0.322 43.258 1.00 51.31 377 CYS A C 1
ATOM 2793 O O . CYS A 1 377 ? -16.596 -0.162 43.278 1.00 51.31 377 CYS A O 1
ATOM 2795 N N . SER A 1 378 ? -14.477 -0.173 44.024 1.00 48.84 378 SER A N 1
ATOM 2796 C CA . SER A 1 378 ? -14.577 -1.338 44.911 1.00 48.84 378 SER A CA 1
ATOM 2797 C C . SER A 1 378 ? -14.998 -0.872 46.306 1.00 48.84 378 SER A C 1
ATOM 2799 O O . SER A 1 378 ? -14.274 -0.184 47.014 1.00 48.84 378 SER A O 1
ATOM 2801 N N . GLY A 1 379 ? -16.250 -1.140 46.671 1.00 53.09 379 GLY A N 1
ATOM 2802 C CA . GLY A 1 379 ? -16.948 -0.342 47.675 1.00 53.09 379 GLY A CA 1
ATOM 2803 C C . GLY A 1 379 ? -16.408 -0.418 49.106 1.00 53.09 379 GLY A C 1
ATOM 2804 O O . GLY A 1 379 ? -16.525 -1.461 49.737 1.00 53.09 379 GLY A O 1
ATOM 2805 N N . SER A 1 380 ? -16.010 0.738 49.652 1.00 47.56 380 SER A N 1
ATOM 2806 C CA . SER A 1 380 ? -16.238 1.155 51.051 1.00 47.56 380 SER A CA 1
ATOM 2807 C C . SER A 1 380 ? -15.810 2.610 51.335 1.00 47.56 380 SER A C 1
ATOM 2809 O O . SER A 1 380 ? -15.245 2.871 52.393 1.00 47.56 380 SER A O 1
ATOM 2811 N N . HIS A 1 381 ? -16.057 3.571 50.436 1.00 50.06 381 HIS A N 1
ATOM 2812 C CA . HIS A 1 381 ? -15.867 4.998 50.759 1.00 50.06 381 HIS A CA 1
ATOM 2813 C C . HIS A 1 381 ? -17.199 5.696 51.066 1.00 50.06 381 HIS A C 1
ATOM 2815 O O . HIS A 1 381 ? -18.243 5.223 50.618 1.00 50.06 381 HIS A O 1
ATOM 2821 N N . GLU A 1 382 ? -17.115 6.761 51.876 1.00 45.59 382 GLU A N 1
ATOM 2822 C CA . GLU A 1 382 ? -18.100 7.615 52.598 1.00 45.59 382 GLU A CA 1
ATOM 2823 C C . GLU A 1 382 ? -19.610 7.538 52.287 1.00 45.59 382 GLU A C 1
ATOM 2825 O O . GLU A 1 382 ? -20.423 7.830 53.162 1.00 45.59 382 GLU A O 1
ATOM 2830 N N . PHE A 1 383 ? -20.020 7.102 51.101 1.00 50.50 383 PHE A N 1
ATOM 2831 C CA . PHE A 1 383 ? -21.412 7.036 50.655 1.00 50.50 383 PHE A CA 1
ATOM 2832 C C . PHE A 1 383 ? -22.051 5.640 50.796 1.00 50.50 383 PHE A C 1
ATOM 2834 O O . PHE A 1 383 ? -23.270 5.503 50.670 1.00 50.50 383 PHE A O 1
ATOM 2841 N N . GLY A 1 384 ? -21.271 4.612 51.149 1.00 47.97 384 GLY A N 1
ATOM 2842 C CA . GLY A 1 384 ? -21.752 3.243 51.373 1.00 47.97 384 GLY A CA 1
ATOM 2843 C C . GLY A 1 384 ? -21.786 2.382 50.103 1.00 47.97 384 GLY A C 1
ATOM 2844 O O . GLY A 1 384 ? -21.535 2.849 48.994 1.00 47.97 384 GLY A O 1
ATOM 2845 N N . LYS A 1 385 ? -22.060 1.077 50.255 1.00 46.06 385 LYS A N 1
ATOM 2846 C CA . LYS A 1 385 ? -22.085 0.128 49.123 1.00 46.06 385 LYS A CA 1
ATOM 2847 C C . LYS A 1 385 ? -23.096 0.579 48.056 1.00 46.06 385 LYS A C 1
ATOM 2849 O O . LYS A 1 385 ? -24.253 0.829 48.382 1.00 46.06 385 LYS A O 1
ATOM 2854 N N . ASN A 1 386 ? -22.658 0.597 46.793 1.00 51.19 386 ASN A N 1
ATOM 2855 C CA . ASN A 1 386 ? -23.441 0.945 45.594 1.00 51.19 386 ASN A CA 1
ATOM 2856 C C . ASN A 1 386 ? -23.842 2.426 45.439 1.00 51.19 386 ASN A C 1
ATOM 2858 O O . ASN A 1 386 ? -24.829 2.705 44.762 1.00 51.19 386 ASN A O 1
ATOM 2862 N N . LYS A 1 387 ? -23.102 3.367 46.038 1.00 62.06 387 LYS A N 1
ATOM 2863 C CA . LYS A 1 387 ? -23.331 4.809 45.848 1.00 62.06 387 LYS A CA 1
ATOM 2864 C C . LYS A 1 387 ? -22.042 5.491 45.395 1.00 62.06 387 LYS A C 1
ATOM 2866 O O . LYS A 1 387 ? -21.105 5.581 46.185 1.00 62.06 387 LYS A O 1
ATOM 2871 N N . SER A 1 388 ? -21.983 5.934 44.139 1.00 69.50 388 SER A N 1
ATOM 2872 C CA . SER A 1 388 ? -20.810 6.624 43.581 1.00 69.50 388 SER A CA 1
ATOM 2873 C C . SER A 1 388 ? -21.090 7.982 42.941 1.00 69.50 388 SER A C 1
ATOM 2875 O O . SER A 1 388 ? -20.147 8.711 42.658 1.00 69.50 388 SER A O 1
ATOM 2877 N N . LEU A 1 389 ? -22.352 8.328 42.697 1.00 75.88 389 LEU A N 1
ATOM 2878 C CA . LEU A 1 389 ? -22.770 9.586 42.078 1.00 75.88 389 LEU A CA 1
ATOM 2879 C C . LEU A 1 389 ? -23.709 10.311 43.035 1.00 75.88 389 LEU A C 1
ATOM 2881 O O . LEU A 1 389 ? -24.573 9.652 43.596 1.00 75.88 389 LEU A O 1
ATOM 2885 N N . LYS A 1 390 ? -23.592 11.635 43.187 1.00 80.06 390 LYS A N 1
ATOM 2886 C CA . LYS A 1 390 ? -24.537 12.494 43.919 1.00 80.06 390 LYS A CA 1
ATOM 2887 C C . LYS A 1 390 ? -24.896 13.715 43.084 1.00 80.06 390 LYS A C 1
ATOM 2889 O O . LYS A 1 390 ? -24.011 14.478 42.727 1.00 80.06 390 LYS A O 1
ATOM 2894 N N . VAL A 1 391 ? -26.186 13.939 42.844 1.00 84.75 391 VAL A N 1
ATOM 2895 C CA . VAL A 1 391 ? -26.709 15.221 42.344 1.00 84.75 391 VAL A CA 1
ATOM 2896 C C . VAL A 1 391 ? -27.195 16.002 43.559 1.00 84.75 391 VAL A C 1
ATOM 2898 O O . VAL A 1 391 ? -27.981 15.469 44.331 1.00 84.75 391 VAL A O 1
ATOM 2901 N N . SER A 1 392 ? -26.684 17.212 43.792 1.00 82.31 392 SER A N 1
ATOM 2902 C CA . SER A 1 392 ? -27.030 18.029 44.967 1.00 82.31 392 SER A CA 1
ATOM 2903 C C . SER A 1 392 ? -28.043 19.121 44.644 1.00 82.31 392 SER A C 1
ATOM 2905 O O . SER A 1 392 ? -28.882 19.448 45.486 1.00 82.31 392 SER A O 1
ATOM 2907 N N . GLN A 1 393 ? -28.009 19.654 43.423 1.00 88.69 393 GLN A N 1
ATOM 2908 C CA . GLN A 1 393 ? -28.935 20.683 42.973 1.00 88.69 393 GLN A CA 1
ATOM 2909 C C . GLN A 1 393 ? -29.111 20.647 41.455 1.00 88.69 393 GLN A C 1
ATOM 2911 O O . GLN A 1 393 ? -28.160 20.418 40.712 1.00 88.69 393 GLN A O 1
ATOM 2916 N N . VAL A 1 394 ? -30.332 20.921 41.013 1.00 91.38 394 VAL A N 1
ATOM 2917 C CA . VAL A 1 394 ? -30.659 21.286 39.635 1.00 91.38 394 VAL A CA 1
ATOM 2918 C C . VAL A 1 394 ? -31.336 22.645 39.686 1.00 91.38 394 VAL A C 1
ATOM 2920 O O . VAL A 1 394 ? -32.279 22.826 40.461 1.00 91.38 394 VAL A O 1
ATOM 2923 N N . SER A 1 395 ? -30.862 23.592 38.888 1.00 92.12 395 SER A N 1
ATOM 2924 C CA . SER A 1 395 ? -31.457 24.922 38.787 1.00 92.12 395 SER A CA 1
ATOM 2925 C C . SER A 1 395 ? -31.614 25.349 37.341 1.00 92.12 395 SER A C 1
ATOM 2927 O O . SER A 1 395 ? -30.730 25.113 36.535 1.00 92.12 395 SER A O 1
ATOM 2929 N N . TYR A 1 396 ? -32.733 25.981 37.022 1.00 92.88 396 TYR A N 1
ATOM 2930 C CA . TYR A 1 396 ? -32.998 26.600 35.734 1.00 92.88 396 TYR A CA 1
ATOM 2931 C C . TYR A 1 396 ? -33.483 28.023 35.970 1.00 92.88 396 TYR A C 1
ATOM 2933 O O . TYR A 1 396 ? -34.380 28.232 36.791 1.00 92.88 396 TYR A O 1
ATOM 2941 N N . ASP A 1 397 ? -32.903 28.982 35.267 1.00 90.62 397 ASP A N 1
ATOM 2942 C CA . ASP A 1 397 ? -33.280 30.385 35.357 1.00 90.62 397 ASP A CA 1
ATOM 2943 C C . ASP A 1 397 ? -34.054 30.829 34.108 1.00 90.62 397 ASP A C 1
ATOM 2945 O O . ASP A 1 397 ? -33.567 30.689 32.991 1.00 90.62 397 ASP A O 1
ATOM 2949 N N . ILE A 1 398 ? -35.272 31.352 34.290 1.00 87.75 398 ILE A N 1
ATOM 2950 C CA . ILE A 1 398 ? -36.162 31.716 33.173 1.00 87.75 398 ILE A CA 1
ATOM 2951 C C . ILE A 1 398 ? -35.736 33.004 32.453 1.00 87.75 398 ILE A C 1
ATOM 2953 O O . ILE A 1 398 ? -36.130 33.216 31.313 1.00 87.75 398 ILE A O 1
ATOM 2957 N N . GLU A 1 399 ? -34.959 33.879 33.099 1.00 87.88 399 GLU A N 1
ATOM 2958 C CA . GLU A 1 399 ? -34.530 35.147 32.493 1.00 87.88 399 GLU A CA 1
ATOM 2959 C C . GLU A 1 399 ? -33.292 34.956 31.612 1.00 87.88 399 GLU A C 1
ATOM 2961 O O . GLU A 1 399 ? -33.183 35.550 30.540 1.00 87.88 399 GLU A O 1
ATOM 2966 N N . SER A 1 400 ? -32.354 34.129 32.071 1.00 89.25 400 SER A N 1
ATOM 2967 C CA . SER A 1 400 ? -31.096 33.839 31.380 1.00 89.25 400 SER A CA 1
ATOM 2968 C C . SER A 1 400 ? -31.126 32.567 30.537 1.00 89.25 400 SER A C 1
ATOM 2970 O O . SER A 1 400 ? -30.210 32.385 29.742 1.00 89.25 400 SER A O 1
ATOM 2972 N N . PHE A 1 401 ? -32.153 31.725 30.697 1.00 89.38 401 PHE A N 1
ATOM 2973 C CA . PHE A 1 401 ? -32.299 30.384 30.112 1.00 89.38 401 PHE A CA 1
ATOM 2974 C C . PHE A 1 401 ? -31.215 29.376 30.535 1.00 89.38 401 PHE A C 1
ATOM 2976 O O . PHE A 1 401 ? -31.105 28.293 29.946 1.00 89.38 401 PHE A O 1
ATOM 2983 N N . GLU A 1 402 ? -30.445 29.685 31.585 1.00 91.38 402 GLU A N 1
ATOM 2984 C CA . GLU A 1 402 ? -29.336 28.844 32.029 1.00 91.38 402 GLU A CA 1
ATOM 2985 C C . GLU A 1 402 ? -29.841 27.692 32.904 1.00 91.38 402 GLU A C 1
ATOM 2987 O O . GLU A 1 402 ? -30.458 27.894 33.953 1.00 91.38 402 GLU A O 1
ATOM 2992 N N . LEU A 1 403 ? -29.537 26.463 32.486 1.00 93.06 403 LEU A N 1
ATOM 2993 C CA . LEU A 1 403 ? -29.693 25.247 33.276 1.00 93.06 403 LEU A CA 1
ATOM 2994 C C . LEU A 1 403 ? -28.351 24.893 33.915 1.00 93.06 403 LEU A C 1
ATOM 2996 O O . LEU A 1 403 ? -27.357 24.719 33.213 1.00 93.06 403 LEU A O 1
ATOM 3000 N N . THR A 1 404 ? -28.336 24.703 35.233 1.00 91.94 404 THR A N 1
ATOM 3001 C CA . THR A 1 404 ? -27.179 24.241 35.997 1.00 91.94 404 THR A CA 1
ATOM 3002 C C . THR A 1 404 ? -27.471 22.962 36.780 1.00 91.94 404 THR A C 1
ATOM 3004 O O . THR A 1 404 ? -28.552 22.771 37.346 1.00 91.94 404 THR A O 1
ATOM 3007 N N . VAL A 1 405 ? -26.486 22.064 36.826 1.00 92.38 405 VAL A N 1
ATOM 3008 C CA . VAL A 1 405 ? -26.544 20.791 37.551 1.00 92.38 405 VAL A CA 1
ATOM 3009 C C . VAL A 1 405 ? -25.303 20.654 38.418 1.00 92.38 405 VAL A C 1
ATOM 3011 O O . VAL A 1 405 ? -24.181 20.664 37.927 1.00 92.38 405 VAL A O 1
ATOM 3014 N N . HIS A 1 406 ? -25.508 20.521 39.722 1.00 89.06 406 HIS A N 1
ATOM 3015 C CA . HIS A 1 406 ? -24.446 20.353 40.703 1.00 89.06 406 HIS A CA 1
ATOM 3016 C C . HIS A 1 406 ? -24.312 18.866 41.018 1.00 89.06 406 HIS A C 1
ATOM 3018 O O . HIS A 1 406 ? -25.242 18.262 41.566 1.00 89.06 406 HIS A O 1
ATOM 3024 N N . ALA A 1 407 ? -23.179 18.266 40.665 1.00 85.81 407 ALA A N 1
ATOM 3025 C CA . ALA A 1 407 ? -22.973 16.835 40.812 1.00 85.81 407 ALA A CA 1
ATOM 3026 C C . ALA A 1 407 ? -21.561 16.481 41.289 1.00 85.81 407 ALA A C 1
ATOM 3028 O O . ALA A 1 407 ? -20.589 17.182 41.029 1.00 85.81 407 ALA A O 1
ATOM 3029 N N . TYR A 1 408 ? -21.460 15.363 41.998 1.00 81.00 408 TYR A N 1
ATOM 3030 C CA . TYR A 1 408 ? -20.220 14.805 42.522 1.00 81.00 408 TYR A CA 1
ATOM 3031 C C . TYR A 1 408 ? -20.120 13.322 42.175 1.00 81.00 408 TYR A C 1
ATOM 3033 O O . TYR A 1 408 ? -21.120 12.606 42.249 1.00 81.00 408 TYR A O 1
ATOM 3041 N N . SER A 1 409 ? -18.917 12.859 41.834 1.00 77.44 409 SER A N 1
ATOM 3042 C CA . SER A 1 409 ? -18.631 11.460 41.522 1.00 77.44 409 SER A CA 1
ATOM 3043 C C . SER A 1 409 ? -17.400 10.968 42.270 1.00 77.44 409 SER A C 1
ATOM 3045 O O . SER A 1 409 ? -16.394 11.667 42.366 1.00 77.44 409 SER A O 1
ATOM 3047 N N . THR A 1 410 ? -17.481 9.735 42.768 1.00 68.44 410 THR A N 1
ATOM 3048 C CA . THR A 1 410 ? -16.364 8.990 43.364 1.00 68.44 410 THR A CA 1
ATOM 3049 C C . THR A 1 410 ? -15.873 7.832 42.491 1.00 68.44 410 THR A C 1
ATOM 3051 O O . THR A 1 410 ? -14.884 7.192 42.844 1.00 68.44 410 THR A O 1
ATOM 3054 N N . CYS A 1 411 ? -16.543 7.546 41.369 1.00 65.06 411 CYS A N 1
ATOM 3055 C CA . CYS A 1 411 ? -16.222 6.443 40.457 1.00 65.06 411 CYS A CA 1
ATOM 3056 C C . CYS A 1 411 ? -16.432 6.925 39.021 1.00 65.06 411 CYS A C 1
ATOM 3058 O O . CYS A 1 411 ? -17.565 6.959 38.548 1.00 65.06 411 CYS A O 1
ATOM 3060 N N . GLY A 1 412 ? -15.346 7.354 38.381 1.00 65.31 412 GLY A N 1
ATOM 3061 C CA . GLY A 1 412 ? -15.372 7.869 37.015 1.00 65.31 412 GLY A CA 1
ATOM 3062 C C . GLY A 1 412 ? -15.803 9.322 36.873 1.00 65.31 412 GLY A C 1
ATOM 3063 O O . GLY A 1 412 ? -16.266 9.969 37.822 1.00 65.31 412 GLY A O 1
ATOM 3064 N N . SER A 1 413 ? -15.653 9.821 35.651 1.00 76.81 413 SER A N 1
ATOM 3065 C CA . SER A 1 413 ? -16.127 11.139 35.231 1.00 76.81 413 SER A CA 1
ATOM 3066 C C . SER A 1 413 ? -17.655 11.198 35.221 1.00 76.81 413 SER A C 1
ATOM 3068 O O . SER A 1 413 ? -18.335 10.183 35.090 1.00 76.81 413 SER A O 1
ATOM 3070 N N . ILE A 1 414 ? -18.214 12.402 35.359 1.00 80.50 414 ILE A N 1
ATOM 3071 C CA . ILE A 1 414 ? -19.661 12.609 35.248 1.00 80.50 414 ILE A CA 1
ATOM 3072 C C . ILE A 1 414 ? -20.006 13.000 33.816 1.00 80.50 414 ILE A C 1
ATOM 3074 O O . ILE A 1 414 ? -19.531 14.016 33.312 1.00 80.50 414 ILE A O 1
ATOM 3078 N N . ILE A 1 415 ? -20.907 12.237 33.210 1.00 80.88 415 ILE A N 1
ATOM 3079 C CA . ILE A 1 415 ? -21.579 12.563 31.959 1.00 80.88 415 ILE A CA 1
ATOM 3080 C C . ILE A 1 415 ? -22.949 13.132 32.313 1.00 80.88 415 ILE A C 1
ATOM 3082 O O . ILE A 1 415 ? -23.780 12.448 32.912 1.00 80.88 415 ILE A O 1
ATOM 3086 N N . SER A 1 416 ? -23.207 14.383 31.941 1.00 86.25 416 SER A N 1
ATOM 3087 C CA . SER A 1 416 ? -24.505 15.025 32.142 1.00 86.25 416 SER A CA 1
ATOM 3088 C C . SER A 1 416 ? -25.125 15.394 30.795 1.00 86.25 416 SER A C 1
ATOM 3090 O O . SER A 1 416 ? -24.508 16.061 29.973 1.00 86.25 416 SER A O 1
ATOM 3092 N N . LYS A 1 417 ? -26.351 14.928 30.545 1.00 86.88 417 LYS A N 1
ATOM 3093 C CA . LYS A 1 417 ? -27.117 15.197 29.322 1.00 86.88 417 LYS A CA 1
ATOM 3094 C C . LYS A 1 417 ? -28.450 15.844 29.669 1.00 86.88 417 LYS A C 1
ATOM 3096 O O . LYS A 1 417 ? -29.053 15.511 30.690 1.00 86.88 417 LYS A O 1
ATOM 3101 N N . VAL A 1 418 ? -28.923 16.727 28.802 1.00 90.62 418 VAL A N 1
ATOM 3102 C CA . VAL A 1 418 ? -30.274 17.279 28.809 1.00 90.62 418 VAL A CA 1
ATOM 3103 C C . VAL A 1 418 ? -31.000 16.842 27.540 1.00 90.62 418 VAL A C 1
ATOM 3105 O O . VAL A 1 418 ? -30.429 16.818 26.454 1.00 90.62 418 VAL A O 1
ATOM 3108 N N . PHE A 1 419 ? -32.261 16.468 27.701 1.00 87.12 419 PHE A N 1
ATOM 3109 C CA . PHE A 1 419 ? -33.183 16.081 26.646 1.00 87.12 419 PHE A CA 1
ATOM 3110 C C . PHE A 1 419 ? -34.312 17.101 26.643 1.00 87.12 419 PHE A C 1
ATOM 3112 O O . PHE A 1 419 ? -35.061 17.195 27.621 1.00 87.12 419 PHE A O 1
ATOM 3119 N N . THR A 1 420 ? -34.439 17.855 25.564 1.00 88.12 420 THR A N 1
ATOM 3120 C CA . THR A 1 420 ? -35.588 18.730 25.330 1.00 88.12 420 THR A CA 1
ATOM 3121 C C . THR A 1 420 ? -36.525 18.072 24.318 1.00 88.12 420 THR A C 1
ATOM 3123 O O . THR A 1 420 ? -36.383 16.889 24.007 1.00 88.12 420 THR A O 1
ATOM 3126 N N . SER A 1 421 ? -37.549 18.783 23.839 1.00 75.69 421 SER A N 1
ATOM 3127 C CA . SER A 1 421 ? -38.489 18.181 22.876 1.00 75.69 421 SER A CA 1
ATOM 3128 C C . SER A 1 421 ? -37.860 17.956 21.498 1.00 75.69 421 SER A C 1
ATOM 3130 O O . SER A 1 421 ? -38.338 17.097 20.762 1.00 75.69 421 SER A O 1
ATOM 3132 N N . ASN A 1 422 ? -36.794 18.697 21.177 1.00 71.88 422 ASN A N 1
ATOM 3133 C CA . ASN A 1 422 ? -36.191 18.711 19.846 1.00 71.88 422 ASN A CA 1
ATOM 3134 C C . ASN A 1 422 ? -34.730 18.239 19.836 1.00 71.88 422 ASN A C 1
ATOM 3136 O O . ASN A 1 422 ? -34.273 17.786 18.795 1.00 71.88 422 ASN A O 1
ATOM 3140 N N . ASN A 1 423 ? -34.012 18.320 20.965 1.00 76.06 423 ASN A N 1
ATOM 3141 C CA . ASN A 1 423 ? -32.565 18.105 21.006 1.00 76.06 423 ASN A CA 1
ATOM 3142 C C . ASN A 1 423 ? -32.117 17.266 22.212 1.00 76.06 423 ASN A C 1
ATOM 3144 O O . ASN A 1 423 ? -32.761 17.232 23.266 1.00 76.06 423 ASN A O 1
ATOM 3148 N N . VAL A 1 424 ? -30.957 16.625 22.055 1.00 83.25 424 VAL A N 1
ATOM 3149 C CA . VAL A 1 424 ? -30.165 16.051 23.148 1.00 83.25 424 VAL A CA 1
ATOM 3150 C C . VAL A 1 424 ? -28.835 16.788 23.186 1.00 83.25 424 VAL A C 1
ATOM 3152 O O . VAL A 1 424 ? -28.186 16.951 22.156 1.00 83.25 424 VAL A O 1
ATOM 3155 N N . SER A 1 425 ? -28.418 17.244 24.361 1.00 79.12 425 SER A N 1
ATOM 3156 C CA . SER A 1 425 ? -27.171 17.997 24.513 1.00 79.12 425 SER A CA 1
ATOM 3157 C C . SER A 1 425 ? -26.442 17.598 25.787 1.00 79.12 425 SER A C 1
ATOM 3159 O O . SER A 1 425 ? -27.067 17.241 26.784 1.00 79.12 425 SER A O 1
ATOM 3161 N N . VAL A 1 426 ? -25.113 17.647 25.762 1.00 80.94 426 VAL A N 1
ATOM 3162 C CA . VAL A 1 426 ? -24.267 17.421 26.941 1.00 80.94 426 VAL A CA 1
ATOM 3163 C C . VAL A 1 426 ? -24.105 18.750 27.677 1.00 80.94 426 VAL A C 1
ATOM 3165 O O . VAL A 1 426 ? -23.825 19.765 27.041 1.00 80.94 426 VAL A O 1
ATOM 3168 N N . LEU A 1 427 ? -24.284 18.771 29.001 1.00 85.69 427 LEU A N 1
ATOM 3169 C CA . LEU A 1 427 ? -24.017 19.982 29.778 1.00 85.69 427 LEU A CA 1
ATOM 3170 C C . LEU A 1 427 ? -22.500 20.126 29.948 1.00 85.69 427 LEU A C 1
ATOM 3172 O O . LEU A 1 427 ? -21.824 19.204 30.410 1.00 85.69 427 LEU A O 1
ATOM 3176 N N . GLY A 1 428 ? -21.964 21.290 29.586 1.00 76.50 428 GLY A N 1
ATOM 3177 C CA . GLY A 1 428 ? -20.545 21.596 29.752 1.00 76.50 428 GLY A CA 1
ATOM 3178 C C . GLY A 1 428 ? -20.202 21.920 31.206 1.00 76.50 428 GLY A C 1
ATOM 3179 O O . GLY A 1 428 ? -21.083 22.208 32.011 1.00 76.50 428 GLY A O 1
ATOM 3180 N N . LEU A 1 429 ? -18.917 21.916 31.566 1.00 81.38 429 LEU A N 1
ATOM 3181 C CA . LEU A 1 429 ? -18.490 22.457 32.860 1.00 81.38 429 LEU A CA 1
ATOM 3182 C C . LEU A 1 429 ? -18.748 23.968 32.897 1.00 81.38 429 LEU A C 1
ATOM 3184 O O . LEU A 1 429 ? -18.310 24.707 32.014 1.00 81.38 429 LEU A O 1
ATOM 3188 N N . SER A 1 430 ? -19.429 24.436 33.942 1.00 82.81 430 SER A N 1
ATOM 3189 C CA . SER A 1 430 ? -19.652 25.863 34.146 1.00 82.81 430 SER A CA 1
ATOM 3190 C C . SER A 1 430 ? -18.322 26.587 34.352 1.00 82.81 430 SER A C 1
ATOM 3192 O O . SER A 1 430 ? -17.415 26.088 35.024 1.00 82.81 430 SER A O 1
ATOM 3194 N N . LYS A 1 431 ? -18.222 27.813 33.827 1.00 77.44 431 LYS A N 1
ATOM 3195 C CA . LYS A 1 431 ? -17.067 28.699 34.053 1.00 77.44 431 LYS A CA 1
ATOM 3196 C C . LYS A 1 431 ? -16.935 29.127 35.518 1.00 77.44 431 LYS A C 1
ATOM 3198 O O . LYS A 1 431 ? -15.869 29.588 35.915 1.00 77.44 431 LYS A O 1
ATOM 3203 N N . ASN A 1 432 ? -18.002 28.994 36.307 1.00 76.12 432 ASN A N 1
ATOM 3204 C CA . ASN A 1 432 ? -18.031 29.364 37.712 1.00 76.12 432 ASN A CA 1
ATOM 3205 C C . ASN A 1 432 ? -18.203 28.117 38.593 1.00 76.12 432 ASN A C 1
ATOM 3207 O O . ASN A 1 432 ? -19.315 27.647 38.810 1.00 76.12 432 ASN A O 1
ATOM 3211 N N . GLN A 1 433 ? -17.090 27.582 39.096 1.00 82.31 433 GLN A N 1
ATOM 3212 C CA . GLN A 1 433 ? -17.048 26.393 39.959 1.00 82.31 433 GLN A CA 1
ATOM 3213 C C . GLN A 1 433 ? -16.986 26.791 41.439 1.00 82.31 433 GLN A C 1
ATOM 3215 O O . GLN A 1 433 ? -15.984 26.573 42.117 1.00 82.31 433 GLN A O 1
ATOM 3220 N N . THR A 1 434 ? -18.049 27.407 41.958 1.00 77.81 434 THR A N 1
ATOM 3221 C CA . THR A 1 434 ? -18.075 27.928 43.340 1.00 77.81 434 THR A CA 1
ATOM 3222 C C . THR A 1 434 ? -18.034 26.851 44.426 1.00 77.81 434 THR A C 1
ATOM 3224 O O . THR A 1 434 ? -17.771 27.181 45.578 1.00 77.81 434 THR A O 1
ATOM 3227 N N . LEU A 1 435 ? -18.289 25.585 44.080 1.00 78.06 435 LEU A N 1
ATOM 3228 C CA . LEU A 1 435 ? -18.396 24.461 45.020 1.00 78.06 435 LEU A CA 1
ATOM 3229 C C . LEU A 1 435 ? -17.278 23.419 44.857 1.00 78.06 435 LEU A C 1
ATOM 3231 O O . LEU A 1 435 ? -17.393 22.301 45.364 1.00 78.06 435 LEU A O 1
ATOM 3235 N N . ILE A 1 436 ? -16.185 23.772 44.170 1.00 70.69 436 ILE A N 1
ATOM 3236 C CA . ILE A 1 436 ? -15.081 22.834 43.927 1.00 70.69 436 ILE A CA 1
ATOM 3237 C C . ILE A 1 436 ? -14.383 22.392 45.222 1.00 70.69 436 ILE A C 1
ATOM 3239 O O . ILE A 1 436 ? -13.968 21.241 45.325 1.00 70.69 436 ILE A O 1
ATOM 3243 N N . ASP A 1 437 ? -14.341 23.263 46.236 1.00 65.75 437 ASP A N 1
ATOM 3244 C CA . ASP A 1 437 ? -13.797 22.956 47.568 1.00 65.75 437 ASP A CA 1
ATOM 3245 C C . ASP A 1 437 ? -14.655 21.927 48.333 1.00 65.75 437 ASP A C 1
ATOM 3247 O O . ASP A 1 437 ? -14.167 21.240 49.228 1.00 65.75 437 ASP A O 1
ATOM 3251 N N . GLU A 1 438 ? -15.928 21.778 47.952 1.00 69.75 438 GLU A N 1
ATOM 3252 C CA . GLU A 1 438 ? -16.850 20.742 48.441 1.00 69.75 438 GLU A CA 1
ATOM 3253 C C . GLU A 1 438 ? -16.869 19.505 47.522 1.00 69.75 438 GLU A C 1
ATOM 3255 O O . GLU A 1 438 ? -17.711 18.618 47.672 1.00 69.75 438 GLU A O 1
ATOM 3260 N N . PHE A 1 439 ? -15.940 19.451 46.560 1.00 70.75 439 PHE A N 1
ATOM 3261 C CA . PHE A 1 439 ? -15.836 18.472 45.478 1.00 70.75 439 PHE A CA 1
ATOM 3262 C C . PHE A 1 439 ? -17.038 18.422 44.525 1.00 70.75 439 PHE A C 1
ATOM 3264 O O . PHE A 1 439 ? -17.141 17.505 43.720 1.00 70.75 439 PHE A O 1
ATOM 3271 N N . ILE A 1 440 ? -17.946 19.393 44.547 1.00 80.06 440 ILE A N 1
ATOM 3272 C CA . ILE A 1 440 ? -19.121 19.394 43.671 1.00 80.06 440 ILE A CA 1
ATOM 3273 C C . ILE A 1 440 ? -18.788 20.145 42.379 1.00 80.06 440 ILE A C 1
ATOM 3275 O O . ILE A 1 440 ? -18.468 21.332 42.406 1.00 80.06 440 ILE A O 1
ATOM 3279 N N . ALA A 1 441 ? -18.916 19.461 41.241 1.00 84.50 441 ALA A N 1
ATOM 3280 C CA . ALA A 1 441 ? -18.789 20.059 39.919 1.00 84.50 441 ALA A CA 1
ATOM 3281 C C . ALA A 1 441 ? -20.127 20.660 39.467 1.00 84.50 441 ALA A C 1
ATOM 3283 O O . ALA A 1 441 ? -21.189 20.047 39.608 1.00 84.50 441 ALA A O 1
ATOM 3284 N N . ILE A 1 442 ? -20.067 21.867 38.912 1.00 87.31 442 ILE A N 1
ATOM 3285 C CA . ILE A 1 442 ? -21.214 22.589 38.361 1.00 87.31 442 ILE A CA 1
ATOM 3286 C C . ILE A 1 442 ? -21.184 22.438 36.842 1.00 87.31 442 ILE A C 1
ATOM 3288 O O . ILE A 1 442 ? -20.268 22.922 36.180 1.00 87.31 442 ILE A O 1
ATOM 3292 N N . TYR A 1 443 ? -22.191 21.786 36.282 1.00 89.62 443 TYR A N 1
ATOM 3293 C CA . TYR A 1 443 ? -22.413 21.687 34.844 1.00 89.62 443 TYR A CA 1
ATOM 3294 C C . TYR A 1 443 ? -23.437 22.732 34.428 1.00 89.62 443 TYR A C 1
ATOM 3296 O O . TYR A 1 443 ? -24.383 22.964 35.180 1.00 89.62 443 TYR A O 1
ATOM 3304 N N . SER A 1 444 ? -23.275 23.362 33.267 1.00 91.06 444 SER A N 1
ATOM 3305 C CA . SER A 1 444 ? -24.271 24.286 32.739 1.00 91.06 444 SER A CA 1
ATOM 3306 C C . SER A 1 444 ? -24.456 24.211 31.228 1.00 91.06 444 SER A C 1
ATOM 3308 O O . SER A 1 444 ? -23.584 23.764 30.480 1.00 91.06 444 SER A O 1
ATOM 3310 N N . ILE A 1 445 ? -25.643 24.618 30.789 1.00 90.31 445 ILE A N 1
ATOM 3311 C CA . ILE A 1 445 ? -26.018 24.780 29.386 1.00 90.31 445 ILE A CA 1
ATOM 3312 C C . ILE A 1 445 ? -27.088 25.868 29.277 1.00 90.31 445 ILE A C 1
ATOM 3314 O O . ILE A 1 445 ? -27.829 26.108 30.229 1.00 90.31 445 ILE A O 1
ATOM 3318 N N . GLN A 1 446 ? -27.176 26.507 28.115 1.00 90.25 446 GLN A N 1
ATOM 3319 C CA . GLN A 1 446 ? -28.273 27.411 27.783 1.00 90.25 446 GLN A CA 1
ATOM 3320 C C . GLN A 1 446 ? -29.366 26.646 27.037 1.00 90.25 446 GLN A C 1
ATOM 3322 O O . GLN A 1 446 ? -29.070 25.989 26.038 1.00 90.25 446 GLN A O 1
ATOM 3327 N N . LEU A 1 447 ? -30.603 26.703 27.534 1.00 88.44 447 LEU A N 1
ATOM 3328 C CA . LEU A 1 447 ? -31.769 26.125 26.856 1.00 88.44 447 LEU A CA 1
ATOM 3329 C C . LEU A 1 447 ? -32.391 27.131 25.883 1.00 88.44 447 LEU A C 1
ATOM 3331 O O . LEU A 1 447 ? -32.139 28.333 25.964 1.00 88.44 447 LEU A O 1
ATOM 3335 N N . GLU A 1 448 ? -33.215 26.645 24.957 1.00 85.56 448 GLU A N 1
ATOM 3336 C CA . GLU A 1 448 ? -33.938 27.526 24.045 1.00 85.56 448 GLU A CA 1
ATOM 3337 C C . GLU A 1 448 ? -35.185 28.103 24.724 1.00 85.56 448 GLU A C 1
ATOM 3339 O O . GLU A 1 448 ? -35.876 27.420 25.477 1.00 85.56 448 GLU A O 1
ATOM 3344 N N . GLU A 1 449 ? -35.554 29.340 24.383 1.00 82.69 449 GLU A N 1
ATOM 3345 C CA . GLU A 1 449 ? -36.790 29.978 24.873 1.00 82.69 449 GLU A CA 1
ATOM 3346 C C . GLU A 1 449 ? -38.055 29.170 24.517 1.00 82.69 449 GLU A C 1
ATOM 3348 O O . GLU A 1 449 ? -39.082 29.258 25.189 1.00 82.69 449 GLU A O 1
ATOM 3353 N N . SER A 1 450 ? -37.989 28.344 23.467 1.00 82.81 450 SER A N 1
ATOM 3354 C CA . SER A 1 450 ? -39.103 27.496 23.041 1.00 82.81 450 SER A CA 1
ATOM 3355 C C . SER A 1 450 ? -39.301 26.235 23.902 1.00 82.81 450 SER A C 1
ATOM 3357 O O . SER A 1 450 ? -40.349 25.581 23.800 1.00 82.81 450 SER A O 1
ATOM 3359 N N . ASP A 1 451 ? -38.339 25.894 24.770 1.00 84.19 451 ASP A N 1
ATOM 3360 C CA . ASP A 1 451 ? -38.368 24.679 25.578 1.00 84.19 451 ASP A CA 1
ATOM 3361 C C . ASP A 1 451 ? -39.377 24.782 26.729 1.00 84.19 451 ASP A C 1
ATOM 3363 O O . ASP A 1 451 ? -39.238 25.556 27.670 1.00 84.19 451 ASP A O 1
ATOM 3367 N N . LYS A 1 452 ? -40.407 23.929 26.693 1.00 85.12 452 LYS A N 1
ATOM 3368 C CA . LYS A 1 452 ? -41.452 23.864 27.739 1.00 85.12 452 LYS A CA 1
ATOM 3369 C C . LYS A 1 452 ? -41.189 22.803 28.806 1.00 85.12 452 LYS A C 1
ATOM 3371 O O . LYS A 1 452 ? -41.852 22.764 29.843 1.00 85.12 452 LYS A O 1
ATOM 3376 N N . LYS A 1 453 ? -40.270 21.880 28.532 1.00 89.31 453 LYS A N 1
ATOM 3377 C CA . LYS A 1 453 ? -39.871 20.793 29.427 1.00 89.31 453 LYS A CA 1
ATOM 3378 C C . LYS A 1 453 ? -38.470 20.326 29.066 1.00 89.31 453 LYS A C 1
ATOM 3380 O O . LYS A 1 453 ? -38.105 20.334 27.892 1.00 89.31 453 LYS A O 1
ATOM 3385 N N . PHE A 1 454 ? -37.747 19.831 30.055 1.00 91.00 454 PHE A N 1
ATOM 3386 C CA . PHE A 1 454 ? -36.464 19.178 29.849 1.00 91.00 454 PHE A CA 1
ATOM 3387 C C . PHE A 1 454 ? -36.320 17.986 30.790 1.00 91.00 454 PHE A C 1
ATOM 3389 O O . PHE A 1 454 ? -36.870 17.969 31.888 1.00 91.00 454 PHE A O 1
ATOM 3396 N N . LYS A 1 455 ? -35.573 16.970 30.373 1.00 89.69 455 LYS A N 1
ATOM 3397 C CA . LYS A 1 455 ? -35.141 15.863 31.225 1.00 89.69 455 LYS A CA 1
ATOM 3398 C C . LYS A 1 455 ? -33.634 15.906 31.328 1.00 89.69 455 LYS A C 1
ATOM 3400 O O . LYS A 1 455 ? -32.970 16.028 30.311 1.00 89.69 455 LYS A O 1
ATOM 3405 N N . ILE A 1 456 ? -33.091 15.764 32.526 1.00 88.44 456 ILE A N 1
ATOM 3406 C CA . ILE A 1 456 ? -31.653 15.580 32.699 1.00 88.44 456 ILE A CA 1
ATOM 3407 C C . ILE A 1 456 ? -31.340 14.117 32.964 1.00 88.44 456 ILE A C 1
ATOM 3409 O O . ILE A 1 456 ? -32.127 13.407 33.595 1.00 88.44 456 ILE A O 1
ATOM 3413 N N . THR A 1 457 ? -30.171 13.683 32.513 1.00 86.88 457 THR A N 1
ATOM 3414 C CA . THR A 1 457 ? -29.527 12.458 32.972 1.00 86.88 457 THR A CA 1
ATOM 3415 C C . THR A 1 457 ? -28.113 12.782 33.406 1.00 86.88 457 THR A C 1
ATOM 3417 O O . THR A 1 457 ? -27.378 13.420 32.661 1.00 86.88 457 THR A O 1
ATOM 3420 N N . VAL A 1 458 ? -27.717 12.322 34.581 1.00 83.06 458 VAL A N 1
ATOM 3421 C CA . VAL A 1 458 ? -26.364 12.466 35.112 1.00 83.06 458 VAL A CA 1
ATOM 3422 C C . VAL A 1 458 ? -25.867 11.066 35.414 1.00 83.06 458 VAL A C 1
ATOM 3424 O O . VAL A 1 458 ? -26.537 10.348 36.145 1.00 83.06 458 VAL A O 1
ATOM 3427 N N . ALA A 1 459 ? -24.741 10.656 34.850 1.00 81.75 459 ALA A N 1
ATOM 3428 C CA . ALA A 1 459 ? -24.193 9.318 35.022 1.00 81.75 459 ALA A CA 1
ATOM 3429 C C . ALA A 1 459 ? -22.691 9.370 35.296 1.00 81.75 459 ALA A C 1
ATOM 3431 O O . ALA A 1 459 ? -22.014 10.295 34.863 1.00 81.75 459 ALA A O 1
ATOM 3432 N N . ASN A 1 460 ? -22.186 8.375 36.010 1.00 73.31 460 ASN A N 1
ATOM 3433 C CA . ASN A 1 460 ? -20.770 8.025 36.052 1.00 73.31 460 ASN A CA 1
ATOM 3434 C C . ASN A 1 460 ? -20.617 6.535 35.708 1.00 73.31 460 ASN A C 1
ATOM 3436 O O . ASN A 1 460 ? -21.605 5.888 35.356 1.00 73.31 460 ASN A O 1
ATOM 3440 N N . ASP A 1 461 ? -19.425 5.971 35.881 1.00 68.81 461 ASP A N 1
ATOM 3441 C CA . ASP A 1 461 ? -19.103 4.590 35.486 1.00 68.81 461 ASP A CA 1
ATOM 3442 C C . ASP A 1 461 ? -19.963 3.508 36.171 1.00 68.81 461 ASP A C 1
ATOM 3444 O O . ASP A 1 461 ? -19.913 2.337 35.798 1.00 68.81 461 ASP A O 1
ATOM 3448 N N . ARG A 1 462 ? -20.755 3.855 37.199 1.00 67.81 462 ARG A N 1
ATOM 3449 C CA . ARG A 1 462 ? -21.556 2.887 37.967 1.00 67.81 462 ARG A CA 1
ATOM 3450 C C . ARG A 1 462 ? -23.008 3.288 38.201 1.00 67.81 462 ARG A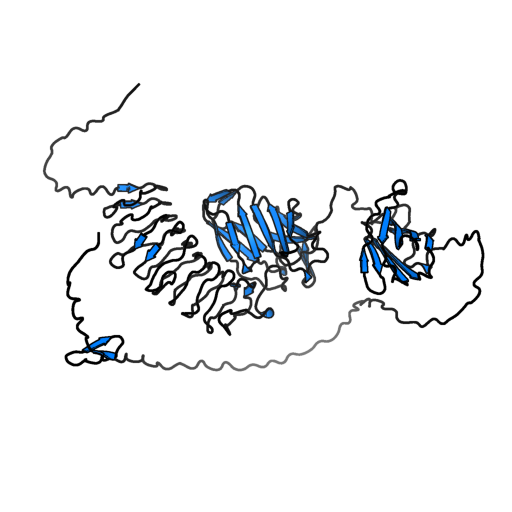 C 1
ATOM 3452 O O . ARG A 1 462 ? -23.869 2.417 38.330 1.00 67.81 462 ARG A O 1
ATOM 3459 N N . ASN A 1 463 ? -23.293 4.572 38.361 1.00 71.56 463 ASN A N 1
ATOM 3460 C CA . ASN A 1 463 ? -24.595 5.065 38.785 1.00 71.56 463 ASN A CA 1
ATOM 3461 C C . ASN A 1 463 ? -25.107 6.144 37.833 1.00 71.56 463 ASN A C 1
ATOM 3463 O O . ASN A 1 463 ? -24.340 6.941 37.303 1.00 71.56 463 ASN A O 1
ATOM 3467 N N . ALA A 1 464 ? -26.429 6.195 37.681 1.00 77.69 464 ALA A N 1
ATOM 3468 C CA . ALA A 1 464 ? -27.123 7.209 36.907 1.00 77.69 464 ALA A CA 1
ATOM 3469 C C . ALA A 1 464 ? -28.283 7.812 37.710 1.00 77.69 464 ALA A C 1
ATOM 3471 O O . ALA A 1 464 ? -28.889 7.162 38.562 1.00 77.69 464 ALA A O 1
ATOM 3472 N N . PHE A 1 465 ? -28.581 9.068 37.413 1.00 81.25 465 PHE A N 1
ATOM 3473 C CA . PHE A 1 465 ? -29.685 9.864 37.918 1.00 81.25 465 PHE A CA 1
ATOM 3474 C C . PHE A 1 465 ? -30.442 10.425 36.719 1.00 81.25 465 PHE A C 1
ATOM 3476 O O . PHE A 1 465 ? -29.818 10.894 35.769 1.00 81.25 465 PHE A O 1
ATOM 3483 N N . ALA A 1 466 ? -31.772 10.410 36.758 1.00 82.19 466 ALA A N 1
ATOM 3484 C CA . ALA A 1 466 ? -32.589 11.024 35.724 1.00 82.19 466 ALA A CA 1
ATOM 3485 C C . ALA A 1 466 ? -33.832 11.678 36.323 1.00 82.19 466 ALA A C 1
ATOM 3487 O O . ALA A 1 466 ? -34.496 11.083 37.172 1.00 82.19 466 ALA A O 1
ATOM 3488 N N . GLU A 1 467 ? -34.172 12.874 35.847 1.00 84.31 467 GLU A N 1
ATOM 3489 C CA . GLU A 1 467 ? -35.387 13.577 36.259 1.00 84.31 467 GLU A CA 1
ATOM 3490 C C . GLU A 1 467 ? -35.894 14.513 35.157 1.00 84.31 467 GLU A C 1
ATOM 3492 O O . GLU A 1 467 ? -35.100 15.094 34.419 1.00 84.31 467 GLU A O 1
ATOM 3497 N N . ALA A 1 468 ? -37.218 14.639 35.042 1.00 87.56 468 ALA A N 1
ATOM 3498 C CA . ALA A 1 468 ? -37.885 15.546 34.116 1.00 87.56 468 ALA A CA 1
ATOM 3499 C C . ALA A 1 468 ? -38.474 16.760 34.847 1.00 87.56 468 ALA A C 1
ATOM 3501 O O . ALA A 1 468 ? -39.065 16.628 35.916 1.00 87.56 468 ALA A O 1
ATOM 3502 N N . PHE A 1 469 ? -38.351 17.926 34.221 1.00 89.25 469 PHE A N 1
ATOM 3503 C CA . PHE A 1 469 ? -38.793 19.225 34.705 1.00 89.25 469 PHE A CA 1
ATOM 3504 C C . PHE A 1 469 ? -39.679 19.892 33.656 1.00 89.25 469 PHE A C 1
ATOM 3506 O O . PHE A 1 469 ? -39.434 19.783 32.453 1.00 89.25 469 PHE A O 1
ATOM 3513 N N . TYR A 1 470 ? -40.696 20.611 34.120 1.00 88.38 470 TYR A N 1
ATOM 3514 C CA . TYR A 1 470 ? -41.603 21.380 33.275 1.00 88.38 470 TYR A CA 1
ATOM 3515 C C . TYR A 1 470 ? -41.390 22.869 33.545 1.00 88.38 470 TYR A C 1
ATOM 3517 O O . TYR A 1 470 ? -41.507 23.321 34.686 1.00 88.38 470 TYR A O 1
ATOM 3525 N N . ILE A 1 471 ? -41.051 23.614 32.492 1.00 84.44 471 ILE A N 1
ATOM 3526 C CA . ILE A 1 471 ? -40.803 25.054 32.537 1.00 84.44 471 ILE A CA 1
ATOM 3527 C C . ILE A 1 471 ? -42.174 25.733 32.464 1.00 84.44 471 ILE A C 1
ATOM 3529 O O . ILE A 1 471 ? -42.749 25.917 31.398 1.00 84.44 471 ILE A O 1
ATOM 3533 N N . HIS A 1 472 ? -42.764 26.020 33.623 1.00 79.81 472 HIS A N 1
ATOM 3534 C CA . HIS A 1 472 ? -44.064 26.692 33.742 1.00 79.81 472 HIS A CA 1
ATOM 3535 C C . HIS A 1 472 ? -43.902 28.220 33.808 1.00 79.81 472 HIS A C 1
ATOM 3537 O O . HIS A 1 472 ? -44.432 28.851 34.724 1.00 79.81 472 HIS A O 1
ATOM 3543 N N . ASP A 1 473 ? -43.107 28.787 32.893 1.00 77.56 473 ASP A N 1
ATOM 3544 C CA . ASP A 1 473 ? -42.736 30.213 32.848 1.00 77.56 473 ASP A CA 1
ATOM 3545 C C . ASP A 1 473 ? -42.128 30.738 34.168 1.00 77.56 473 ASP A C 1
ATOM 3547 O O . ASP A 1 473 ? -42.342 31.882 34.573 1.00 77.56 473 ASP A O 1
ATOM 3551 N N . LYS A 1 474 ? -41.402 29.879 34.896 1.00 81.75 474 LYS A N 1
ATOM 3552 C CA . LYS A 1 474 ? -40.767 30.195 36.186 1.00 81.75 474 LYS A CA 1
ATOM 3553 C C . LYS A 1 474 ? -39.408 29.515 36.306 1.00 81.75 474 LYS A C 1
ATOM 3555 O O . LYS A 1 474 ? -39.252 28.380 35.852 1.00 81.75 474 LYS A O 1
ATOM 3560 N N . SER A 1 475 ? -38.471 30.173 36.992 1.00 88.06 475 SER A N 1
ATOM 3561 C CA . SER A 1 475 ? -37.207 29.555 37.405 1.00 88.06 475 SER A CA 1
ATOM 3562 C C . SER A 1 475 ? -37.464 28.357 38.326 1.00 88.06 475 SER A C 1
ATOM 3564 O O . SER A 1 475 ? -38.395 28.350 39.137 1.00 88.06 475 SER A O 1
ATOM 3566 N N . ILE A 1 476 ? -36.622 27.337 38.207 1.00 90.12 476 ILE A N 1
ATOM 3567 C CA . ILE A 1 476 ? -36.704 26.079 38.947 1.00 90.12 476 ILE A CA 1
ATOM 3568 C C . ILE A 1 476 ? -35.446 25.968 39.799 1.00 90.12 476 ILE A C 1
ATOM 3570 O O . ILE A 1 476 ? -34.346 26.132 39.292 1.00 90.12 476 ILE A O 1
ATOM 3574 N N . ILE A 1 477 ? -35.580 25.643 41.083 1.00 90.25 477 ILE A N 1
ATOM 3575 C CA . ILE A 1 477 ? -34.450 25.222 41.916 1.00 90.25 477 ILE A CA 1
ATOM 3576 C C . ILE A 1 477 ? -34.902 24.005 42.707 1.00 90.25 477 ILE A C 1
ATOM 3578 O O . ILE A 1 477 ? -35.839 24.084 43.500 1.00 90.25 477 ILE A O 1
ATOM 3582 N N . LYS A 1 478 ? -34.228 22.875 42.505 1.00 86.69 478 LYS A N 1
ATOM 3583 C CA . LYS A 1 478 ? -34.479 21.642 43.244 1.00 86.69 478 LYS A CA 1
ATOM 3584 C C . LYS A 1 478 ? -33.187 21.146 43.875 1.00 86.69 478 LYS A C 1
ATOM 3586 O O . LYS A 1 478 ? -32.208 20.904 43.175 1.00 86.69 478 LYS A O 1
ATOM 3591 N N . LYS A 1 479 ? -33.195 21.009 45.202 1.00 84.25 479 LYS A N 1
ATOM 3592 C CA . LYS A 1 479 ? -32.075 20.489 45.996 1.00 84.25 479 LYS A CA 1
ATOM 3593 C C . LYS A 1 479 ? -32.361 19.063 46.446 1.00 84.25 479 LYS A C 1
ATOM 3595 O O . LYS A 1 479 ? -33.502 18.725 46.756 1.00 84.25 479 LYS A O 1
ATOM 3600 N N . TYR A 1 480 ? -31.311 18.256 46.523 1.00 79.56 480 TYR A N 1
ATOM 3601 C CA . TYR A 1 480 ? -31.390 16.848 46.890 1.00 79.56 480 TYR A CA 1
ATOM 3602 C C . TYR A 1 480 ? -30.501 16.586 48.104 1.00 79.56 480 TYR A C 1
ATOM 3604 O O . TYR A 1 480 ? -29.300 16.867 48.092 1.00 79.56 480 TYR A O 1
ATOM 3612 N N . THR A 1 481 ? -31.095 16.046 49.168 1.00 61.69 481 THR A N 1
ATOM 3613 C CA . THR A 1 481 ? -30.409 15.801 50.448 1.00 61.69 481 THR A CA 1
ATOM 3614 C C . THR A 1 481 ? -30.254 14.312 50.777 1.00 61.69 481 THR A C 1
ATOM 3616 O O . THR A 1 481 ? -29.566 13.964 51.735 1.00 61.69 481 THR A O 1
ATOM 3619 N N . GLY A 1 482 ? -30.834 13.411 49.973 1.00 54.09 482 GLY A N 1
ATOM 3620 C CA . GLY A 1 482 ? -30.752 11.959 50.166 1.00 54.09 482 GLY A CA 1
ATOM 3621 C C . GLY A 1 482 ? -29.469 11.304 49.629 1.00 54.09 482 GLY A C 1
ATOM 3622 O O . GLY A 1 482 ? -28.906 11.727 48.621 1.00 54.09 482 GLY A O 1
ATOM 3623 N N . ASN A 1 483 ? -29.037 10.202 50.260 1.00 51.56 483 ASN A N 1
ATOM 3624 C CA . ASN A 1 483 ? -27.992 9.326 49.717 1.00 51.56 483 ASN A CA 1
ATOM 3625 C C . ASN A 1 483 ? -28.557 8.549 48.516 1.00 51.56 483 ASN A C 1
ATOM 3627 O O . ASN A 1 483 ? -29.257 7.555 48.713 1.00 51.56 483 ASN A O 1
ATOM 3631 N N . THR A 1 484 ? -28.229 9.008 47.314 1.00 48.50 484 THR A N 1
ATOM 3632 C CA . THR A 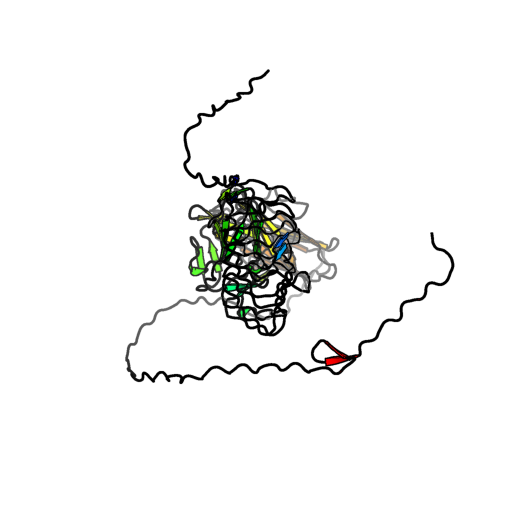1 484 ? -28.641 8.547 45.975 1.00 48.50 484 THR A CA 1
ATOM 3633 C C . THR A 1 484 ? -29.316 7.179 45.873 1.00 48.50 484 THR A C 1
ATOM 3635 O O . THR A 1 484 ? -28.693 6.134 46.079 1.00 48.50 484 THR A O 1
ATOM 3638 N N . GLY A 1 485 ? -30.604 7.208 45.524 1.00 44.19 485 GLY A N 1
ATOM 3639 C CA . GLY A 1 485 ? -31.327 6.099 44.903 1.00 44.19 485 GLY A CA 1
ATOM 3640 C C . GLY A 1 485 ? -31.355 6.254 43.380 1.00 44.19 485 GLY A C 1
ATOM 3641 O O . GLY A 1 485 ? -31.046 7.326 42.858 1.00 44.19 485 GLY A O 1
ATOM 3642 N N . TYR A 1 486 ? -31.707 5.173 42.687 1.00 48.97 486 TYR A N 1
ATOM 3643 C CA . TYR A 1 486 ? -31.582 4.995 41.232 1.00 48.97 486 TYR A CA 1
ATOM 3644 C C . TYR A 1 486 ? -32.600 5.822 40.411 1.00 48.97 486 TYR A C 1
ATOM 3646 O O . TYR A 1 486 ? -32.558 5.803 39.184 1.00 48.97 486 TYR A O 1
ATOM 3654 N N . THR A 1 487 ? -33.499 6.558 41.080 1.00 49.22 487 THR A N 1
ATOM 3655 C CA . THR A 1 487 ? -34.489 7.494 40.512 1.00 49.22 487 THR A CA 1
ATOM 3656 C C . THR A 1 487 ? -34.726 8.688 41.458 1.00 49.22 487 THR A C 1
ATOM 3658 O O . THR A 1 487 ? -34.380 8.629 42.644 1.00 49.22 487 THR A O 1
ATOM 3661 N N . SER A 1 488 ? -35.328 9.778 40.959 1.00 46.28 488 SER A N 1
ATOM 3662 C CA . SER A 1 488 ? -35.678 10.977 41.749 1.00 46.28 488 SER A CA 1
ATOM 3663 C C . SER A 1 488 ? -36.663 10.704 42.897 1.00 46.28 488 SER A C 1
ATOM 3665 O O . SER A 1 488 ? -36.621 11.382 43.919 1.00 46.28 488 SER A O 1
ATOM 3667 N N . GLU A 1 489 ? -37.499 9.669 42.780 1.00 42.22 489 GLU A N 1
ATOM 3668 C CA . GLU A 1 489 ? -38.496 9.268 43.789 1.00 42.22 489 GLU A CA 1
ATOM 3669 C C . GLU A 1 489 ? -37.871 8.640 45.047 1.00 42.22 489 GLU A C 1
ATOM 3671 O O . GLU A 1 489 ? -38.512 8.562 46.093 1.00 42.22 489 GLU A O 1
ATOM 3676 N N . GLN A 1 490 ? -36.616 8.189 44.964 1.00 45.38 490 GLN A N 1
ATOM 3677 C CA . GLN A 1 490 ? -35.892 7.540 46.064 1.00 45.38 490 GLN A CA 1
ATOM 3678 C C . GLN A 1 490 ? -34.957 8.496 46.818 1.00 45.38 490 GLN A C 1
ATOM 3680 O O . GLN A 1 490 ? -34.277 8.088 47.764 1.00 45.38 490 GLN A O 1
ATOM 3685 N N . GLN A 1 491 ? -34.906 9.767 46.413 1.00 46.03 491 GLN A N 1
ATOM 3686 C CA . GLN A 1 491 ? -34.158 10.807 47.107 1.00 46.03 491 GLN A CA 1
ATOM 3687 C C . GLN A 1 491 ? -35.141 11.652 47.914 1.00 46.03 491 GLN A C 1
ATOM 3689 O O . GLN A 1 491 ? -36.016 12.303 47.351 1.00 46.03 491 GLN A O 1
ATOM 3694 N N . ASN A 1 492 ? -35.013 11.634 49.245 1.00 41.81 492 ASN A N 1
ATOM 3695 C CA . ASN A 1 492 ? -35.807 12.512 50.103 1.00 41.81 492 ASN A CA 1
ATOM 3696 C C . ASN A 1 492 ? -35.641 13.965 49.634 1.00 41.81 492 ASN A C 1
ATOM 3698 O O . ASN A 1 492 ? -34.528 14.492 49.592 1.00 41.81 492 ASN A O 1
ATOM 3702 N N . VAL A 1 493 ? -36.762 14.584 49.273 1.00 42.88 493 VAL A N 1
ATOM 3703 C CA . VAL A 1 493 ? -36.853 16.000 48.926 1.00 42.88 493 VAL A CA 1
ATOM 3704 C C . VAL A 1 493 ? -36.988 16.772 50.233 1.00 42.88 493 VAL A C 1
ATOM 3706 O O . VAL A 1 493 ? -37.945 16.558 50.980 1.00 42.88 493 VAL A O 1
ATOM 3709 N N . GLU A 1 494 ? -36.059 17.681 50.527 1.00 34.25 494 GLU A N 1
ATOM 3710 C CA . GLU A 1 494 ? -36.294 18.656 51.591 1.00 34.25 494 GLU A CA 1
ATOM 3711 C C . GLU A 1 494 ? -37.406 19.608 51.148 1.00 34.25 494 GLU A C 1
ATOM 3713 O O . GLU A 1 494 ? -37.228 20.482 50.302 1.00 34.25 494 GLU A O 1
ATOM 3718 N N . SER A 1 495 ? -38.587 19.407 51.729 1.00 38.88 495 SER A N 1
ATOM 3719 C CA . SER A 1 495 ? -39.703 20.340 51.641 1.00 38.88 495 SER A CA 1
ATOM 3720 C C . SER A 1 495 ? -39.486 21.442 52.672 1.00 38.88 495 SER A C 1
ATOM 3722 O O . SER A 1 495 ? -40.055 21.383 53.754 1.00 38.88 495 SER A O 1
ATOM 3724 N N . ASN A 1 496 ? -38.657 22.432 52.351 1.00 28.80 496 ASN A N 1
ATOM 3725 C CA . ASN A 1 496 ? -38.644 23.710 53.060 1.00 28.80 496 ASN A CA 1
ATOM 3726 C C . ASN A 1 496 ? -38.876 24.825 52.043 1.00 28.80 496 ASN A C 1
ATOM 3728 O O . ASN A 1 496 ? -37.955 25.424 51.494 1.00 28.80 496 ASN A O 1
ATOM 3732 N N . VAL A 1 497 ? -40.164 25.046 51.785 1.00 28.78 497 VAL A N 1
ATOM 3733 C CA . VAL A 1 497 ? -40.694 26.312 51.293 1.00 28.78 497 VAL A CA 1
ATOM 3734 C C . VAL A 1 497 ? -40.637 27.289 52.464 1.00 28.78 497 VAL A C 1
ATOM 3736 O O . VAL A 1 497 ? -41.279 27.044 53.484 1.00 28.78 497 VAL A O 1
ATOM 3739 N N . GLU A 1 498 ? -39.937 28.409 52.301 1.00 25.64 498 GLU A N 1
ATOM 3740 C CA . GLU A 1 498 ? -40.377 29.656 52.919 1.00 25.64 498 GLU A CA 1
ATOM 3741 C C . GLU A 1 498 ? -40.850 30.589 51.797 1.00 25.64 498 GLU A C 1
ATOM 3743 O O . GLU A 1 498 ? -40.225 30.711 50.744 1.00 25.64 498 GLU A O 1
ATOM 3748 N N . LEU A 1 499 ? -42.063 31.088 52.022 1.00 30.05 499 LEU A N 1
ATOM 3749 C CA . LEU A 1 499 ? -43.006 31.777 51.141 1.00 30.05 499 LEU A CA 1
ATOM 3750 C C . LEU A 1 499 ? -42.416 33.089 50.584 1.00 30.05 499 LEU A C 1
ATOM 3752 O O . LEU A 1 499 ? -41.671 33.767 51.273 1.00 30.05 499 LEU A O 1
ATOM 3756 N N . ASP A 1 500 ? -42.754 33.493 49.358 1.00 25.47 500 ASP A N 1
ATOM 3757 C CA . ASP A 1 500 ? -43.951 34.322 49.188 1.00 25.47 500 ASP A CA 1
ATOM 3758 C C . ASP A 1 500 ? -44.928 33.849 48.089 1.00 25.47 500 ASP A C 1
ATOM 3760 O O . ASP A 1 500 ? -44.653 33.850 46.893 1.00 25.47 500 ASP A O 1
ATOM 3764 N N . ALA A 1 501 ? -46.128 33.509 48.573 1.00 25.02 501 ALA A N 1
ATOM 3765 C CA . ALA A 1 501 ? -47.449 33.782 48.007 1.00 25.02 501 ALA A CA 1
ATOM 3766 C C . ALA A 1 501 ? -47.823 33.244 46.598 1.00 25.02 501 ALA A C 1
ATOM 3768 O O . ALA A 1 501 ? -47.764 33.955 45.602 1.00 25.02 501 ALA A O 1
ATOM 3769 N N . ILE A 1 502 ? -48.429 32.043 46.560 1.00 27.41 502 ILE A N 1
ATOM 3770 C CA . ILE A 1 502 ? -49.891 31.800 46.371 1.00 27.41 502 ILE A CA 1
ATOM 3771 C C . ILE A 1 502 ? -50.150 30.433 45.700 1.00 27.41 502 ILE A C 1
ATOM 3773 O O . ILE A 1 502 ? -49.897 30.218 44.520 1.00 27.41 502 ILE A O 1
ATOM 3777 N N . THR A 1 503 ? -50.695 29.537 46.531 1.00 28.11 503 THR A N 1
ATOM 3778 C CA . THR A 1 503 ? -51.629 28.415 46.300 1.00 28.11 503 THR A CA 1
ATOM 3779 C C . THR A 1 503 ? -51.725 27.763 44.916 1.00 28.11 503 THR A C 1
ATOM 3781 O O . THR A 1 503 ? -52.295 28.330 43.991 1.00 28.11 503 THR A O 1
ATOM 3784 N N . SER A 1 504 ? -51.411 26.464 44.868 1.00 26.34 504 SER A N 1
ATOM 3785 C CA . SER A 1 504 ? -52.161 25.515 44.040 1.00 26.34 504 SER A CA 1
ATOM 3786 C C . SER A 1 504 ? -52.520 24.281 44.869 1.00 26.34 504 SER A C 1
ATOM 3788 O O . SER A 1 504 ? -51.705 23.392 45.094 1.00 26.34 504 SER A O 1
ATOM 3790 N N . ASN A 1 505 ? -53.761 24.256 45.353 1.00 30.02 505 ASN A N 1
ATOM 3791 C CA . ASN A 1 505 ? -54.490 23.003 45.468 1.00 30.02 505 ASN A CA 1
ATOM 3792 C C . ASN A 1 505 ? -55.029 22.713 44.071 1.00 30.02 505 ASN A C 1
ATOM 3794 O O . ASN A 1 505 ? -55.812 23.525 43.594 1.00 30.02 505 ASN A O 1
ATOM 3798 N N . GLN A 1 506 ? -54.659 21.582 43.475 1.00 27.64 506 GLN A N 1
ATOM 3799 C CA . GLN A 1 506 ? -55.534 20.674 42.721 1.00 27.64 506 GLN A CA 1
ATOM 3800 C C . GLN A 1 506 ? -54.690 19.429 42.386 1.00 27.64 506 GLN A C 1
ATOM 3802 O O . GLN A 1 506 ? -53.725 19.487 41.629 1.00 27.64 506 GLN A O 1
ATOM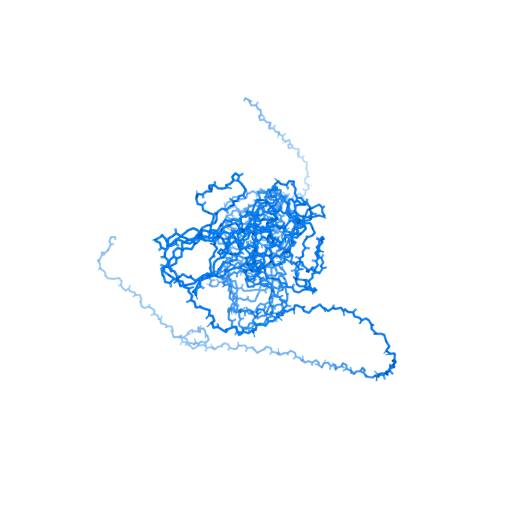 3807 N N . LEU A 1 507 ? -55.039 18.326 43.052 1.00 29.88 507 LEU A N 1
ATOM 3808 C CA . LEU A 1 507 ? -54.614 16.965 42.745 1.00 29.88 507 LEU A CA 1
ATOM 3809 C C . LEU A 1 507 ? -55.276 16.472 41.450 1.00 29.88 507 LEU A C 1
ATOM 3811 O O . LEU A 1 507 ? -56.389 16.882 41.135 1.00 29.88 507 LEU A O 1
ATOM 3815 N N . ASN A 1 508 ? -54.648 15.437 40.887 1.00 27.08 508 ASN A N 1
ATOM 3816 C CA . ASN A 1 508 ? -55.186 14.415 39.987 1.00 27.08 508 ASN A CA 1
ATOM 3817 C C . ASN A 1 508 ? -55.431 14.801 38.526 1.00 27.08 508 ASN A C 1
ATOM 3819 O O . ASN A 1 508 ? -56.489 15.310 38.185 1.00 27.08 508 ASN A O 1
ATOM 3823 N N . GLU A 1 509 ? -54.569 14.272 37.654 1.00 23.62 509 GLU A N 1
ATOM 3824 C CA . GLU A 1 509 ? -55.066 13.410 36.580 1.00 23.62 509 GLU A CA 1
ATOM 3825 C C . GLU A 1 509 ? -54.079 12.268 36.270 1.00 23.62 509 GLU A C 1
ATOM 3827 O O . GLU A 1 509 ? -52.946 12.472 35.850 1.00 23.62 509 GLU A O 1
ATOM 3832 N N . SER A 1 510 ? -54.556 11.065 36.599 1.00 24.06 510 SER A N 1
ATOM 3833 C CA . SER A 1 510 ? -54.337 9.754 35.981 1.00 24.06 510 SER A CA 1
ATOM 3834 C C . SER A 1 510 ? -52.943 9.362 35.473 1.00 24.06 510 SER A C 1
ATOM 3836 O O . SER A 1 510 ? -52.519 9.690 34.372 1.00 24.06 510 SER A O 1
ATOM 3838 N N . SER A 1 511 ? -52.326 8.472 36.247 1.00 30.38 511 SER A N 1
ATOM 3839 C CA . SER A 1 511 ? -51.363 7.468 35.800 1.00 30.38 511 SER A CA 1
ATOM 3840 C C . SER A 1 511 ? -51.916 6.585 34.670 1.00 30.38 511 SER A C 1
ATOM 3842 O O . SER A 1 511 ? -52.971 5.972 34.847 1.00 30.38 511 SER A O 1
ATOM 3844 N N . GLU A 1 512 ? -51.150 6.408 33.593 1.00 23.45 512 GLU A N 1
ATOM 3845 C CA . GLU A 1 512 ? -51.202 5.203 32.753 1.00 23.45 512 GLU A CA 1
ATOM 3846 C C . GLU A 1 512 ? -49.832 4.490 32.772 1.00 23.45 512 GLU A C 1
ATOM 3848 O O . GLU A 1 512 ? -48.804 5.164 32.663 1.00 23.45 512 GLU A O 1
ATOM 3853 N N . PRO A 1 513 ? -49.782 3.152 32.946 1.00 31.22 513 PRO A N 1
ATOM 3854 C CA . PRO A 1 513 ? -48.539 2.400 33.093 1.00 31.22 513 PRO A CA 1
ATOM 3855 C C . PRO A 1 513 ? -48.143 1.667 31.801 1.00 31.22 513 PRO A C 1
ATOM 3857 O O . PRO A 1 513 ? -48.923 0.880 31.280 1.00 31.22 513 PRO A O 1
ATOM 3860 N N . TYR A 1 514 ? -46.897 1.820 31.353 1.00 24.61 514 TYR A N 1
ATOM 3861 C CA . TYR A 1 514 ? -46.209 0.927 30.404 1.00 24.61 514 TYR A CA 1
ATOM 3862 C C . TYR A 1 514 ? -44.698 1.119 30.607 1.00 24.61 514 TYR A C 1
ATOM 3864 O O . TYR A 1 514 ? -44.260 2.244 30.797 1.00 24.61 514 TYR A O 1
ATOM 3872 N N . ALA A 1 515 ? -43.798 0.143 30.573 1.00 24.28 515 ALA A N 1
ATOM 3873 C CA . ALA A 1 515 ? -43.827 -1.305 30.689 1.00 24.28 515 ALA A CA 1
ATOM 3874 C C . ALA A 1 515 ? -42.401 -1.677 31.149 1.00 24.28 515 ALA A C 1
ATOM 3876 O O . ALA A 1 515 ? -41.421 -1.040 30.765 1.00 24.28 515 ALA A O 1
ATOM 3877 N N . ASN A 1 516 ? -42.293 -2.673 32.018 1.00 27.20 516 ASN A N 1
ATOM 3878 C CA . ASN A 1 516 ? -41.047 -3.096 32.643 1.00 27.20 516 ASN A CA 1
ATOM 3879 C C . ASN A 1 516 ? -40.204 -3.901 31.631 1.00 27.20 516 ASN A C 1
ATOM 3881 O O . ASN A 1 516 ? -40.498 -5.074 31.405 1.00 27.20 516 ASN A O 1
ATOM 3885 N N . LEU A 1 517 ? -39.171 -3.310 31.020 1.00 24.92 517 LEU A N 1
ATOM 3886 C CA . LEU A 1 517 ? -38.137 -4.075 30.309 1.00 24.92 517 LEU A CA 1
ATOM 3887 C C . LEU A 1 517 ? -37.127 -4.587 31.338 1.00 24.92 517 LEU A C 1
ATOM 3889 O O . LEU A 1 517 ? -36.091 -3.989 31.608 1.00 24.92 517 LEU A O 1
ATOM 3893 N N . THR A 1 518 ? -37.501 -5.702 31.955 1.00 26.16 518 THR A N 1
ATOM 3894 C CA . THR A 1 518 ? -36.584 -6.563 32.697 1.00 26.16 518 THR A CA 1
ATOM 3895 C C . THR A 1 518 ? -35.810 -7.402 31.688 1.00 26.16 518 THR A C 1
ATOM 3897 O O . THR A 1 518 ? -36.401 -8.094 30.861 1.00 26.16 518 THR A O 1
ATOM 3900 N N . SER A 1 519 ? -34.482 -7.330 31.745 1.00 29.11 519 SER A N 1
ATOM 3901 C CA . SER A 1 519 ? -33.587 -8.218 31.006 1.00 29.11 519 SER A CA 1
ATOM 3902 C C . SER A 1 519 ? -33.861 -9.679 31.394 1.00 29.11 519 SER A C 1
ATOM 3904 O O . SER A 1 519 ? -33.949 -9.971 32.591 1.00 29.11 519 SER A O 1
ATOM 3906 N N . PRO A 1 520 ? -33.976 -10.624 30.444 1.00 26.52 520 PRO A N 1
ATOM 3907 C CA . PRO A 1 520 ? -34.069 -12.032 30.792 1.00 26.52 520 PRO A CA 1
ATOM 3908 C C . PRO A 1 520 ? -32.701 -12.543 31.262 1.00 26.52 520 PRO A C 1
ATOM 3910 O O . PRO A 1 520 ? -31.737 -12.600 30.503 1.00 26.52 520 PRO A O 1
ATOM 3913 N N . ILE A 1 521 ? -32.640 -12.942 32.531 1.00 26.91 521 ILE A N 1
ATOM 3914 C CA . ILE A 1 521 ? -31.600 -13.820 33.071 1.00 26.91 521 ILE A CA 1
ATOM 3915 C C . ILE A 1 521 ? -31.892 -15.220 32.522 1.00 26.91 521 ILE A C 1
ATOM 3917 O O . ILE A 1 521 ? -32.884 -15.839 32.906 1.00 26.91 521 ILE A O 1
ATOM 3921 N N . ILE A 1 522 ? -31.055 -15.722 31.613 1.00 25.14 522 ILE A N 1
ATOM 3922 C CA . ILE A 1 522 ? -31.103 -17.124 31.185 1.00 25.14 522 ILE A CA 1
ATOM 3923 C C . ILE A 1 522 ? -30.172 -17.925 32.099 1.00 25.14 522 ILE A C 1
ATOM 3925 O O . ILE A 1 522 ? -28.963 -17.993 31.886 1.00 25.14 522 ILE A O 1
ATOM 3929 N N . GLU A 1 523 ? -30.751 -18.555 33.122 1.00 24.80 523 GLU A N 1
ATOM 3930 C CA . GLU A 1 523 ? -30.136 -19.693 33.805 1.00 24.80 523 GLU A CA 1
ATOM 3931 C C . GLU A 1 523 ? -30.205 -20.920 32.887 1.00 24.80 523 GLU A C 1
ATOM 3933 O O . GLU A 1 523 ? -31.275 -21.466 32.606 1.00 24.80 523 GLU A O 1
ATOM 3938 N N . LYS A 1 524 ? -29.045 -21.375 32.410 1.00 24.31 524 LYS A N 1
ATOM 3939 C CA . LYS A 1 524 ? -28.918 -22.606 31.627 1.00 24.31 524 LYS A CA 1
ATOM 3940 C C . LYS A 1 524 ? -28.979 -23.810 32.572 1.00 24.31 524 LYS A C 1
ATOM 3942 O O . LYS A 1 524 ? -27.983 -24.181 33.188 1.00 24.31 524 LYS A O 1
ATOM 3947 N N . THR A 1 525 ? -30.153 -24.425 32.687 1.00 25.55 525 THR A N 1
ATOM 3948 C CA . THR A 1 525 ? -30.334 -25.726 33.346 1.00 25.55 525 THR A CA 1
ATOM 3949 C C . THR A 1 525 ? -30.081 -26.864 32.356 1.00 25.55 525 THR A C 1
ATOM 3951 O O . THR A 1 525 ? -30.619 -26.903 31.252 1.00 25.55 525 THR A O 1
ATOM 3954 N N . ILE A 1 526 ? -29.218 -27.792 32.767 1.00 24.69 526 ILE A N 1
ATOM 3955 C CA . ILE A 1 526 ? -28.857 -29.021 32.056 1.00 24.69 526 ILE A CA 1
ATOM 3956 C C . ILE A 1 526 ? -30.010 -30.027 32.167 1.00 24.69 526 ILE A C 1
ATOM 3958 O O . ILE A 1 526 ? -30.499 -30.286 33.265 1.00 24.69 526 ILE A O 1
ATOM 3962 N N . SER A 1 527 ? -30.380 -30.661 31.053 1.00 24.67 527 SER A N 1
ATOM 3963 C CA . SER A 1 527 ? -31.053 -31.965 31.061 1.00 24.67 527 SER A CA 1
ATOM 3964 C C . SER A 1 527 ? -30.459 -32.875 29.983 1.00 24.67 527 SER A C 1
ATOM 3966 O O . SER A 1 527 ? -30.222 -32.469 28.847 1.00 24.67 527 SER A O 1
ATOM 3968 N N . VAL A 1 528 ? -30.135 -34.089 30.421 1.00 24.86 528 VAL A N 1
ATOM 3969 C CA . VAL A 1 528 ? -29.539 -35.206 29.681 1.00 24.86 528 VAL A CA 1
ATOM 3970 C C . VAL A 1 528 ? -30.659 -36.169 29.268 1.00 24.86 528 VAL A C 1
ATOM 3972 O O . VAL A 1 528 ? -31.654 -36.250 29.981 1.00 24.86 528 VAL A O 1
ATOM 3975 N N . GLU A 1 529 ? -30.415 -36.909 28.176 1.00 24.38 529 GLU A N 1
ATOM 3976 C CA . GLU A 1 529 ? -31.039 -38.167 27.692 1.00 24.38 529 GLU A CA 1
ATOM 3977 C C . GLU A 1 529 ? -31.777 -38.043 26.343 1.00 24.38 529 GLU A C 1
ATOM 3979 O O . GLU A 1 529 ? -32.912 -37.589 26.268 1.00 24.38 529 GLU A O 1
ATOM 3984 N N . ASN A 1 530 ? -31.180 -38.526 25.242 1.00 25.94 530 ASN A N 1
ATOM 3985 C CA . ASN A 1 530 ? -31.190 -39.958 24.912 1.00 25.94 530 ASN A CA 1
ATOM 3986 C C . ASN A 1 530 ? -30.446 -40.288 23.604 1.00 25.94 530 ASN A C 1
ATOM 3988 O O . ASN A 1 530 ? -30.554 -39.605 22.588 1.00 25.94 530 ASN A O 1
ATOM 3992 N N . GLU A 1 531 ? -29.720 -41.403 23.654 1.00 26.30 531 GLU A N 1
ATOM 3993 C CA . GLU A 1 531 ? -29.100 -42.113 22.536 1.00 26.30 531 GLU A CA 1
ATOM 3994 C C . GLU A 1 531 ? -30.159 -42.736 21.598 1.00 26.30 531 GLU A C 1
ATOM 3996 O O . GLU A 1 531 ? -31.139 -43.296 22.086 1.00 26.30 531 GLU A O 1
ATOM 4001 N N . LYS A 1 532 ? -29.933 -42.752 20.271 1.00 26.05 532 LYS A N 1
ATOM 4002 C CA . LYS A 1 532 ? -29.517 -43.947 19.486 1.00 26.05 532 LYS A CA 1
ATOM 4003 C C . LYS A 1 532 ? -29.757 -43.840 17.964 1.00 26.05 532 LYS A C 1
ATOM 4005 O O . LYS A 1 532 ? -30.837 -43.494 17.509 1.00 26.05 532 LYS A O 1
ATOM 4010 N N . GLN A 1 533 ? -28.764 -44.399 17.257 1.00 25.70 533 GLN A N 1
ATOM 4011 C CA . GLN A 1 533 ? -28.800 -45.186 16.004 1.00 25.70 533 GLN A CA 1
ATOM 4012 C C . GLN A 1 533 ? -28.697 -44.513 14.617 1.00 25.70 533 GLN A C 1
ATOM 4014 O O . GLN A 1 533 ? -29.676 -44.197 13.958 1.00 25.70 533 GLN A O 1
ATOM 4019 N N . ILE A 1 534 ? -27.444 -44.454 14.143 1.00 26.97 534 ILE A N 1
ATOM 4020 C CA . ILE A 1 534 ? -26.866 -45.144 12.963 1.00 26.97 534 ILE A CA 1
ATOM 4021 C C . ILE A 1 534 ? -27.850 -45.656 11.891 1.00 26.97 534 ILE A C 1
ATOM 4023 O O . ILE A 1 534 ? -28.592 -46.608 12.125 1.00 26.97 534 ILE A O 1
ATOM 4027 N N . SER A 1 535 ? -27.646 -45.205 10.647 1.00 24.86 535 SER A N 1
ATOM 4028 C CA . SER A 1 535 ? -27.758 -46.067 9.463 1.00 24.86 535 SER A CA 1
ATOM 4029 C C . SER A 1 535 ? -26.827 -45.602 8.342 1.00 24.86 535 SER A C 1
ATOM 4031 O O . SER A 1 535 ? -26.983 -44.520 7.784 1.00 24.86 535 SER A O 1
ATOM 4033 N N . ASN A 1 536 ? -25.895 -46.486 7.990 1.00 28.47 536 ASN A N 1
ATOM 4034 C CA . ASN A 1 536 ? -25.031 -46.434 6.816 1.00 28.47 536 ASN A CA 1
ATOM 4035 C C . ASN A 1 536 ? -25.826 -46.270 5.511 1.00 28.47 536 ASN A C 1
ATOM 4037 O O . ASN A 1 536 ? -26.780 -47.015 5.275 1.00 28.47 536 ASN A O 1
ATOM 4041 N N . LYS A 1 537 ? -25.332 -45.434 4.591 1.00 26.28 537 LYS A N 1
ATOM 4042 C CA . LYS A 1 537 ? -25.561 -45.639 3.158 1.00 26.28 537 LYS A CA 1
ATOM 4043 C C . LYS A 1 537 ? -24.270 -45.389 2.375 1.00 26.28 537 LYS A C 1
ATOM 4045 O O . LYS A 1 537 ? -23.696 -44.311 2.406 1.00 26.28 537 LYS A O 1
ATOM 4050 N N . LYS A 1 538 ? -23.813 -46.472 1.752 1.00 26.23 538 LYS A N 1
ATOM 4051 C CA . LYS A 1 538 ? -22.698 -46.614 0.809 1.00 26.23 538 LYS A CA 1
ATOM 4052 C C . LYS A 1 538 ? -23.241 -46.457 -0.627 1.00 26.23 538 LYS A C 1
ATOM 4054 O O . LYS A 1 538 ? -24.435 -46.702 -0.803 1.00 26.23 538 LYS A O 1
ATOM 4059 N N . LEU A 1 539 ? -22.328 -46.221 -1.584 1.00 25.73 539 LEU A N 1
ATOM 4060 C CA . LEU A 1 539 ? -22.436 -46.098 -3.064 1.00 25.73 539 LEU A CA 1
ATOM 4061 C C . LEU A 1 539 ? -22.623 -44.640 -3.537 1.00 25.73 539 LEU A C 1
ATOM 4063 O O . LEU A 1 539 ? -23.439 -43.936 -2.964 1.00 25.73 539 LEU A O 1
ATOM 4067 N N . ASP A 1 540 ? -21.921 -44.117 -4.546 1.00 27.64 540 ASP A N 1
ATOM 4068 C CA . ASP A 1 540 ? -21.106 -44.739 -5.599 1.00 27.64 540 ASP A CA 1
ATOM 4069 C C . ASP A 1 540 ? -20.039 -43.759 -6.120 1.00 27.64 540 ASP A C 1
ATOM 4071 O O . ASP A 1 540 ? -20.255 -42.551 -6.160 1.00 27.64 540 ASP A O 1
ATOM 4075 N N . ILE A 1 541 ? -18.892 -44.303 -6.535 1.00 34.81 541 ILE A N 1
ATOM 4076 C CA . ILE A 1 541 ? -17.864 -43.597 -7.308 1.00 34.81 541 ILE A CA 1
ATOM 4077 C C . ILE A 1 541 ? -18.291 -43.691 -8.773 1.00 34.81 541 ILE A C 1
ATOM 4079 O O . ILE A 1 541 ? -18.227 -44.774 -9.360 1.00 34.81 541 ILE A O 1
ATOM 4083 N N . GLU A 1 542 ? -18.721 -42.575 -9.359 1.00 30.70 542 GLU A N 1
ATOM 4084 C CA . GLU A 1 542 ? -18.979 -42.478 -10.794 1.00 30.70 542 GLU A CA 1
ATOM 4085 C C . GLU A 1 542 ? -17.818 -41.793 -11.526 1.00 30.70 542 GLU A C 1
ATOM 4087 O O . GLU A 1 542 ? -17.059 -40.998 -10.976 1.00 30.70 542 GLU A O 1
ATOM 4092 N N . LYS A 1 543 ? -17.631 -42.247 -12.762 1.00 30.45 543 LYS A N 1
ATOM 4093 C CA . LYS A 1 543 ? -16.419 -42.218 -13.572 1.00 30.45 543 LYS A CA 1
ATOM 4094 C C . LYS A 1 543 ? -16.088 -40.831 -14.119 1.00 30.45 543 LYS A C 1
ATOM 4096 O O . LYS A 1 543 ? -16.951 -40.119 -14.615 1.00 30.45 543 LYS A O 1
ATOM 4101 N N . VAL A 1 544 ? -14.787 -40.565 -14.169 1.00 31.30 544 VAL A N 1
ATOM 4102 C CA . VAL A 1 544 ? -14.147 -39.540 -15.002 1.00 31.30 544 VAL A CA 1
ATOM 4103 C C . VAL A 1 544 ? -14.464 -39.799 -16.486 1.00 31.30 544 VAL A C 1
ATOM 4105 O O . VAL A 1 544 ? -14.186 -40.907 -16.962 1.00 31.30 544 VAL A O 1
ATOM 4108 N N . PRO A 1 545 ? -14.997 -38.824 -17.246 1.00 31.91 545 PRO A N 1
ATOM 4109 C CA . PRO A 1 545 ? -15.001 -38.884 -18.699 1.00 31.91 545 PRO A CA 1
ATOM 4110 C C . PRO A 1 545 ? -13.630 -38.473 -19.239 1.00 31.91 545 PRO A C 1
ATOM 4112 O O . PRO A 1 545 ? -13.053 -37.460 -18.852 1.00 31.91 545 PRO A O 1
ATOM 4115 N N . ILE A 1 546 ? -13.123 -39.294 -20.148 1.00 33.69 546 ILE A N 1
ATOM 4116 C CA . ILE A 1 546 ? -11.912 -39.071 -20.931 1.00 33.69 546 ILE A CA 1
ATOM 4117 C C . ILE A 1 546 ? -12.276 -38.032 -21.998 1.00 33.69 546 ILE A C 1
ATOM 4119 O O . ILE A 1 546 ? -13.168 -38.290 -22.806 1.00 33.69 546 ILE A O 1
ATOM 4123 N N . VAL A 1 547 ? -11.630 -36.865 -21.985 1.00 31.50 547 VAL A N 1
ATOM 4124 C CA . VAL A 1 547 ? -11.801 -35.856 -23.039 1.00 31.50 547 VAL A CA 1
ATOM 4125 C C . VAL A 1 547 ? -10.958 -36.266 -24.242 1.00 31.50 547 VAL A C 1
ATOM 4127 O O . VAL A 1 547 ? -9.751 -36.483 -24.146 1.00 31.50 547 VAL A O 1
ATOM 4130 N N . GLU A 1 548 ? -11.649 -36.431 -25.361 1.00 34.09 548 GLU A N 1
ATOM 4131 C CA . GLU A 1 548 ? -11.123 -36.754 -26.679 1.00 34.09 548 GLU A CA 1
ATOM 4132 C C . GLU A 1 548 ? -10.374 -35.536 -27.257 1.00 34.09 548 GLU A C 1
ATOM 4134 O O . GLU A 1 548 ? -10.801 -34.393 -27.103 1.00 34.09 548 GLU A O 1
ATOM 4139 N N . TYR A 1 549 ? -9.226 -35.788 -27.886 1.00 34.28 549 TYR A N 1
ATOM 4140 C CA . TYR A 1 549 ? -8.340 -34.784 -28.478 1.00 34.28 549 TYR A CA 1
ATOM 4141 C C . TYR A 1 549 ? -9.033 -34.035 -29.629 1.00 34.28 549 TYR A C 1
ATOM 4143 O O . TYR A 1 549 ? -9.384 -34.639 -30.643 1.00 34.28 549 TYR A O 1
ATOM 4151 N N . VAL A 1 550 ? -9.193 -32.717 -29.483 1.00 40.06 550 VAL A N 1
ATOM 4152 C CA . VAL A 1 550 ? -9.621 -31.803 -30.553 1.00 40.06 550 VAL A CA 1
ATOM 4153 C C . VAL A 1 550 ? -8.355 -31.236 -31.213 1.00 40.06 550 VAL A C 1
ATOM 4155 O O . VAL A 1 550 ? -7.530 -30.672 -30.495 1.00 40.06 550 VAL A O 1
ATOM 4158 N N . PRO A 1 551 ? -8.143 -31.391 -32.534 1.00 39.06 551 PRO A N 1
ATOM 4159 C CA . PRO A 1 551 ? -6.972 -30.819 -33.190 1.00 39.06 551 PRO A CA 1
ATOM 4160 C C . PRO A 1 551 ? -7.093 -29.290 -33.302 1.00 39.06 551 PRO A C 1
ATOM 4162 O O . PRO A 1 551 ? -8.186 -28.756 -33.492 1.00 39.06 551 PRO A O 1
ATOM 4165 N N . GLU A 1 552 ? -5.949 -28.614 -33.187 1.00 45.19 552 GLU A N 1
ATOM 4166 C CA . GLU A 1 552 ? -5.782 -27.157 -33.282 1.00 45.19 552 GLU A CA 1
ATOM 4167 C C . GLU A 1 552 ? -6.351 -26.575 -34.594 1.00 45.19 552 GLU A C 1
ATOM 4169 O O . GLU A 1 552 ? -6.233 -27.207 -35.652 1.00 45.19 552 GLU A O 1
ATOM 4174 N N . PRO A 1 553 ? -6.939 -25.361 -34.573 1.00 38.09 553 PRO A N 1
ATOM 4175 C CA . PRO A 1 553 ? -7.358 -24.686 -35.791 1.00 38.09 553 PRO A CA 1
ATOM 4176 C C . PRO A 1 553 ? -6.137 -24.220 -36.596 1.00 38.09 553 PRO A C 1
ATOM 4178 O O . PRO A 1 553 ? -5.256 -23.521 -36.100 1.00 38.09 553 PRO A O 1
ATOM 4181 N N . VAL A 1 554 ? -6.108 -24.610 -37.869 1.00 42.47 554 VAL A N 1
ATOM 4182 C CA . VAL A 1 554 ? -5.143 -24.144 -38.871 1.00 42.47 554 VAL A CA 1
ATOM 4183 C C . VAL A 1 554 ? -5.357 -22.647 -39.106 1.00 42.47 554 VAL A C 1
ATOM 4185 O O . VAL A 1 554 ? -6.480 -22.222 -39.372 1.00 42.47 554 VAL A O 1
ATOM 4188 N N . ALA A 1 555 ? -4.281 -21.865 -39.017 1.00 40.94 555 ALA A N 1
ATOM 4189 C CA . ALA A 1 555 ? -4.275 -20.434 -39.301 1.00 40.94 555 ALA A CA 1
ATOM 4190 C C . ALA A 1 555 ? -4.777 -20.141 -40.728 1.00 40.94 555 ALA A C 1
ATOM 4192 O O . ALA A 1 555 ? -4.245 -20.679 -41.701 1.00 40.94 555 ALA A O 1
ATOM 4193 N N . GLU A 1 556 ? -5.784 -19.274 -40.851 1.00 43.34 556 GLU A N 1
ATOM 4194 C CA . GLU A 1 556 ? -6.157 -18.669 -42.130 1.00 43.34 556 GLU A CA 1
ATOM 4195 C C . GLU A 1 556 ? -5.113 -17.613 -42.519 1.00 43.34 556 GLU A C 1
ATOM 4197 O O . GLU A 1 556 ? -4.832 -16.668 -41.782 1.00 43.34 556 GLU A O 1
ATOM 4202 N N . GLU A 1 557 ? -4.522 -17.797 -43.695 1.00 41.94 557 GLU A N 1
ATOM 4203 C CA . GLU A 1 557 ? -3.600 -16.865 -44.336 1.00 41.94 557 GLU A CA 1
ATOM 4204 C C . GLU A 1 557 ? -4.375 -15.618 -44.806 1.00 41.94 557 GLU A C 1
ATOM 4206 O O . GLU A 1 557 ? -5.208 -15.686 -45.713 1.00 41.94 557 GLU A O 1
ATOM 4211 N N . LEU A 1 558 ? -4.121 -14.468 -44.174 1.00 42.16 558 LEU A N 1
ATOM 4212 C CA . LEU A 1 558 ? -4.664 -13.167 -44.573 1.00 42.16 558 LEU A CA 1
ATOM 4213 C C . LEU A 1 558 ? -4.042 -12.725 -45.907 1.00 42.16 558 LEU A C 1
ATOM 4215 O O . LEU A 1 558 ? -2.882 -12.326 -45.972 1.00 42.16 558 LEU A O 1
ATOM 4219 N N . VAL A 1 559 ? -4.831 -12.776 -46.982 1.00 47.06 559 VAL A N 1
ATOM 4220 C CA . VAL A 1 559 ? -4.454 -12.252 -48.303 1.00 47.06 559 VAL A CA 1
ATOM 4221 C C . VAL A 1 559 ? -4.723 -10.744 -48.342 1.00 47.06 559 VAL A C 1
ATOM 4223 O O . VAL A 1 559 ? -5.877 -10.316 -48.342 1.00 47.06 559 VAL A O 1
ATOM 4226 N N . GLU A 1 560 ? -3.671 -9.924 -48.403 1.00 53.50 560 GLU A N 1
ATOM 4227 C CA . GLU A 1 560 ? -3.810 -8.475 -48.603 1.00 53.50 560 GLU A CA 1
ATOM 4228 C C . GLU A 1 560 ? -4.320 -8.132 -50.023 1.00 53.50 560 GLU A C 1
ATOM 4230 O O . GLU A 1 560 ? -3.933 -8.777 -51.005 1.00 53.50 560 GLU A O 1
ATOM 4235 N N . PRO A 1 561 ? -5.169 -7.097 -50.185 1.00 54.44 561 PRO A N 1
ATOM 4236 C CA . PRO A 1 561 ? -5.687 -6.705 -51.491 1.00 54.44 561 PRO A CA 1
ATOM 4237 C C . PRO A 1 561 ? -4.608 -6.030 -52.353 1.00 54.44 561 PRO A C 1
ATOM 4239 O O . PRO A 1 561 ? -4.033 -5.005 -51.987 1.00 54.44 561 PRO A O 1
ATOM 4242 N N . VAL A 1 562 ? -4.376 -6.560 -53.558 1.00 66.88 562 VAL A N 1
ATOM 4243 C CA . VAL A 1 562 ? -3.485 -5.943 -54.554 1.00 66.88 562 VAL A CA 1
ATOM 4244 C C . VAL A 1 562 ? -4.160 -4.701 -55.147 1.00 66.88 562 VAL A C 1
ATOM 4246 O O . VAL A 1 562 ? -5.114 -4.805 -55.921 1.00 66.88 562 VAL A O 1
ATOM 4249 N N . CYS A 1 563 ? -3.660 -3.516 -54.796 1.00 74.06 563 CYS A N 1
ATOM 4250 C CA . CYS A 1 563 ? -4.169 -2.242 -55.305 1.00 74.06 563 CYS A CA 1
ATOM 4251 C C . CYS A 1 563 ? -3.699 -1.942 -56.739 1.00 74.06 563 CYS A C 1
ATOM 4253 O O . CYS A 1 563 ? -2.580 -2.262 -57.140 1.00 74.06 563 CYS A O 1
ATOM 4255 N N . GLY A 1 564 ? -4.577 -1.318 -57.531 1.00 72.81 564 GLY A N 1
ATOM 4256 C CA . GLY A 1 564 ? -4.314 -0.966 -58.927 1.00 72.81 564 GLY A CA 1
ATOM 4257 C C . GLY A 1 564 ? -3.377 0.237 -59.096 1.00 72.81 564 GLY A C 1
ATOM 4258 O O . GLY A 1 564 ? -3.170 1.042 -58.188 1.00 72.81 564 GLY A O 1
ATOM 4259 N N . ILE A 1 565 ? -2.833 0.386 -60.305 1.00 62.00 565 ILE A N 1
ATOM 4260 C CA . ILE A 1 565 ? -1.927 1.479 -60.699 1.00 62.00 565 ILE A CA 1
ATOM 4261 C C . ILE A 1 565 ? -2.538 2.856 -60.373 1.00 62.00 565 ILE A C 1
ATOM 4263 O O . ILE A 1 565 ? -3.616 3.186 -60.863 1.00 62.00 565 ILE A O 1
ATOM 4267 N N . GLY A 1 566 ? -1.840 3.662 -59.562 1.00 67.00 566 GLY A N 1
ATOM 4268 C CA . GLY A 1 566 ? -2.300 4.983 -59.097 1.00 67.00 566 GLY A CA 1
ATOM 4269 C C . GLY A 1 566 ? -2.970 4.995 -57.713 1.00 67.00 566 GLY A C 1
ATOM 4270 O O . GLY A 1 566 ? -3.432 6.051 -57.274 1.00 67.00 566 GLY A O 1
ATOM 4271 N N . THR A 1 567 ? -3.004 3.850 -57.022 1.00 75.00 567 THR A N 1
ATOM 4272 C CA . THR A 1 567 ? -3.498 3.712 -55.643 1.00 75.00 567 THR A CA 1
ATOM 4273 C C . THR A 1 567 ? -2.490 2.976 -54.753 1.00 75.00 567 THR A C 1
ATOM 4275 O O . THR A 1 567 ? -1.728 2.155 -55.257 1.00 75.00 567 THR A O 1
ATOM 4278 N N . GLU A 1 568 ? -2.486 3.252 -53.449 1.00 71.75 568 GLU A N 1
ATOM 4279 C CA . GLU A 1 568 ? -1.701 2.528 -52.435 1.00 71.75 568 GLU A CA 1
ATOM 4280 C C . GLU A 1 568 ? -2.623 1.919 -51.365 1.00 71.75 568 GLU A C 1
ATOM 4282 O O . GLU A 1 568 ? -3.684 2.476 -51.067 1.00 71.75 568 GLU A O 1
ATOM 4287 N N . SER A 1 569 ? -2.249 0.757 -50.817 1.00 73.81 569 SER A N 1
ATOM 4288 C CA . SER A 1 569 ? -2.990 0.117 -49.723 1.00 73.81 569 SER A CA 1
ATOM 4289 C C . SER A 1 569 ? -2.640 0.806 -48.409 1.00 73.81 569 SER A C 1
ATOM 4291 O O . SER A 1 569 ? -1.470 0.869 -48.037 1.00 73.81 569 SER A O 1
ATOM 4293 N N . LYS A 1 570 ? -3.648 1.328 -47.707 1.00 71.44 570 LYS A N 1
ATOM 4294 C CA . LYS A 1 570 ? -3.492 1.851 -46.348 1.00 71.44 570 LYS A CA 1
ATOM 4295 C C . LYS A 1 570 ? -4.690 1.395 -45.528 1.00 71.44 570 LYS A C 1
ATOM 4297 O O . LYS A 1 570 ? -5.823 1.732 -45.879 1.00 71.44 570 LYS A O 1
ATOM 4302 N N . ASP A 1 571 ? -4.430 0.617 -44.482 1.00 68.31 571 ASP A N 1
ATOM 4303 C CA . ASP A 1 571 ? -5.448 0.022 -43.601 1.00 68.31 571 ASP A CA 1
ATOM 4304 C C . ASP A 1 571 ? -6.398 -0.946 -44.341 1.00 68.31 571 ASP A C 1
ATOM 4306 O O . ASP A 1 571 ? -7.603 -0.967 -44.107 1.00 68.31 571 ASP A O 1
ATOM 4310 N N . GLY A 1 572 ? -5.876 -1.710 -45.310 1.00 66.56 572 GLY A N 1
ATOM 4311 C CA . GLY A 1 572 ? -6.659 -2.693 -46.074 1.00 66.56 572 GLY A CA 1
ATOM 4312 C C . GLY A 1 572 ? -7.594 -2.105 -47.143 1.00 66.56 572 GLY A C 1
ATOM 4313 O O . GLY A 1 572 ? -8.382 -2.841 -47.735 1.00 66.56 572 GLY A O 1
ATOM 4314 N N . ILE A 1 573 ? -7.510 -0.797 -47.426 1.00 68.12 573 ILE A N 1
ATOM 4315 C CA . ILE A 1 573 ? -8.323 -0.105 -48.441 1.00 68.12 573 ILE A CA 1
ATOM 4316 C C . ILE A 1 573 ? -7.407 0.635 -49.431 1.00 68.12 573 ILE A C 1
ATOM 4318 O O . ILE A 1 573 ? -6.529 1.400 -49.030 1.00 68.12 573 ILE A O 1
ATOM 4322 N N . CYS A 1 574 ? -7.633 0.458 -50.739 1.00 75.50 574 CYS A N 1
ATOM 4323 C CA . CYS A 1 574 ? -6.867 1.144 -51.787 1.00 75.50 574 CYS A CA 1
ATOM 4324 C C . CYS A 1 574 ? -7.238 2.635 -51.885 1.00 75.50 574 CYS A C 1
ATOM 4326 O O . CYS A 1 574 ? -8.365 2.978 -52.251 1.00 75.50 574 CYS A O 1
ATOM 4328 N N . LYS A 1 575 ? -6.284 3.531 -51.606 1.00 75.12 575 LYS A N 1
ATOM 4329 C CA . LYS A 1 575 ? -6.447 4.999 -51.650 1.00 75.12 575 LYS A CA 1
ATOM 4330 C C . LYS A 1 575 ? -5.706 5.603 -52.851 1.00 75.12 575 LYS A C 1
ATOM 4332 O O . LYS A 1 575 ? -4.634 5.139 -53.212 1.00 75.12 575 LYS A O 1
ATOM 4337 N N . ILE A 1 576 ? -6.269 6.639 -53.485 1.00 75.38 576 ILE A N 1
ATOM 4338 C CA . ILE A 1 576 ? -5.694 7.303 -54.677 1.00 75.38 576 ILE A CA 1
ATOM 4339 C C . ILE A 1 576 ? -4.536 8.226 -54.282 1.00 75.38 576 ILE A C 1
ATOM 4341 O O . ILE A 1 576 ? -4.701 9.095 -53.426 1.00 75.38 576 ILE A O 1
ATOM 4345 N N . ILE A 1 577 ? -3.399 8.098 -54.969 1.00 73.12 577 ILE A N 1
ATOM 4346 C CA . ILE A 1 577 ? -2.218 8.944 -54.761 1.00 73.12 577 ILE A CA 1
ATOM 4347 C C . ILE A 1 577 ? -2.498 10.338 -55.347 1.00 73.12 577 ILE A C 1
ATOM 4349 O O . ILE A 1 577 ? -2.551 10.514 -56.567 1.00 73.12 577 ILE A O 1
ATOM 4353 N N . LYS A 1 578 ? -2.683 11.358 -54.499 1.00 56.16 578 LYS A N 1
ATOM 4354 C CA . LYS A 1 578 ? -2.686 12.763 -54.940 1.00 56.16 578 LYS A CA 1
ATOM 4355 C C . LYS A 1 578 ? -1.247 13.274 -54.986 1.00 56.16 578 LYS A C 1
ATOM 4357 O O . LYS A 1 578 ? -0.597 13.374 -53.956 1.00 56.16 578 LYS A O 1
ATOM 4362 N N . GLN A 1 579 ? -0.760 13.621 -56.177 1.00 46.25 579 GLN A N 1
ATOM 4363 C CA . GLN A 1 579 ? 0.483 14.380 -56.315 1.00 46.25 579 GLN A CA 1
ATOM 4364 C C . GLN A 1 579 ? 0.247 15.833 -55.891 1.00 46.25 579 GLN A C 1
ATOM 4366 O O . GLN A 1 579 ? -0.509 16.555 -56.548 1.00 46.25 579 GLN A O 1
ATOM 4371 N N . ASP A 1 580 ? 0.912 16.261 -54.820 1.00 41.47 580 ASP A N 1
ATOM 4372 C CA . ASP A 1 580 ? 0.960 17.664 -54.421 1.00 41.47 580 ASP A CA 1
ATOM 4373 C C . ASP A 1 580 ? 1.683 18.489 -55.489 1.00 41.47 580 ASP A C 1
ATOM 4375 O O . ASP A 1 580 ? 2.870 18.315 -55.778 1.00 41.47 580 ASP A O 1
ATOM 4379 N N . LYS A 1 581 ? 0.945 19.421 -56.095 1.00 40.06 581 LYS A N 1
ATOM 4380 C CA . LYS A 1 581 ? 1.540 20.513 -56.861 1.00 40.06 581 LYS A CA 1
ATOM 4381 C C . LYS A 1 581 ? 2.301 21.408 -55.888 1.00 40.06 581 LYS A C 1
ATOM 4383 O O . LYS A 1 581 ? 1.697 22.004 -55.002 1.00 40.06 581 LYS A O 1
ATOM 4388 N N . SER A 1 582 ? 3.607 21.544 -56.112 1.00 40.41 582 SER A N 1
ATOM 4389 C CA . SER A 1 582 ? 4.458 22.513 -55.419 1.00 40.41 582 SER A CA 1
ATOM 4390 C C . SER A 1 582 ? 3.842 23.919 -55.451 1.00 40.41 582 SER A C 1
ATOM 4392 O O . SER A 1 582 ? 3.397 24.345 -56.527 1.00 40.41 582 SER A O 1
ATOM 4394 N N . PRO A 1 583 ? 3.891 24.697 -54.361 1.00 41.91 583 PRO A N 1
ATOM 4395 C CA . PRO A 1 583 ? 3.569 26.109 -54.437 1.00 41.91 583 PRO A CA 1
ATOM 4396 C C . PRO A 1 583 ? 4.697 26.843 -55.171 1.00 41.91 583 PRO A C 1
ATOM 4398 O O . PRO A 1 583 ? 5.857 26.854 -54.765 1.00 41.91 583 PRO A O 1
ATOM 4401 N N . SER A 1 584 ? 4.335 27.447 -56.297 1.00 37.16 584 SER A N 1
ATOM 4402 C CA . SER A 1 584 ? 5.150 28.400 -57.037 1.00 37.16 584 SER A CA 1
ATOM 4403 C C . SER A 1 584 ? 5.490 29.609 -56.160 1.00 37.16 584 SER A C 1
ATOM 4405 O O . SER A 1 584 ? 4.593 30.363 -55.784 1.00 37.16 584 SER A O 1
ATOM 4407 N N . CYS A 1 585 ? 6.777 29.836 -55.893 1.00 35.66 585 CYS A N 1
ATOM 4408 C CA . CYS A 1 585 ? 7.268 31.123 -55.411 1.00 35.66 585 CYS A CA 1
ATOM 4409 C C . CYS A 1 585 ? 7.050 32.198 -56.484 1.00 35.66 585 CYS A C 1
ATOM 4411 O O . CYS A 1 585 ? 7.617 32.121 -57.575 1.00 35.66 585 CYS A O 1
ATOM 4413 N N . PHE A 1 586 ? 6.282 33.230 -56.143 1.00 35.56 586 PHE A N 1
ATOM 4414 C CA . PHE A 1 586 ? 6.257 34.507 -56.845 1.00 35.56 586 PHE A CA 1
ATOM 4415 C C . PHE A 1 586 ? 6.354 35.640 -55.812 1.00 35.56 586 PHE A C 1
ATOM 4417 O O . PHE A 1 586 ? 5.428 35.864 -55.049 1.00 35.56 586 PHE A O 1
ATOM 4424 N N . LEU A 1 587 ? 7.504 36.321 -55.847 1.00 39.59 587 LEU A N 1
ATOM 4425 C CA . LEU A 1 587 ? 7.733 37.755 -55.627 1.00 39.59 587 LEU A CA 1
ATOM 4426 C C . LEU A 1 587 ? 7.278 38.446 -54.309 1.00 39.59 587 LEU A C 1
ATOM 4428 O O . LEU A 1 587 ? 6.099 38.641 -54.054 1.00 39.59 587 LEU A O 1
ATOM 4432 N N . PHE A 1 588 ? 8.302 39.008 -53.642 1.00 40.97 588 PHE A N 1
ATOM 4433 C CA . PHE A 1 588 ? 8.354 40.089 -52.633 1.00 40.97 588 PHE A CA 1
ATOM 4434 C C . PHE A 1 588 ? 8.180 39.758 -51.129 1.00 40.97 588 PHE A C 1
ATOM 4436 O O . PHE A 1 588 ? 7.072 39.689 -50.621 1.00 40.97 588 PHE A O 1
ATOM 4443 N N . TRP A 1 589 ? 9.346 39.740 -50.452 1.00 44.16 589 TRP A N 1
ATOM 4444 C CA . TRP A 1 589 ? 9.662 40.132 -49.059 1.00 44.16 589 TRP A CA 1
ATOM 4445 C C . TRP A 1 589 ? 9.057 39.337 -47.891 1.00 44.16 589 TRP A C 1
ATOM 4447 O O . TRP A 1 589 ? 7.861 39.402 -47.657 1.00 44.16 589 TRP A O 1
ATOM 4457 N N . CYS A 1 590 ? 9.938 38.753 -47.069 1.00 41.88 590 CYS A N 1
ATOM 4458 C CA . CYS A 1 590 ? 9.869 38.829 -45.604 1.00 41.88 590 CYS A CA 1
ATOM 4459 C C . CYS A 1 590 ? 11.293 38.725 -45.027 1.00 41.88 590 CYS A C 1
ATOM 4461 O O . CYS A 1 590 ? 12.060 37.854 -45.444 1.00 41.88 590 CYS A O 1
ATOM 4463 N N . GLU A 1 591 ? 11.618 39.678 -44.148 1.00 44.00 591 GLU A N 1
ATOM 4464 C CA . GLU A 1 591 ? 12.766 39.701 -43.226 1.00 44.00 591 GLU A CA 1
ATOM 4465 C C . GLU A 1 591 ? 12.664 38.619 -42.147 1.00 44.00 591 GLU A C 1
ATOM 4467 O O . GLU A 1 591 ? 11.518 38.219 -41.826 1.00 44.00 591 GLU A O 1
#